Protein AF-A0A668RXF1-F1 (afdb_monomer_lite)

Structure (mmCIF, N/CA/C/O backbone):
data_AF-A0A668RXF1-F1
#
_entry.id   AF-A0A668RXF1-F1
#
loop_
_atom_site.group_PDB
_atom_site.id
_atom_site.type_symbol
_atom_site.label_atom_id
_atom_site.label_alt_id
_atom_site.label_comp_id
_atom_site.label_asym_id
_atom_site.label_entity_id
_atom_site.label_seq_id
_atom_site.pdbx_PDB_ins_code
_atom_site.Cartn_x
_atom_site.Cartn_y
_atom_site.Cartn_z
_atom_site.occupancy
_atom_site.B_iso_or_equiv
_atom_site.auth_seq_id
_atom_site.auth_comp_id
_atom_site.auth_asym_id
_atom_site.auth_atom_id
_atom_site.pdbx_PDB_model_num
ATOM 1 N N . MET A 1 1 ? -89.757 42.520 127.072 1.00 56.75 1 MET A N 1
ATOM 2 C CA . MET A 1 1 ? -88.457 42.617 126.365 1.00 56.75 1 MET A CA 1
ATOM 3 C C . MET A 1 1 ? -87.742 41.270 126.271 1.00 56.75 1 MET A C 1
ATOM 5 O O . MET A 1 1 ? -87.638 40.776 125.159 1.00 56.75 1 MET A O 1
ATOM 9 N N . PHE A 1 2 ? -87.308 40.657 127.385 1.00 60.69 2 PHE A N 1
ATOM 10 C CA . PHE A 1 2 ? -86.398 39.488 127.413 1.00 60.69 2 PHE A CA 1
ATOM 11 C C . PHE A 1 2 ? -86.661 38.389 126.357 1.00 60.69 2 PHE A C 1
ATOM 13 O O . PHE A 1 2 ? -85.788 38.125 125.536 1.00 60.69 2 PHE A O 1
ATOM 20 N N . PHE A 1 3 ? -87.873 37.818 126.304 1.00 63.94 3 PHE A N 1
ATOM 21 C CA . PHE A 1 3 ? -88.233 36.772 125.328 1.00 63.94 3 PHE A CA 1
ATOM 22 C C . PHE A 1 3 ? -88.051 37.182 123.858 1.00 63.94 3 PHE A C 1
ATOM 24 O O . PHE A 1 3 ? -87.637 36.360 123.047 1.00 63.94 3 PHE A O 1
ATOM 31 N N . CYS A 1 4 ? -88.321 38.444 123.508 1.00 68.31 4 CYS A N 1
ATOM 32 C CA . CYS A 1 4 ? -88.163 38.929 122.135 1.00 68.31 4 CYS A CA 1
ATOM 33 C C . CYS A 1 4 ? -86.676 39.031 121.760 1.00 68.31 4 CYS A C 1
ATOM 35 O O . CYS A 1 4 ? -86.274 38.588 120.689 1.00 68.31 4 CYS A O 1
ATOM 37 N N . SER A 1 5 ? -85.837 39.504 122.692 1.00 73.50 5 SER A N 1
ATOM 38 C CA . SER A 1 5 ? -84.380 39.510 122.509 1.00 73.50 5 SER A CA 1
ATOM 39 C C . SER A 1 5 ? -83.824 38.092 122.361 1.00 73.50 5 SER A C 1
ATOM 41 O O . SER A 1 5 ? -83.016 37.847 121.474 1.00 73.50 5 SER A O 1
ATOM 43 N N . GLN A 1 6 ? -84.280 37.142 123.184 1.00 77.94 6 GLN A N 1
ATOM 44 C CA . GLN A 1 6 ? -83.826 35.750 123.110 1.00 77.94 6 GLN A CA 1
ATOM 45 C C . GLN A 1 6 ? -84.267 35.057 121.810 1.00 77.94 6 GLN A C 1
ATOM 47 O O . GLN A 1 6 ? -83.503 34.278 121.244 1.00 77.94 6 GLN A O 1
ATOM 52 N N . ALA A 1 7 ? -85.472 35.353 121.312 1.00 79.81 7 ALA A N 1
ATOM 53 C CA . ALA A 1 7 ? -85.937 34.869 120.013 1.00 79.81 7 ALA A CA 1
ATOM 54 C C . ALA A 1 7 ? -85.110 35.446 118.850 1.00 79.81 7 ALA A C 1
ATOM 56 O O . ALA A 1 7 ? -84.836 34.727 117.891 1.00 79.81 7 ALA A O 1
ATOM 57 N N . LEU A 1 8 ? -84.680 36.709 118.957 1.00 81.00 8 LEU A N 1
ATOM 58 C CA . LEU A 1 8 ? -83.865 37.391 117.951 1.00 81.00 8 LEU A CA 1
ATOM 59 C C . LEU A 1 8 ? -82.410 36.891 117.952 1.00 81.00 8 LEU A C 1
ATOM 61 O O . LEU A 1 8 ? -81.881 36.617 116.878 1.00 81.00 8 LEU A O 1
ATOM 65 N N . CYS A 1 9 ? -81.799 36.643 119.119 1.00 82.44 9 CYS A N 1
ATOM 66 C CA . CYS A 1 9 ? -80.510 35.936 119.198 1.00 82.44 9 CYS A CA 1
ATOM 67 C C . CYS A 1 9 ? -80.604 34.554 118.537 1.00 82.44 9 CYS A C 1
ATOM 69 O O . CYS A 1 9 ? -79.847 34.265 117.620 1.00 82.44 9 CYS A O 1
ATOM 71 N N . LYS A 1 10 ? -81.622 33.757 118.892 1.00 84.31 10 LYS A N 1
ATOM 72 C CA . LYS A 1 10 ? -81.874 32.445 118.272 1.00 84.31 10 LYS A CA 1
ATOM 73 C C . LYS A 1 10 ? -82.247 32.502 116.794 1.00 84.31 10 LYS A C 1
ATOM 75 O O . LYS A 1 10 ? -82.294 31.456 116.152 1.00 84.31 10 LYS A O 1
ATOM 80 N N . ALA A 1 11 ? -82.617 33.657 116.245 1.00 84.00 11 ALA A N 1
ATOM 81 C CA . ALA A 1 11 ? -82.782 33.839 114.805 1.00 84.00 11 ALA A CA 1
ATOM 82 C C . ALA A 1 11 ? -81.419 34.088 114.153 1.00 84.00 11 ALA A C 1
ATOM 84 O O . ALA A 1 11 ? -81.071 33.381 113.214 1.00 84.00 11 ALA A O 1
ATOM 85 N N . LYS A 1 12 ? -80.624 34.994 114.731 1.00 86.50 12 LYS A N 1
ATOM 86 C CA . LYS A 1 12 ? -79.281 35.334 114.258 1.00 86.50 12 LYS A CA 1
ATOM 87 C C . LYS A 1 12 ? -78.281 34.174 114.356 1.00 86.50 12 LYS A C 1
ATOM 89 O O . LYS A 1 12 ? -77.465 34.008 113.464 1.00 86.50 12 LYS A O 1
ATOM 94 N N . GLU A 1 13 ? -78.386 33.325 115.377 1.00 86.75 13 GLU A N 1
ATOM 95 C CA . GLU A 1 13 ? -77.610 32.078 115.491 1.00 86.75 13 GLU A CA 1
ATOM 96 C C . GLU A 1 13 ? -77.870 31.146 114.290 1.00 86.75 13 GLU A C 1
ATOM 98 O O . GLU A 1 13 ? -76.930 30.648 113.678 1.00 86.75 13 GLU A O 1
ATOM 103 N N . ARG A 1 14 ? -79.140 30.980 113.886 1.00 86.56 14 ARG A N 1
ATOM 104 C CA . ARG A 1 14 ? -79.527 30.179 112.706 1.00 86.56 14 ARG A CA 1
ATOM 105 C C . ARG A 1 14 ? -79.182 30.852 111.377 1.00 86.56 14 ARG A C 1
ATOM 107 O O . ARG A 1 14 ? -78.937 30.161 110.395 1.00 86.56 14 ARG A O 1
ATOM 114 N N . GLU A 1 15 ? -79.176 32.180 111.338 1.00 86.75 15 GLU A N 1
ATOM 115 C CA . GLU A 1 15 ? -78.705 32.975 110.199 1.00 86.75 15 GLU A CA 1
ATOM 116 C C . GLU A 1 15 ? -77.193 32.768 109.998 1.00 86.75 15 GLU A C 1
ATOM 118 O O . GLU A 1 15 ? -76.767 32.408 108.907 1.00 86.75 15 GLU A O 1
ATOM 123 N N . GLU A 1 16 ? -76.403 32.832 111.074 1.00 88.25 16 GLU A N 1
ATOM 124 C CA . GLU A 1 16 ? -74.959 32.565 111.071 1.00 88.25 16 GLU A CA 1
ATOM 125 C C . GLU A 1 16 ? -74.633 31.094 110.723 1.00 88.25 16 GLU A C 1
ATOM 127 O O . GLU A 1 16 ? -73.676 30.814 109.999 1.00 88.25 16 GLU A O 1
ATOM 132 N N . GLU A 1 17 ? -75.431 30.125 111.191 1.00 90.12 17 GLU A N 1
ATOM 133 C CA . GLU A 1 17 ? -75.346 28.717 110.760 1.00 90.12 17 GLU A CA 1
ATOM 134 C C . GLU A 1 17 ? -75.652 28.546 109.261 1.00 90.12 17 GLU A C 1
ATOM 136 O O . GLU A 1 17 ? -74.973 27.778 108.572 1.00 90.12 17 GLU A O 1
ATOM 141 N N . PHE A 1 18 ? -76.637 29.279 108.736 1.00 89.69 18 PHE A N 1
ATOM 142 C CA . PHE A 1 18 ? -77.009 29.251 107.322 1.00 89.69 18 PHE A CA 1
ATOM 143 C C . PHE A 1 18 ? -75.955 29.925 106.428 1.00 89.69 18 PHE A C 1
ATOM 145 O O . PHE A 1 18 ? -75.597 29.363 105.394 1.00 89.69 18 PHE A O 1
ATOM 152 N N . GLU A 1 19 ? -75.380 31.056 106.847 1.00 89.12 19 GLU A N 1
ATOM 153 C CA . GLU A 1 19 ? -74.244 31.702 106.173 1.00 89.12 19 GLU A CA 1
ATOM 154 C C . GLU A 1 19 ? -73.010 30.790 106.140 1.00 89.12 19 GLU A C 1
ATOM 156 O O . GLU A 1 19 ? -72.388 30.631 105.086 1.00 89.12 19 GLU A O 1
ATOM 161 N N . LYS A 1 20 ? -72.684 30.110 107.249 1.00 91.75 20 LYS A N 1
ATOM 162 C CA . LYS A 1 20 ? -71.611 29.097 107.289 1.00 91.75 20 LYS A CA 1
ATOM 163 C C . LYS A 1 20 ? -71.886 27.937 106.334 1.00 91.75 20 LYS A C 1
ATOM 165 O O . LYS A 1 20 ? -70.968 27.476 105.659 1.00 91.75 20 LYS A O 1
ATOM 170 N N . HIS A 1 21 ? -73.134 27.475 106.244 1.00 91.25 21 HIS A N 1
ATOM 171 C CA . HIS A 1 21 ? -73.524 26.421 105.309 1.00 91.25 21 HIS A CA 1
ATOM 172 C C . HIS A 1 21 ? -73.417 26.873 103.842 1.00 91.25 21 HIS A C 1
ATOM 174 O O . HIS A 1 21 ? -72.853 26.143 103.029 1.00 91.25 21 HIS A O 1
ATOM 180 N N . LEU A 1 22 ? -73.886 28.081 103.505 1.00 91.81 22 LEU A N 1
ATOM 181 C CA . LEU A 1 22 ? -73.736 28.664 102.166 1.00 91.81 22 LEU A CA 1
ATOM 182 C C . LEU A 1 22 ? -72.263 28.863 101.790 1.00 91.81 22 LEU A C 1
ATOM 184 O O . LEU A 1 22 ? -71.867 28.490 100.688 1.00 91.81 22 LEU A O 1
ATOM 188 N N . THR A 1 23 ? -71.443 29.369 102.713 1.00 90.31 23 THR A N 1
ATOM 189 C CA . THR A 1 23 ? -69.992 29.523 102.518 1.00 90.31 23 THR A CA 1
ATOM 190 C C . THR A 1 23 ? -69.350 28.163 102.246 1.00 90.31 23 THR A C 1
ATOM 192 O O . THR A 1 23 ? -68.715 27.975 101.215 1.00 90.31 23 THR A O 1
ATOM 195 N N . ALA A 1 24 ? -69.636 27.154 103.074 1.00 91.50 24 ALA A N 1
ATOM 196 C CA . ALA A 1 24 ? -69.103 25.805 102.893 1.00 91.50 24 ALA A CA 1
ATOM 197 C C . ALA A 1 24 ? -69.654 25.067 101.650 1.00 91.50 24 ALA A C 1
ATOM 199 O O . ALA A 1 24 ? -69.063 24.070 101.223 1.00 91.50 24 ALA A O 1
ATOM 200 N N . LEU A 1 25 ? -70.777 25.495 101.064 1.00 92.69 25 LEU A N 1
ATOM 201 C CA . LEU A 1 25 ? -71.207 25.052 99.732 1.00 92.69 25 LEU A CA 1
ATOM 202 C C . LEU A 1 25 ? -70.416 25.775 98.634 1.00 92.69 25 LEU A C 1
ATOM 204 O O . LEU A 1 25 ? -69.908 25.115 97.730 1.00 92.69 25 LEU A O 1
ATOM 208 N N . SER A 1 26 ? -70.257 27.096 98.749 1.00 91.56 26 SER A N 1
ATOM 209 C CA . SER A 1 26 ? -69.472 27.922 97.826 1.00 91.56 26 SER A CA 1
ATOM 210 C C . SER A 1 26 ? -68.014 27.462 97.743 1.00 91.56 26 SER A C 1
ATOM 212 O O . SER A 1 26 ? -67.486 27.315 96.645 1.00 91.56 26 SER A O 1
ATOM 214 N N . ASP A 1 27 ? -67.376 27.151 98.873 1.00 91.44 27 ASP A N 1
ATOM 215 C CA . ASP A 1 27 ? -65.992 26.664 98.931 1.00 91.44 27 ASP A CA 1
ATOM 216 C C . ASP A 1 27 ? -65.835 25.298 98.246 1.00 91.44 27 ASP A C 1
ATOM 218 O O . ASP A 1 27 ? -64.876 25.070 97.507 1.00 91.44 27 ASP A O 1
ATOM 222 N N . ARG A 1 28 ? -66.799 24.385 98.445 1.00 92.88 28 ARG A N 1
ATOM 223 C CA . ARG A 1 28 ? -66.808 23.069 97.783 1.00 92.88 28 ARG A CA 1
ATOM 224 C C . ARG A 1 28 ? -67.008 23.193 96.279 1.00 92.88 28 ARG A C 1
ATOM 226 O O . ARG A 1 28 ? -66.319 22.514 95.524 1.00 92.88 28 ARG A O 1
ATOM 233 N N . GLU A 1 29 ? -67.928 24.049 95.849 1.00 91.75 29 GLU A N 1
ATOM 234 C CA . GLU A 1 29 ? -68.205 24.283 94.432 1.00 91.75 29 GLU A CA 1
ATOM 235 C C . GLU A 1 29 ? -67.033 24.999 93.745 1.00 91.75 29 GLU A C 1
ATOM 237 O O . GLU A 1 29 ? -66.608 24.584 92.670 1.00 91.75 29 GLU A O 1
ATOM 242 N N . THR A 1 30 ? -66.417 25.981 94.407 1.00 90.50 30 THR A N 1
ATOM 243 C CA . THR A 1 30 ? -65.183 26.637 93.940 1.00 90.50 30 THR A CA 1
ATOM 244 C C . THR A 1 30 ? -64.030 25.633 93.848 1.00 90.50 30 THR A C 1
ATOM 246 O O . THR A 1 30 ? -63.304 25.617 92.856 1.00 90.50 30 THR A O 1
ATOM 249 N N . GLY A 1 31 ? -63.889 24.736 94.831 1.00 94.06 31 GLY A N 1
ATOM 250 C CA . GLY A 1 31 ? -62.913 23.645 94.803 1.00 94.06 31 GLY A CA 1
ATOM 251 C C . GLY A 1 31 ? -63.149 22.648 93.662 1.00 94.06 31 GLY A C 1
ATOM 252 O O . GLY A 1 31 ? -62.197 22.263 92.981 1.00 94.06 31 GLY A O 1
ATOM 253 N N . ARG A 1 32 ? -64.411 22.280 93.394 1.00 95.38 32 ARG A N 1
ATOM 254 C CA . ARG A 1 32 ? -64.805 21.430 92.256 1.00 95.38 32 ARG A CA 1
ATOM 255 C C . ARG A 1 32 ? -64.459 22.097 90.924 1.00 95.38 32 ARG A C 1
ATOM 257 O O . ARG A 1 32 ? -63.798 21.484 90.089 1.00 95.38 32 ARG A O 1
ATOM 264 N N . GLN A 1 33 ? -64.840 23.363 90.751 1.00 92.50 33 GLN A N 1
ATOM 265 C CA . GLN A 1 33 ? -64.539 24.142 89.548 1.00 92.50 33 GLN A CA 1
ATOM 266 C C . GLN A 1 33 ? -63.027 24.325 89.346 1.00 92.50 33 GLN A C 1
ATOM 268 O O . GLN A 1 33 ? -62.546 24.190 88.224 1.00 92.50 33 GLN A O 1
ATOM 273 N N . ALA A 1 34 ? -62.252 24.545 90.414 1.00 93.25 34 ALA A N 1
ATOM 274 C CA . ALA A 1 34 ? -60.791 24.612 90.345 1.00 93.25 34 ALA A CA 1
ATOM 275 C C . ALA A 1 34 ? -60.158 23.265 89.942 1.00 93.25 34 ALA A C 1
ATOM 277 O O . ALA A 1 34 ? -59.221 23.238 89.141 1.00 93.25 34 ALA A O 1
ATOM 278 N N . GLN A 1 35 ? -60.684 22.139 90.439 1.00 93.81 35 GLN A N 1
ATOM 279 C CA . GLN A 1 35 ? -60.237 20.800 90.044 1.00 93.81 35 GLN A CA 1
ATOM 280 C C . GLN A 1 35 ? -60.566 20.493 88.572 1.00 93.81 35 GLN A C 1
ATOM 282 O O . GLN A 1 35 ? -59.736 19.926 87.857 1.00 93.81 35 GLN A O 1
ATOM 287 N N . GLU A 1 36 ? -61.747 20.895 88.098 1.00 93.88 36 GLU A N 1
ATOM 288 C CA . GLU A 1 36 ? -62.150 20.770 86.693 1.00 93.88 36 GLU A CA 1
ATOM 289 C C . GLU A 1 36 ? -61.306 21.673 85.781 1.00 93.88 36 GLU A C 1
ATOM 291 O O . GLU A 1 36 ? -60.797 21.199 84.765 1.00 93.88 36 GLU A O 1
ATOM 296 N N . ALA A 1 37 ? -61.043 22.921 86.178 1.00 91.31 37 ALA A N 1
ATOM 297 C CA . ALA A 1 37 ? -60.152 23.830 85.459 1.00 91.31 37 ALA A CA 1
ATOM 298 C C . ALA A 1 37 ? -58.722 23.271 85.344 1.00 91.31 37 ALA A C 1
ATOM 300 O O . ALA A 1 37 ? -58.169 23.234 84.246 1.00 91.31 37 ALA A O 1
ATOM 301 N N . ALA A 1 38 ? -58.147 22.750 86.434 1.00 94.75 38 ALA A N 1
ATOM 302 C CA . ALA A 1 38 ? -56.817 22.134 86.425 1.00 94.75 38 ALA A CA 1
ATOM 303 C C . ALA A 1 38 ? -56.748 20.868 85.543 1.00 94.75 38 ALA A C 1
ATOM 305 O O . ALA A 1 38 ? -55.728 20.605 84.898 1.00 94.75 38 ALA A O 1
ATOM 306 N N . LYS A 1 39 ? -57.840 20.091 85.467 1.00 95.50 39 LYS A N 1
ATOM 307 C CA . LYS A 1 39 ? -57.963 18.954 84.539 1.00 95.50 39 LYS A CA 1
ATOM 308 C C . LYS A 1 39 ? -57.981 19.428 83.082 1.00 95.50 39 LYS A C 1
ATOM 310 O O . LYS A 1 39 ? -57.209 18.910 82.276 1.00 95.50 39 LYS A O 1
ATOM 315 N N . MET A 1 40 ? -58.792 20.438 82.761 1.00 94.06 40 MET A N 1
ATOM 316 C CA . MET A 1 40 ? -58.859 21.026 81.416 1.00 94.06 40 MET A CA 1
ATOM 317 C C . MET A 1 40 ? -57.527 21.662 80.995 1.00 94.06 40 MET A C 1
ATOM 319 O O . MET A 1 40 ? -57.099 21.482 79.859 1.00 94.06 40 MET A O 1
ATOM 323 N N . GLU A 1 41 ? -56.822 22.345 81.901 1.00 93.75 41 GLU A N 1
ATOM 324 C CA . GLU A 1 41 ? -55.503 22.931 81.627 1.00 93.75 41 GLU A CA 1
ATOM 325 C C . GLU A 1 41 ? -54.453 21.850 81.308 1.00 93.75 41 GLU A C 1
ATOM 327 O O . GLU A 1 41 ? -53.643 22.010 80.392 1.00 93.75 41 GLU A O 1
ATOM 332 N N . LYS A 1 42 ? -54.487 20.713 82.018 1.00 95.56 42 LYS A N 1
ATOM 333 C CA . LYS A 1 42 ? -53.623 19.559 81.727 1.00 95.56 42 LYS A CA 1
ATOM 334 C C . LYS A 1 42 ? -53.952 18.921 80.374 1.00 95.56 42 LYS A C 1
ATOM 336 O O . LYS A 1 42 ? -53.038 18.561 79.633 1.00 95.56 42 LYS A O 1
ATOM 341 N N . GLU A 1 43 ? -55.234 18.796 80.039 1.00 95.50 43 GLU A N 1
ATOM 342 C CA . GLU A 1 43 ? -55.673 18.275 78.740 1.00 95.50 43 GLU A CA 1
ATOM 343 C C . GLU A 1 43 ? -55.245 19.207 77.596 1.00 95.50 43 GLU A C 1
ATOM 345 O O . GLU A 1 43 ? -54.634 18.734 76.637 1.00 95.50 43 GLU A O 1
ATOM 350 N N . LEU A 1 44 ? -55.419 20.526 77.741 1.00 92.38 44 LEU A N 1
ATOM 351 C CA . LEU A 1 44 ? -54.934 21.531 76.787 1.00 92.38 44 LEU A CA 1
ATOM 352 C C . LEU A 1 44 ? -53.414 21.463 76.571 1.00 92.38 44 LEU A C 1
ATOM 354 O O . LEU A 1 44 ? -52.971 21.499 75.424 1.00 92.38 44 LEU A O 1
ATOM 358 N N . LYS A 1 45 ? -52.613 21.294 77.634 1.00 95.56 45 LYS A N 1
ATOM 359 C CA . LYS A 1 45 ? -51.154 21.099 77.514 1.00 95.56 45 LYS A CA 1
ATOM 360 C C . LYS A 1 45 ? -50.814 19.841 76.709 1.00 95.56 45 LYS A C 1
ATOM 362 O O . LYS A 1 45 ? -50.050 19.924 75.753 1.00 95.56 45 LYS A O 1
ATOM 367 N N . SER A 1 46 ? -51.468 18.712 76.997 1.00 94.81 46 SER A N 1
ATOM 368 C CA . SER A 1 46 ? -51.259 17.464 76.240 1.00 94.81 46 SER A CA 1
ATOM 369 C C . SER A 1 46 ? -51.721 17.536 74.773 1.00 94.81 46 SER A C 1
ATOM 371 O O . SER A 1 46 ? -51.199 16.820 73.914 1.00 94.81 46 SER A O 1
ATOM 373 N N . LEU A 1 47 ? -52.688 18.409 74.461 1.00 93.56 47 LEU A N 1
ATOM 374 C CA . LEU A 1 47 ? -53.129 18.689 73.094 1.00 93.56 47 LEU A CA 1
ATOM 375 C C . LEU A 1 47 ? -52.154 19.612 72.353 1.00 93.56 47 LEU A C 1
ATOM 377 O O . LEU A 1 47 ? -51.912 19.379 71.170 1.00 93.56 47 LEU A O 1
ATOM 381 N N . ALA A 1 48 ? -51.558 20.598 73.031 1.00 92.75 48 ALA A N 1
ATOM 382 C CA . ALA A 1 48 ? -50.487 21.425 72.475 1.00 92.75 48 ALA A CA 1
ATOM 383 C C . ALA A 1 48 ? -49.245 20.576 72.152 1.00 92.75 48 ALA A C 1
ATOM 385 O O . ALA A 1 48 ? -48.818 20.538 71.003 1.00 92.75 48 ALA A O 1
ATOM 386 N N . GLU A 1 49 ? -48.765 19.774 73.109 1.00 95.56 49 GLU A N 1
ATOM 387 C CA . GLU A 1 49 ? -47.669 18.814 72.900 1.00 95.56 49 GLU A CA 1
ATOM 388 C C . GLU A 1 49 ? -47.942 17.887 71.699 1.00 95.56 49 GLU A C 1
ATOM 390 O O . GLU A 1 49 ? -47.078 17.681 70.845 1.00 95.56 49 GLU A O 1
ATOM 395 N N . ARG A 1 50 ? -49.170 17.358 71.583 1.00 95.69 50 ARG A N 1
ATOM 396 C CA . ARG A 1 50 ? -49.583 16.513 70.451 1.00 95.69 50 ARG A CA 1
ATOM 397 C C . ARG A 1 50 ? -49.629 17.277 69.124 1.00 95.69 50 ARG A C 1
ATOM 399 O O . ARG A 1 50 ? -49.243 16.708 68.103 1.00 95.69 50 ARG A O 1
ATOM 406 N N . LYS A 1 51 ? -50.102 18.528 69.113 1.00 94.38 51 LYS A N 1
ATOM 407 C CA . LYS A 1 51 ? -50.100 19.393 67.923 1.00 94.38 51 LYS A CA 1
ATOM 408 C C . LYS A 1 51 ? -48.670 19.621 67.443 1.00 94.38 51 LYS A C 1
ATOM 410 O O . LYS A 1 51 ? -48.394 19.395 66.269 1.00 94.38 51 LYS A O 1
ATOM 415 N N . ASP A 1 52 ? -47.767 19.979 68.347 1.00 95.31 52 ASP A N 1
ATOM 416 C CA . ASP A 1 52 ? -46.376 20.280 68.016 1.00 95.31 52 ASP A CA 1
ATOM 417 C C . ASP A 1 52 ? -45.652 19.032 67.478 1.00 95.31 52 ASP A C 1
ATOM 419 O O . ASP A 1 52 ? -44.902 19.121 66.504 1.00 95.31 52 ASP A O 1
ATOM 423 N N . MET A 1 53 ? -45.933 17.839 68.022 1.00 95.25 53 MET A N 1
ATOM 424 C CA . MET A 1 53 ? -45.469 16.569 67.439 1.00 95.25 53 MET A CA 1
ATOM 425 C C . MET A 1 53 ? -45.982 16.374 66.003 1.00 95.25 53 MET A C 1
ATOM 427 O O . MET A 1 53 ? -45.204 16.018 65.117 1.00 95.25 53 MET A O 1
ATOM 431 N N . ILE A 1 54 ? -47.274 16.616 65.751 1.00 93.50 54 ILE A N 1
ATOM 432 C CA . ILE A 1 54 ? -47.886 16.461 64.422 1.00 93.50 54 ILE A CA 1
ATOM 433 C C . ILE A 1 54 ? -47.310 17.475 63.423 1.00 93.50 54 ILE A C 1
ATOM 435 O O . ILE A 1 54 ? -46.971 17.090 62.307 1.00 93.50 54 ILE A O 1
ATOM 439 N N . GLU A 1 55 ? -47.120 18.736 63.811 1.00 92.94 55 GLU A N 1
ATOM 440 C CA . GLU A 1 55 ? -46.505 19.758 62.953 1.00 92.94 55 GLU A CA 1
ATOM 441 C C . GLU A 1 55 ? -45.045 19.415 62.617 1.00 92.94 55 GLU A C 1
ATOM 443 O O . GLU A 1 55 ? -44.647 19.512 61.455 1.00 92.94 55 GLU A O 1
ATOM 448 N N . ASN A 1 56 ? -44.276 18.890 63.578 1.00 95.75 56 ASN A N 1
ATOM 449 C CA . ASN A 1 56 ? -42.932 18.356 63.331 1.00 95.75 56 ASN A CA 1
ATOM 450 C C . ASN A 1 56 ? -42.930 17.145 62.375 1.00 95.75 56 ASN A C 1
ATOM 452 O O . ASN A 1 56 ? -42.026 17.013 61.546 1.00 95.75 56 ASN A O 1
ATOM 456 N N . HIS A 1 57 ? -43.929 16.260 62.459 1.00 94.25 57 HIS A N 1
ATOM 457 C CA . HIS A 1 57 ? -44.086 15.149 61.514 1.00 94.25 57 HIS A CA 1
ATOM 458 C C . HIS A 1 57 ? -44.481 15.630 60.110 1.00 94.25 57 HIS A C 1
ATOM 460 O O . HIS A 1 57 ? -43.930 15.130 59.131 1.00 94.25 57 HIS A O 1
ATOM 466 N N . ILE A 1 58 ? -45.368 16.624 59.997 1.00 92.56 58 ILE A N 1
ATOM 467 C CA . ILE A 1 58 ? -45.755 17.237 58.717 1.00 92.56 58 ILE A CA 1
ATOM 468 C C . ILE A 1 58 ? -44.558 17.947 58.074 1.00 92.56 58 ILE A C 1
ATOM 470 O O . ILE A 1 58 ? -44.341 17.787 56.876 1.00 92.56 58 ILE A O 1
ATOM 474 N N . PHE A 1 59 ? -43.750 18.678 58.849 1.00 95.19 59 PHE A N 1
ATOM 475 C CA . PHE A 1 59 ? -42.537 19.332 58.350 1.00 95.19 59 PHE A CA 1
ATOM 476 C C . PHE A 1 59 ? -41.546 18.316 57.758 1.00 95.19 59 PHE A C 1
ATOM 478 O O . PHE A 1 59 ? -41.148 18.443 56.603 1.00 95.19 59 PHE A O 1
ATOM 485 N N . LYS A 1 60 ? -41.231 17.246 58.502 1.00 95.50 60 LYS A N 1
ATOM 486 C CA . LYS A 1 60 ? -40.364 16.152 58.021 1.00 95.50 60 LYS A CA 1
ATOM 487 C C . LYS A 1 60 ? -40.965 15.388 56.835 1.00 95.50 60 LYS A C 1
ATOM 489 O O . LYS A 1 60 ? -40.222 14.866 56.011 1.00 95.50 60 LYS A O 1
ATOM 494 N N . GLY A 1 61 ? -42.293 15.310 56.747 1.00 92.44 61 GLY A N 1
ATOM 495 C CA . GLY A 1 61 ? -43.002 14.733 55.604 1.00 92.44 61 GLY A CA 1
ATOM 496 C C . GLY A 1 61 ? -42.881 15.585 54.339 1.00 92.44 61 GLY A C 1
ATOM 497 O O . GLY A 1 61 ? -42.653 15.032 53.269 1.00 92.44 61 GLY A O 1
ATOM 498 N N . LYS A 1 62 ? -42.975 16.916 54.466 1.00 90.44 62 LYS A N 1
ATOM 499 C CA . LYS A 1 62 ? -42.754 17.859 53.358 1.00 90.44 62 LYS A CA 1
ATOM 500 C C . LYS A 1 62 ? -41.316 17.816 52.861 1.00 90.44 62 LYS A C 1
ATOM 502 O O . LYS A 1 62 ? -41.125 17.559 51.685 1.00 90.44 62 LYS A O 1
ATOM 507 N N . GLN A 1 63 ? -40.336 17.918 53.762 1.00 93.81 63 GLN A N 1
ATOM 508 C CA . GLN A 1 63 ? -38.918 17.847 53.393 1.00 93.81 63 GLN A CA 1
ATOM 509 C C . GLN A 1 63 ? -38.608 16.597 52.547 1.00 93.81 63 GLN A C 1
ATOM 511 O O . GLN A 1 63 ? -37.970 16.701 51.509 1.00 93.81 63 GLN A O 1
ATOM 516 N N . LYS A 1 64 ? -39.139 15.427 52.931 1.00 94.44 64 LYS A N 1
ATOM 517 C CA . LYS A 1 64 ? -38.988 14.190 52.147 1.00 94.44 64 LYS A CA 1
ATOM 518 C C . LYS A 1 64 ? -39.711 14.200 50.800 1.00 94.44 64 LYS A C 1
ATOM 520 O O . LYS A 1 64 ? -39.266 13.536 49.872 1.00 94.44 64 LYS A O 1
ATOM 525 N N . LEU A 1 65 ? -40.841 14.896 50.693 1.00 90.38 65 LEU A N 1
ATOM 526 C CA . LEU A 1 65 ? -41.539 15.068 49.420 1.00 90.38 65 LEU A CA 1
ATOM 527 C C . LEU A 1 65 ? -40.733 15.972 48.479 1.00 90.38 65 LEU A C 1
ATOM 529 O O . LEU A 1 65 ? -40.637 15.662 47.297 1.00 90.38 65 LEU A O 1
ATOM 533 N N . ASP A 1 66 ? -40.123 17.030 49.013 1.00 93.00 66 ASP A N 1
ATOM 534 C CA . ASP A 1 66 ? -39.246 17.935 48.270 1.00 93.00 66 ASP A CA 1
ATOM 535 C C . ASP A 1 66 ? -37.967 17.191 47.812 1.00 93.00 66 ASP A C 1
ATOM 537 O O . ASP A 1 66 ? -37.638 17.214 46.628 1.00 93.00 66 ASP A O 1
ATOM 541 N N . GLU A 1 67 ? -37.335 16.405 48.698 1.00 92.81 67 GLU A N 1
ATOM 542 C CA . GLU A 1 67 ? -36.216 15.493 48.375 1.00 92.81 67 GLU A CA 1
ATOM 543 C C . GLU A 1 67 ? -36.577 14.500 47.244 1.00 92.81 67 GLU A C 1
ATOM 545 O O . GLU A 1 67 ? -35.801 14.306 46.307 1.00 92.81 67 GLU A O 1
ATOM 550 N N . PHE A 1 68 ? -37.772 13.891 47.277 1.00 92.44 68 PHE A N 1
ATOM 551 C CA . PHE A 1 68 ? -38.236 13.001 46.201 1.00 92.44 68 PHE A CA 1
ATOM 552 C C . PHE A 1 68 ? -38.589 13.740 44.900 1.00 92.44 68 PHE A C 1
ATOM 554 O O . PHE A 1 68 ? -38.422 13.170 43.822 1.00 92.44 68 PHE A O 1
ATOM 561 N N . MET A 1 69 ? -39.066 14.986 44.969 1.00 89.88 69 MET A N 1
ATOM 562 C CA . MET A 1 69 ? -39.338 15.818 43.789 1.00 89.88 69 MET A CA 1
ATOM 563 C C . MET A 1 69 ? -38.041 16.200 43.067 1.00 89.88 69 MET A C 1
ATOM 565 O O . MET A 1 69 ? -37.985 16.124 41.838 1.00 89.88 69 MET A O 1
ATOM 569 N N . GLU A 1 70 ? -36.991 16.555 43.814 1.00 91.69 70 GLU A N 1
ATOM 570 C CA . GLU A 1 70 ? -35.661 16.808 43.252 1.00 91.69 70 GLU A CA 1
ATOM 571 C C . GLU A 1 70 ? -35.075 15.539 42.618 1.00 91.69 70 GLU A C 1
ATOM 573 O O . GLU A 1 70 ? -34.651 15.588 41.461 1.00 91.69 70 GLU A O 1
ATOM 578 N N . GLN A 1 71 ? -35.128 14.392 43.310 1.00 90.75 71 GLN A N 1
ATOM 579 C CA . GLN A 1 71 ? -34.664 13.111 42.761 1.00 90.75 71 GLN A CA 1
ATOM 580 C C . GLN A 1 71 ? -35.407 12.740 41.468 1.00 90.75 71 GLN A C 1
ATOM 582 O O . GLN A 1 71 ? -34.768 12.452 40.462 1.00 90.75 71 GLN A O 1
ATOM 587 N N . MET A 1 72 ? -36.743 12.825 41.448 1.00 90.75 72 MET A N 1
ATOM 588 C CA . MET A 1 72 ? -37.545 12.523 40.255 1.00 90.75 72 MET A CA 1
ATOM 589 C C . MET A 1 72 ? -37.192 13.440 39.071 1.00 90.75 72 MET A C 1
ATOM 591 O O . MET A 1 72 ? -37.212 13.000 37.920 1.00 90.75 72 MET A O 1
ATOM 595 N N . ASN A 1 73 ? -36.855 14.708 39.327 1.00 92.88 73 ASN A N 1
ATOM 596 C CA . ASN A 1 73 ? -36.402 15.620 38.281 1.00 92.88 73 ASN A CA 1
ATOM 597 C C . ASN A 1 73 ? -35.005 15.242 37.745 1.00 92.88 73 ASN A C 1
ATOM 599 O O . ASN A 1 73 ? -34.806 15.267 36.531 1.00 92.88 73 ASN A O 1
ATOM 603 N N . TRP A 1 74 ? -34.063 14.851 38.611 1.00 95.06 74 TRP A N 1
ATOM 604 C CA . TRP A 1 74 ? -32.743 14.346 38.201 1.00 95.06 74 TRP A CA 1
ATOM 605 C C . TRP A 1 74 ? -32.831 13.031 37.419 1.00 95.06 74 TRP A C 1
ATOM 607 O O . TRP A 1 74 ? -32.194 12.899 36.373 1.00 95.06 74 TRP A O 1
ATOM 617 N N . ASP A 1 75 ? -33.658 12.089 37.873 1.00 88.25 75 ASP A N 1
ATOM 618 C CA . ASP A 1 75 ? -33.909 10.817 37.189 1.00 88.25 75 ASP A CA 1
ATOM 619 C C . ASP A 1 75 ? -34.492 11.065 35.789 1.00 88.25 75 ASP A C 1
ATOM 621 O O . ASP A 1 75 ? -34.049 10.462 34.809 1.00 88.25 75 ASP A O 1
ATOM 625 N N . LYS A 1 76 ? -35.438 12.010 35.669 1.00 90.19 76 LYS A N 1
ATOM 626 C CA . LYS A 1 76 ? -36.015 12.405 34.377 1.00 90.19 76 LYS A CA 1
ATOM 627 C C . LYS A 1 76 ? -34.977 13.034 33.450 1.00 90.19 76 LYS A C 1
ATOM 629 O O . LYS A 1 76 ? -34.875 12.605 32.309 1.00 90.19 76 LYS A O 1
ATOM 634 N N . GLN A 1 77 ? -34.205 14.018 33.917 1.00 91.88 77 GLN A N 1
ATOM 635 C CA . GLN A 1 77 ? -33.171 14.667 33.096 1.00 91.88 77 GLN A CA 1
ATOM 636 C C . GLN A 1 77 ? -32.111 13.664 32.620 1.00 91.88 77 GLN A C 1
ATOM 638 O O . GLN A 1 77 ? -31.647 13.744 31.486 1.00 91.88 77 GLN A O 1
ATOM 643 N N . THR A 1 78 ? -31.784 12.683 33.463 1.00 91.88 78 THR A N 1
ATOM 644 C CA . THR A 1 78 ? -30.864 11.587 33.140 1.00 91.88 78 THR A CA 1
ATOM 645 C C . THR A 1 78 ? -31.451 10.654 32.073 1.00 91.88 78 THR A C 1
ATOM 647 O O . THR A 1 78 ? -30.755 10.283 31.131 1.00 91.88 78 THR A O 1
ATOM 650 N N . MET A 1 79 ? -32.739 10.305 32.176 1.00 90.31 79 MET A N 1
ATOM 651 C CA . MET A 1 79 ? -33.453 9.509 31.168 1.00 90.31 79 MET A CA 1
ATOM 652 C C . MET A 1 79 ? -33.570 10.245 29.826 1.00 90.31 79 MET A C 1
ATOM 654 O O . MET A 1 79 ? -33.274 9.660 28.786 1.00 90.31 79 MET A O 1
ATOM 658 N N . ASP A 1 80 ? -33.964 11.521 29.848 1.00 90.69 80 ASP A N 1
ATOM 659 C CA . ASP A 1 80 ? -34.087 12.356 28.649 1.00 90.69 80 ASP A CA 1
ATOM 660 C C . ASP A 1 80 ? -32.726 12.445 27.914 1.00 90.69 80 ASP A C 1
ATOM 662 O O . ASP A 1 80 ? -32.669 12.245 26.701 1.00 90.69 80 ASP A O 1
ATOM 666 N N . ALA A 1 81 ? -31.617 12.623 28.649 1.00 92.00 81 ALA A N 1
ATOM 667 C CA . ALA A 1 81 ? -30.262 12.644 28.087 1.00 92.00 81 ALA A CA 1
ATOM 668 C C . ALA A 1 81 ? -29.803 11.290 27.504 1.00 92.00 81 ALA A C 1
ATOM 670 O O . ALA A 1 81 ? -29.176 11.264 26.446 1.00 92.00 81 ALA A O 1
ATOM 671 N N . PHE A 1 82 ? -30.128 10.156 28.141 1.00 91.25 82 PHE A N 1
ATOM 672 C CA . PHE A 1 82 ? -29.822 8.830 27.581 1.00 91.25 82 PHE A CA 1
ATOM 673 C C . PHE A 1 82 ? -30.597 8.538 26.287 1.00 91.25 82 PHE A C 1
ATOM 675 O O . PHE A 1 82 ? -30.075 7.856 25.404 1.00 91.25 82 PHE A O 1
ATOM 682 N N . LEU A 1 83 ? -31.825 9.049 26.151 1.00 91.56 83 LEU A N 1
ATOM 683 C CA . LEU A 1 83 ? -32.610 8.911 24.921 1.00 91.56 83 LEU A CA 1
ATOM 684 C C . LEU A 1 83 ? -32.014 9.739 23.772 1.00 91.56 83 LEU A C 1
ATOM 686 O O . LEU A 1 83 ? -31.932 9.240 22.651 1.00 91.56 83 LEU A O 1
ATOM 690 N N . GLU A 1 84 ? -31.548 10.959 24.050 1.00 93.31 84 GLU A N 1
ATOM 691 C CA . GLU A 1 84 ? -30.868 11.817 23.068 1.00 93.31 84 GLU A CA 1
ATOM 692 C C . GLU A 1 84 ? -29.504 11.230 22.645 1.00 93.31 84 GLU A C 1
ATOM 694 O O . GLU A 1 84 ? -29.208 11.137 21.453 1.00 93.31 84 GLU A O 1
ATOM 699 N N . GLU A 1 85 ? -28.716 10.704 23.592 1.00 90.88 85 GLU A N 1
ATOM 700 C CA . GLU A 1 85 ? -27.455 10.010 23.287 1.00 90.88 85 GLU A CA 1
ATOM 701 C C . GLU A 1 85 ? -27.677 8.717 22.472 1.00 90.88 85 GLU A C 1
ATOM 703 O O . GLU A 1 85 ? -26.867 8.381 21.605 1.00 90.88 85 GLU A O 1
ATOM 708 N N . SER A 1 86 ? -28.777 7.990 22.714 1.00 86.56 86 SER A N 1
ATOM 709 C CA . SER A 1 86 ? -29.148 6.817 21.910 1.00 86.56 86 SER A CA 1
ATOM 710 C C . SER A 1 86 ? -29.539 7.207 20.485 1.00 86.56 86 SER A C 1
ATOM 712 O O . SER A 1 86 ? -29.098 6.553 19.543 1.00 86.56 86 SER A O 1
ATOM 714 N N . ALA A 1 87 ? -30.319 8.280 20.315 1.00 90.62 87 ALA A N 1
ATOM 715 C CA . ALA A 1 87 ? -30.732 8.758 18.997 1.00 90.62 87 ALA A CA 1
ATOM 716 C C . ALA A 1 87 ? -29.523 9.149 18.132 1.00 90.62 87 ALA A C 1
ATOM 718 O O . ALA A 1 87 ? -29.427 8.708 16.988 1.00 90.62 87 ALA A O 1
ATOM 719 N N . HIS A 1 88 ? -28.553 9.878 18.691 1.00 89.81 88 HIS A N 1
ATOM 720 C CA . HIS A 1 88 ? -27.324 10.222 17.968 1.00 89.81 88 HIS A CA 1
ATOM 721 C C . HIS A 1 88 ? -26.468 8.996 17.611 1.00 89.81 88 HIS A C 1
ATOM 723 O O . HIS A 1 88 ? -25.917 8.935 16.514 1.00 89.81 88 HIS A O 1
ATOM 729 N N . LYS A 1 89 ? -26.402 7.972 18.475 1.00 92.31 89 LYS A N 1
ATOM 730 C CA . LYS A 1 89 ? -25.710 6.707 18.153 1.00 92.31 89 LYS A CA 1
ATOM 731 C C . LYS A 1 89 ? -26.391 5.943 17.014 1.00 92.31 89 LYS A C 1
ATOM 733 O O . LYS A 1 89 ? -25.695 5.342 16.192 1.00 92.31 89 LYS A O 1
ATOM 738 N N . ASP A 1 90 ? -27.719 5.982 16.932 1.00 89.69 90 ASP A N 1
ATOM 739 C CA . ASP A 1 90 ? -28.468 5.409 15.809 1.00 89.69 90 ASP A CA 1
ATOM 740 C C . ASP A 1 90 ? -28.248 6.215 14.510 1.00 89.69 90 ASP A C 1
ATOM 742 O O . ASP A 1 90 ? -28.065 5.619 13.445 1.00 89.69 90 ASP A O 1
ATOM 746 N N . GLU A 1 91 ? -28.182 7.551 14.582 1.00 91.62 91 GLU A N 1
ATOM 747 C CA . GLU A 1 91 ? -27.841 8.433 13.450 1.00 91.62 91 GLU A CA 1
ATOM 748 C C . GLU A 1 91 ? -26.418 8.180 12.915 1.00 91.62 91 GLU A C 1
ATOM 750 O O . GLU A 1 91 ? -26.243 7.974 11.709 1.00 91.62 91 GLU A O 1
ATOM 755 N N . ASP A 1 92 ? -25.413 8.115 13.794 1.00 93.69 92 ASP A N 1
ATOM 756 C CA . ASP A 1 92 ? -24.026 7.781 13.436 1.00 93.69 92 ASP A CA 1
ATOM 757 C C . ASP A 1 92 ? -23.932 6.375 12.825 1.00 93.69 92 ASP A C 1
ATOM 759 O O . ASP A 1 92 ? -23.280 6.171 11.797 1.00 93.69 92 ASP A O 1
ATOM 763 N N . THR A 1 93 ? -24.644 5.398 13.396 1.00 94.00 93 THR A N 1
ATOM 764 C CA . THR A 1 93 ? -24.693 4.025 12.867 1.00 94.00 93 THR A CA 1
ATOM 765 C C . THR A 1 93 ? -25.309 3.989 11.463 1.00 94.00 93 THR A C 1
ATOM 767 O O . THR A 1 93 ? -24.771 3.331 10.568 1.00 94.00 93 THR A O 1
ATOM 770 N N . MET A 1 94 ? -26.388 4.743 11.219 1.00 94.00 94 MET A N 1
ATOM 771 C CA . MET A 1 94 ? -26.984 4.903 9.884 1.00 94.00 94 MET A CA 1
ATOM 772 C C . MET A 1 94 ? -26.009 5.561 8.894 1.00 94.00 94 MET A C 1
ATOM 774 O O . MET A 1 94 ? -25.941 5.150 7.731 1.00 94.00 94 MET A O 1
ATOM 778 N N . ALA A 1 95 ? -25.232 6.557 9.335 1.00 92.81 95 ALA A N 1
ATOM 779 C CA . ALA A 1 95 ? -24.225 7.218 8.509 1.00 92.81 95 ALA A CA 1
ATOM 780 C C . ALA A 1 95 ? -23.077 6.265 8.126 1.00 92.81 95 ALA A C 1
ATOM 782 O O . ALA A 1 95 ? -22.725 6.182 6.947 1.00 92.81 95 ALA A O 1
ATOM 783 N N . ILE A 1 96 ? -22.551 5.492 9.082 1.00 93.56 96 ILE A N 1
ATOM 784 C CA . ILE A 1 96 ? -21.500 4.487 8.853 1.00 93.56 96 ILE A CA 1
ATOM 785 C C . ILE A 1 96 ? -21.981 3.410 7.870 1.00 93.56 96 ILE A C 1
ATOM 787 O O . ILE A 1 96 ? -21.294 3.125 6.888 1.00 93.56 96 ILE A O 1
ATOM 791 N N . ILE A 1 97 ? -23.188 2.862 8.067 1.00 93.81 97 ILE A N 1
ATOM 792 C CA . ILE A 1 97 ? -23.785 1.865 7.157 1.00 93.81 97 ILE A CA 1
ATOM 793 C C . ILE A 1 97 ? -23.917 2.426 5.733 1.00 93.81 97 ILE A C 1
ATOM 795 O O . ILE A 1 97 ? -23.623 1.730 4.759 1.00 93.81 97 ILE A O 1
ATOM 799 N N . LYS A 1 98 ? -24.329 3.691 5.596 1.00 94.06 98 LYS A N 1
ATOM 800 C CA . LYS A 1 98 ? -24.464 4.364 4.298 1.00 94.06 98 LYS A CA 1
ATOM 801 C C . LYS A 1 98 ? -23.119 4.537 3.584 1.00 94.06 98 LYS A C 1
ATOM 803 O O . LYS A 1 98 ? -23.081 4.348 2.370 1.00 94.06 98 LYS A O 1
ATOM 808 N N . TYR A 1 99 ? -22.044 4.891 4.291 1.00 91.56 99 TYR A N 1
ATOM 809 C CA . TYR A 1 99 ? -20.714 5.006 3.681 1.00 91.56 99 TYR A CA 1
ATOM 810 C C . TYR A 1 99 ? -20.146 3.636 3.291 1.00 91.56 99 TYR A C 1
ATOM 812 O O . TYR A 1 99 ? -19.739 3.469 2.144 1.00 91.56 99 TYR A O 1
ATOM 820 N N . ALA A 1 100 ? -20.257 2.623 4.158 1.00 89.69 100 ALA A N 1
ATOM 821 C CA . ALA A 1 100 ? -19.845 1.254 3.834 1.00 89.69 100 ALA A CA 1
ATOM 822 C C . ALA A 1 100 ? -20.528 0.725 2.553 1.00 89.69 100 ALA A C 1
ATOM 824 O O . ALA A 1 100 ? -19.863 0.196 1.664 1.00 89.69 100 ALA A O 1
ATOM 825 N N . GLN A 1 101 ? -21.837 0.962 2.393 1.00 89.25 101 GLN A N 1
ATOM 826 C CA . GLN A 1 101 ? -22.574 0.608 1.169 1.00 89.25 101 GLN A CA 1
ATOM 827 C C . GLN A 1 101 ? -22.104 1.368 -0.085 1.00 89.25 101 GLN A C 1
ATOM 829 O O . GLN A 1 101 ? -22.261 0.864 -1.200 1.00 89.25 101 GLN A O 1
ATOM 834 N N . GLN A 1 102 ? -21.550 2.577 0.059 1.00 86.88 102 GLN A N 1
ATOM 835 C CA . GLN A 1 102 ? -20.972 3.326 -1.060 1.00 86.88 102 GLN A CA 1
ATOM 836 C C . GLN A 1 102 ? -19.605 2.758 -1.459 1.00 86.88 102 GLN A C 1
ATOM 838 O O . GLN A 1 102 ? -19.373 2.543 -2.652 1.00 86.88 102 GLN A O 1
ATOM 843 N N . ASP A 1 103 ? -18.747 2.429 -0.496 1.00 79.81 103 ASP A N 1
ATOM 844 C CA . ASP A 1 103 ? -17.432 1.837 -0.766 1.00 79.81 103 ASP A CA 1
ATOM 845 C C . ASP A 1 103 ? -17.539 0.411 -1.336 1.00 79.81 103 ASP A C 1
ATOM 847 O O . ASP A 1 103 ? -16.853 0.088 -2.314 1.00 79.81 103 ASP A O 1
ATOM 851 N N . ASP A 1 104 ? -18.501 -0.392 -0.863 1.00 83.31 104 ASP A N 1
ATOM 852 C CA . ASP A 1 104 ? -18.886 -1.681 -1.464 1.00 83.31 104 ASP A CA 1
ATOM 853 C C . ASP A 1 104 ? -19.299 -1.552 -2.944 1.00 83.31 104 ASP A C 1
ATOM 855 O O . ASP A 1 104 ? -19.100 -2.476 -3.737 1.00 83.31 104 ASP A O 1
ATOM 859 N N . CYS A 1 105 ? -19.842 -0.400 -3.360 1.00 80.81 105 CYS A N 1
ATOM 860 C CA . CYS A 1 105 ? -20.162 -0.121 -4.764 1.00 80.81 105 CYS A CA 1
ATOM 861 C C . CYS A 1 105 ? -18.945 0.367 -5.575 1.00 80.81 105 CYS A C 1
ATOM 863 O O . CYS A 1 105 ? -18.877 0.137 -6.789 1.00 80.81 105 CYS A O 1
ATOM 865 N N . VAL A 1 106 ? -17.969 1.020 -4.936 1.00 84.38 106 VAL A N 1
ATOM 866 C CA . VAL A 1 106 ? -16.741 1.527 -5.578 1.00 84.38 106 VAL A CA 1
ATOM 867 C C . VAL A 1 106 ? -15.697 0.420 -5.759 1.00 84.38 106 VAL A C 1
ATOM 869 O O . VAL A 1 106 ? -15.043 0.356 -6.807 1.00 84.38 106 VAL A O 1
ATOM 872 N N . HIS A 1 107 ? -15.563 -0.498 -4.800 1.00 82.69 107 HIS A N 1
ATOM 873 C CA . HIS A 1 107 ? -14.566 -1.571 -4.832 1.00 82.69 107 HIS A CA 1
ATOM 874 C C . HIS A 1 107 ? -14.645 -2.469 -6.098 1.00 82.69 107 HIS A C 1
ATOM 876 O O . HIS A 1 107 ? -13.602 -2.707 -6.725 1.00 82.69 107 HIS A O 1
ATOM 882 N N . PRO A 1 108 ? -15.828 -2.897 -6.596 1.00 85.12 108 PRO A N 1
ATOM 883 C CA . PRO A 1 108 ? -15.957 -3.597 -7.879 1.00 85.12 108 PRO A CA 1
ATOM 884 C C . PRO A 1 108 ? -15.501 -2.771 -9.090 1.00 85.12 108 PRO A C 1
ATOM 886 O O . PRO A 1 108 ? -14.909 -3.318 -10.025 1.00 85.12 108 PRO A O 1
ATOM 889 N N . LEU A 1 109 ? -15.733 -1.452 -9.089 1.00 84.44 109 LEU A N 1
ATOM 890 C CA . LEU A 1 109 ? -15.304 -0.560 -10.170 1.00 84.44 109 LEU A CA 1
ATOM 891 C C . LEU A 1 109 ? -13.776 -0.410 -10.191 1.00 84.44 109 LEU A C 1
ATOM 893 O O . LEU A 1 109 ? -13.166 -0.502 -11.261 1.00 84.44 109 LEU A O 1
ATOM 897 N N . LEU A 1 110 ? -13.149 -0.257 -9.022 1.00 84.31 110 LEU A N 1
ATOM 898 C CA . LEU A 1 110 ? -11.691 -0.227 -8.872 1.00 84.31 110 LEU A CA 1
ATOM 899 C C . LEU A 1 110 ? -11.055 -1.572 -9.268 1.00 84.31 110 LEU A C 1
ATOM 901 O O . LEU A 1 110 ? -10.071 -1.609 -10.015 1.00 84.31 110 LEU A O 1
ATOM 905 N N . THR A 1 111 ? -11.665 -2.687 -8.859 1.00 87.38 111 THR A N 1
ATOM 906 C CA . THR A 1 111 ? -11.254 -4.047 -9.250 1.00 87.38 111 THR A CA 1
ATOM 907 C C . THR A 1 111 ? -11.325 -4.238 -10.770 1.00 87.38 111 THR A C 1
ATOM 909 O O . THR A 1 111 ? -10.378 -4.729 -11.387 1.00 87.38 111 THR A O 1
ATOM 912 N N . LYS A 1 112 ? -12.397 -3.764 -11.419 1.00 91.12 112 LYS A N 1
ATOM 913 C CA . LYS A 1 112 ? -12.510 -3.774 -12.885 1.00 91.12 112 LYS A CA 1
ATOM 914 C C . LYS A 1 112 ? -11.434 -2.912 -13.553 1.00 91.12 112 LYS A C 1
ATOM 916 O O . LYS A 1 112 ? -10.815 -3.355 -14.518 1.00 91.12 112 LYS A O 1
ATOM 921 N N . LYS A 1 113 ? -11.172 -1.700 -13.051 1.00 89.00 113 LYS A N 1
ATOM 922 C CA . LYS A 1 113 ? -10.172 -0.793 -13.644 1.00 89.00 113 LYS A CA 1
ATOM 923 C C . LYS A 1 113 ? -8.738 -1.296 -13.487 1.00 89.00 113 LYS A C 1
ATOM 925 O O . LYS A 1 113 ? -7.949 -1.160 -14.421 1.00 89.00 113 LYS A O 1
ATOM 930 N N . THR A 1 114 ? -8.410 -1.940 -12.370 1.00 87.12 114 THR A N 1
ATOM 931 C CA . THR A 1 114 ? -7.102 -2.592 -12.186 1.00 87.12 114 THR A CA 1
ATOM 932 C C . THR A 1 114 ? -6.942 -3.842 -13.061 1.00 87.12 114 THR A C 1
ATOM 934 O O . THR A 1 114 ? -5.839 -4.091 -13.549 1.00 87.12 114 THR A O 1
ATOM 937 N N . LEU A 1 115 ? -8.021 -4.582 -13.355 1.00 93.12 115 LEU A N 1
ATOM 938 C CA . LEU A 1 115 ? -8.009 -5.651 -14.363 1.00 93.12 115 LEU A CA 1
ATOM 939 C C . LEU A 1 115 ? -7.754 -5.093 -15.778 1.00 93.12 115 LEU A C 1
ATOM 941 O O . LEU A 1 115 ? -6.797 -5.512 -16.429 1.00 93.12 115 LEU A O 1
ATOM 945 N N . GLU A 1 116 ? -8.534 -4.094 -16.216 1.00 92.31 116 GLU A N 1
ATOM 946 C CA . GLU A 1 116 ? -8.365 -3.422 -17.520 1.00 92.31 116 GLU A CA 1
ATOM 947 C C . GLU A 1 116 ? -6.934 -2.874 -17.712 1.00 92.31 116 GLU A C 1
ATOM 949 O O . GLU A 1 116 ? -6.382 -2.919 -18.815 1.00 92.31 116 GLU A O 1
ATOM 954 N N . ALA A 1 117 ? -6.314 -2.355 -16.645 1.00 91.94 117 ALA A N 1
ATOM 955 C CA . ALA A 1 117 ? -4.935 -1.871 -16.666 1.00 91.94 117 ALA A CA 1
ATOM 956 C C . ALA A 1 117 ? -3.911 -3.011 -16.838 1.00 91.94 117 ALA A C 1
ATOM 958 O O . ALA A 1 117 ? -3.002 -2.896 -17.663 1.00 91.94 117 ALA A O 1
ATOM 959 N N . ARG A 1 118 ? -4.076 -4.130 -16.115 1.00 90.94 118 ARG A N 1
ATOM 960 C CA . ARG A 1 118 ? -3.208 -5.319 -16.228 1.00 90.94 118 ARG A CA 1
ATOM 961 C C . ARG A 1 118 ? -3.271 -5.951 -17.619 1.00 90.94 118 ARG A C 1
ATOM 963 O O . ARG A 1 118 ? -2.236 -6.346 -18.153 1.00 90.94 118 ARG A O 1
ATOM 970 N N . GLU A 1 119 ? -4.450 -6.013 -18.237 1.00 93.81 119 GLU A N 1
ATOM 971 C CA . GLU A 1 119 ? -4.594 -6.525 -19.608 1.00 93.81 119 GLU A CA 1
ATOM 972 C C . GLU A 1 119 ? -3.883 -5.633 -20.633 1.00 93.81 119 GLU A C 1
ATOM 974 O O . GLU A 1 119 ? -3.124 -6.136 -21.464 1.00 93.81 119 GLU A O 1
ATOM 979 N N . LYS A 1 120 ? -4.038 -4.305 -20.525 1.00 93.88 120 LYS A N 1
ATOM 980 C CA . LYS A 1 120 ? -3.309 -3.339 -21.367 1.00 93.88 120 LYS A CA 1
ATOM 981 C C . LYS A 1 120 ? -1.795 -3.436 -21.177 1.00 93.88 120 LYS A C 1
ATOM 983 O O . LYS A 1 120 ? -1.065 -3.435 -22.164 1.00 93.88 120 LYS A O 1
ATOM 988 N N . GLN A 1 121 ? -1.319 -3.586 -19.939 1.00 93.81 121 GLN A N 1
ATOM 989 C CA . GLN A 1 121 ? 0.103 -3.793 -19.651 1.00 93.81 121 GLN A CA 1
ATOM 990 C C . GLN A 1 121 ? 0.624 -5.089 -20.292 1.00 93.81 121 GLN A C 1
ATOM 992 O O . GLN A 1 121 ? 1.675 -5.078 -20.929 1.00 93.81 121 GLN A O 1
ATOM 997 N N . LYS A 1 122 ? -0.126 -6.195 -20.191 1.00 94.44 122 LYS A N 1
ATOM 998 C CA . LYS A 1 122 ? 0.226 -7.483 -20.813 1.00 94.44 122 LYS A CA 1
ATOM 999 C C . LYS A 1 122 ? 0.273 -7.395 -22.344 1.00 94.44 122 LYS A C 1
ATOM 1001 O O . LYS A 1 122 ? 1.185 -7.951 -22.953 1.00 94.44 122 LYS A O 1
ATOM 1006 N N . ALA A 1 123 ? -0.667 -6.676 -22.961 1.00 94.00 123 ALA A N 1
ATOM 1007 C CA . ALA A 1 123 ? -0.674 -6.424 -24.402 1.00 94.00 123 ALA A CA 1
ATOM 1008 C C . ALA A 1 123 ? 0.522 -5.562 -24.849 1.00 94.00 123 ALA A C 1
ATOM 1010 O O . ALA A 1 123 ? 1.189 -5.906 -25.823 1.00 94.00 123 ALA A O 1
ATOM 1011 N N . LEU A 1 124 ? 0.843 -4.498 -24.103 1.00 94.56 124 LEU A N 1
ATOM 1012 C CA . LEU A 1 124 ? 1.987 -3.623 -24.375 1.00 94.56 124 LEU A CA 1
ATOM 1013 C C . LEU A 1 124 ? 3.327 -4.364 -24.243 1.00 94.56 124 LEU A C 1
ATOM 1015 O O . LEU A 1 124 ? 4.189 -4.228 -25.108 1.00 94.56 124 LEU A O 1
ATOM 1019 N N . VAL A 1 125 ? 3.495 -5.186 -23.200 1.00 96.00 125 VAL A N 1
ATOM 1020 C CA . VAL A 1 125 ? 4.691 -6.031 -23.031 1.00 96.00 125 VAL A CA 1
ATOM 1021 C C . VAL A 1 125 ? 4.834 -7.002 -24.202 1.00 96.00 125 VAL A C 1
ATOM 1023 O O . VAL A 1 125 ? 5.928 -7.113 -24.748 1.00 96.00 125 VAL A O 1
ATOM 1026 N N . LYS A 1 126 ? 3.740 -7.642 -24.643 1.00 95.44 126 LYS A N 1
ATOM 1027 C CA . LYS A 1 126 ? 3.756 -8.527 -25.815 1.00 95.44 126 LYS A CA 1
ATOM 1028 C C . LYS A 1 126 ? 4.183 -7.785 -27.092 1.00 95.44 126 LYS A C 1
ATOM 1030 O O . LYS A 1 126 ? 5.082 -8.251 -27.783 1.00 95.44 126 LYS A O 1
ATOM 1035 N N . GLN A 1 127 ? 3.588 -6.629 -27.392 1.00 92.44 127 GLN A N 1
ATOM 1036 C CA . GLN A 1 127 ? 3.975 -5.845 -28.574 1.00 92.44 127 GLN A CA 1
ATOM 1037 C C . GLN A 1 127 ? 5.429 -5.358 -28.496 1.00 92.44 127 GLN A C 1
ATOM 1039 O O . GLN A 1 127 ? 6.116 -5.316 -29.514 1.00 92.44 127 GLN A O 1
ATOM 1044 N N . SER A 1 128 ? 5.920 -5.037 -27.296 1.00 92.56 128 SER A N 1
ATOM 1045 C CA . SER A 1 128 ? 7.320 -4.670 -27.068 1.00 92.56 128 SER A CA 1
ATOM 1046 C C . SER A 1 128 ? 8.274 -5.838 -27.356 1.00 92.56 128 SER A C 1
ATOM 1048 O O . SER A 1 128 ? 9.248 -5.658 -28.085 1.00 92.56 128 SER A O 1
ATOM 1050 N N . THR A 1 129 ? 7.977 -7.057 -26.883 1.00 94.81 129 THR A N 1
ATOM 1051 C CA . THR A 1 129 ? 8.813 -8.235 -27.179 1.00 94.81 129 THR A CA 1
ATOM 1052 C C . THR A 1 129 ? 8.742 -8.654 -28.647 1.00 94.81 129 THR A C 1
ATOM 1054 O O . THR A 1 129 ? 9.768 -9.026 -29.215 1.00 94.81 129 THR A O 1
ATOM 1057 N N . GLU A 1 130 ? 7.577 -8.541 -29.291 1.00 95.25 130 GLU A N 1
ATOM 1058 C CA . GLU A 1 130 ? 7.425 -8.757 -30.737 1.00 95.25 130 GLU A CA 1
ATOM 1059 C C . GLU A 1 130 ? 8.263 -7.739 -31.534 1.00 95.25 130 GLU A C 1
ATOM 1061 O O . GLU A 1 130 ? 9.072 -8.139 -32.372 1.00 95.25 130 GLU A O 1
ATOM 1066 N N . THR A 1 131 ? 8.173 -6.446 -31.202 1.00 93.81 131 THR A N 1
ATOM 1067 C CA . THR A 1 131 ? 8.960 -5.371 -31.840 1.00 93.81 131 THR A CA 1
ATOM 1068 C C . THR A 1 131 ? 10.465 -5.563 -31.640 1.00 93.81 131 THR A C 1
ATOM 1070 O O . THR A 1 131 ? 11.229 -5.452 -32.595 1.00 93.81 131 THR A O 1
ATOM 1073 N N . LEU A 1 132 ? 10.903 -5.916 -30.427 1.00 96.19 132 LEU A N 1
ATOM 1074 C CA . LEU A 1 132 ? 12.308 -6.202 -30.132 1.00 96.19 132 LEU A CA 1
ATOM 1075 C C . LEU A 1 132 ? 12.820 -7.417 -30.923 1.00 96.19 132 LEU A C 1
ATOM 1077 O O . LEU A 1 132 ? 13.927 -7.377 -31.454 1.00 96.19 132 LEU A O 1
ATOM 1081 N N . SER A 1 133 ? 12.013 -8.475 -31.056 1.00 94.25 133 SER A N 1
ATOM 1082 C CA . SER A 1 133 ? 12.384 -9.645 -31.865 1.00 94.25 133 SER A CA 1
ATOM 1083 C C . SER A 1 133 ? 12.501 -9.315 -33.358 1.00 94.25 133 SER A C 1
ATOM 1085 O O . SER A 1 133 ? 13.416 -9.802 -34.022 1.00 94.25 133 SER A O 1
ATOM 1087 N N . ALA A 1 134 ? 11.638 -8.430 -33.871 1.00 94.88 134 ALA A N 1
ATOM 1088 C CA . ALA A 1 134 ? 11.713 -7.933 -35.241 1.00 94.88 134 ALA A CA 1
ATOM 1089 C C . ALA A 1 134 ? 12.952 -7.048 -35.462 1.00 94.88 134 ALA A C 1
ATOM 1091 O O . ALA A 1 134 ? 13.626 -7.206 -36.478 1.00 94.88 134 ALA A O 1
ATOM 1092 N N . GLN A 1 135 ? 13.302 -6.183 -34.503 1.00 93.56 135 GLN A N 1
ATOM 1093 C CA . GLN A 1 135 ? 14.525 -5.377 -34.565 1.00 93.56 135 GLN A CA 1
ATOM 1094 C C . GLN A 1 135 ? 15.777 -6.265 -34.598 1.00 93.56 135 GLN A C 1
ATOM 1096 O O . GLN A 1 135 ? 16.587 -6.129 -35.508 1.00 93.56 135 GLN A O 1
ATOM 1101 N N . ILE A 1 136 ? 15.885 -7.247 -33.694 1.00 96.12 136 ILE A N 1
ATOM 1102 C CA . ILE A 1 136 ? 17.009 -8.201 -33.665 1.00 96.12 136 ILE A CA 1
ATOM 1103 C C . ILE A 1 136 ? 17.116 -8.978 -34.989 1.00 96.12 136 ILE A C 1
ATOM 1105 O O . ILE A 1 136 ? 18.220 -9.218 -35.480 1.00 96.12 136 ILE A O 1
ATOM 1109 N N . ALA A 1 137 ? 15.987 -9.349 -35.603 1.00 94.56 137 ALA A N 1
ATOM 1110 C CA . ALA A 1 137 ? 15.983 -9.983 -36.920 1.00 94.56 137 ALA A CA 1
ATOM 1111 C C . ALA A 1 137 ? 16.481 -9.035 -38.029 1.00 94.56 137 ALA A C 1
ATOM 1113 O O . ALA A 1 137 ? 17.287 -9.451 -38.862 1.00 94.56 137 ALA A O 1
ATOM 1114 N N . LEU A 1 138 ? 16.057 -7.765 -38.026 1.00 96.25 138 LEU A N 1
ATOM 1115 C CA . LEU A 1 138 ? 16.518 -6.746 -38.978 1.00 96.25 138 LEU A CA 1
ATOM 1116 C C . LEU A 1 138 ? 18.019 -6.459 -38.828 1.00 96.25 138 LEU A C 1
ATOM 1118 O O . LEU A 1 138 ? 18.743 -6.460 -39.828 1.00 96.25 138 LEU A O 1
ATOM 1122 N N . ASP A 1 139 ? 18.506 -6.307 -37.597 1.00 95.94 139 ASP A N 1
ATOM 1123 C CA . ASP A 1 139 ? 19.927 -6.122 -37.291 1.00 95.94 139 ASP A CA 1
ATOM 1124 C C . ASP A 1 139 ? 20.741 -7.321 -37.805 1.00 95.94 139 ASP A C 1
ATOM 1126 O O . ASP A 1 139 ? 21.700 -7.150 -38.560 1.00 95.94 139 ASP A O 1
ATOM 1130 N N . LYS A 1 140 ? 20.284 -8.552 -37.532 1.00 97.25 140 LYS A N 1
ATOM 1131 C CA . LYS A 1 140 ? 20.918 -9.784 -38.029 1.00 97.25 140 LYS A CA 1
ATOM 1132 C C . LYS A 1 1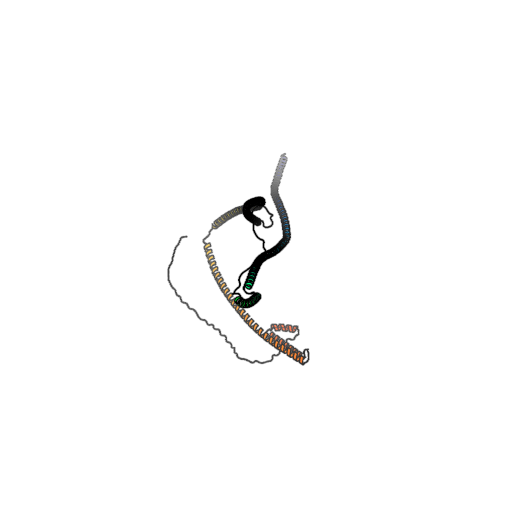40 ? 20.903 -9.890 -39.559 1.00 97.25 140 LYS A C 1
ATOM 1134 O O . LYS A 1 140 ? 21.885 -10.355 -40.138 1.00 97.25 140 LYS A O 1
ATOM 1139 N N . THR A 1 141 ? 19.844 -9.442 -40.243 1.00 95.50 141 THR A N 1
ATOM 1140 C CA . THR A 1 141 ? 19.860 -9.354 -41.719 1.00 95.50 141 THR A CA 1
ATOM 1141 C C . THR A 1 141 ? 20.820 -8.280 -42.228 1.00 95.50 141 THR A C 1
ATOM 1143 O O . THR A 1 141 ? 21.457 -8.486 -43.258 1.00 95.50 141 THR A O 1
ATOM 1146 N N . THR A 1 142 ? 20.991 -7.181 -41.492 1.00 95.38 142 THR A N 1
ATOM 1147 C CA . THR A 1 142 ? 21.923 -6.100 -41.840 1.00 95.38 142 THR A CA 1
ATOM 1148 C C . THR A 1 142 ? 23.376 -6.561 -41.711 1.00 95.38 142 THR A C 1
ATOM 1150 O O . THR A 1 142 ? 24.160 -6.346 -42.634 1.00 95.38 142 THR A O 1
ATOM 1153 N N . GLU A 1 143 ? 23.724 -7.283 -40.640 1.00 96.25 143 GLU A N 1
ATOM 1154 C CA . GLU A 1 143 ? 25.026 -7.955 -40.496 1.00 96.25 143 GLU A CA 1
ATOM 1155 C C . GLU A 1 143 ? 25.296 -8.922 -41.661 1.00 96.25 143 GLU A C 1
ATOM 1157 O O . GLU A 1 143 ? 26.362 -8.882 -42.275 1.00 96.25 143 GLU A O 1
ATOM 1162 N N . ASN A 1 144 ? 24.316 -9.764 -42.013 1.00 96.50 144 ASN A N 1
ATOM 1163 C CA . ASN A 1 144 ? 24.454 -10.725 -43.111 1.00 96.50 144 ASN A CA 1
ATOM 1164 C C . ASN A 1 144 ? 24.654 -10.028 -44.474 1.00 96.50 144 ASN A C 1
ATOM 1166 O O . ASN A 1 144 ? 25.438 -10.503 -45.295 1.00 96.50 144 ASN A O 1
ATOM 1170 N N . LEU A 1 145 ? 23.985 -8.894 -44.718 1.00 95.12 145 LEU A N 1
ATOM 1171 C CA . LEU A 1 145 ? 24.169 -8.087 -45.931 1.00 95.12 145 LEU A CA 1
ATOM 1172 C C . LEU A 1 145 ? 25.547 -7.409 -45.975 1.00 95.12 145 LEU A C 1
ATOM 1174 O O . LEU A 1 145 ? 26.174 -7.379 -47.033 1.00 95.12 145 LEU A O 1
ATOM 1178 N N . GLN A 1 146 ? 26.047 -6.908 -44.841 1.00 96.62 146 GLN A N 1
ATOM 1179 C CA . GLN A 1 146 ? 27.402 -6.350 -44.742 1.00 96.62 146 GLN A CA 1
ATOM 1180 C C . GLN A 1 146 ? 28.473 -7.421 -45.002 1.00 96.62 146 GLN A C 1
ATOM 1182 O O . GLN A 1 146 ? 29.422 -7.166 -45.744 1.00 96.62 146 GLN A O 1
ATOM 1187 N N . GLN A 1 147 ? 28.287 -8.630 -44.464 1.00 96.50 147 GLN A N 1
ATOM 1188 C CA . GLN A 1 147 ? 29.167 -9.773 -44.710 1.00 96.50 147 GLN A CA 1
ATOM 1189 C C . GLN A 1 147 ? 29.163 -10.185 -46.192 1.00 96.50 147 GLN A C 1
ATOM 1191 O O . GLN A 1 147 ? 30.226 -10.265 -46.806 1.00 96.50 147 GLN A O 1
ATOM 1196 N N . ALA A 1 148 ? 27.987 -10.355 -46.805 1.00 94.81 148 ALA A N 1
ATOM 1197 C CA . ALA A 1 148 ? 27.872 -10.696 -48.227 1.00 94.81 148 ALA A CA 1
ATOM 1198 C C . ALA A 1 148 ? 28.466 -9.610 -49.149 1.00 94.81 148 ALA A C 1
ATOM 1200 O O . ALA A 1 148 ? 29.059 -9.915 -50.187 1.00 94.81 148 ALA A O 1
ATOM 1201 N N . HIS A 1 149 ? 28.358 -8.333 -48.768 1.00 95.81 149 HIS A N 1
ATOM 1202 C CA . HIS A 1 149 ? 29.008 -7.226 -49.472 1.00 95.81 149 HIS A CA 1
ATOM 1203 C C . HIS A 1 149 ? 30.542 -7.289 -49.355 1.00 95.81 149 HIS A C 1
ATOM 1205 O O . HIS A 1 149 ? 31.236 -7.119 -50.358 1.00 95.81 149 HIS A O 1
ATOM 1211 N N . LEU A 1 150 ? 31.082 -7.587 -48.168 1.00 97.00 150 LEU A N 1
ATOM 1212 C CA . LEU A 1 150 ? 32.521 -7.775 -47.957 1.00 97.00 150 LEU A CA 1
ATOM 1213 C C . LEU A 1 150 ? 33.068 -8.961 -48.772 1.00 97.00 150 LEU A C 1
ATOM 1215 O O . LEU A 1 150 ? 34.096 -8.828 -49.434 1.00 97.00 150 LEU A O 1
ATOM 1219 N N . GLU A 1 151 ? 32.363 -10.093 -48.783 1.00 96.50 151 GLU A N 1
ATOM 1220 C CA . GLU A 1 151 ? 32.690 -11.262 -49.614 1.00 96.50 151 GLU A CA 1
ATOM 1221 C C . GLU A 1 151 ? 32.652 -10.921 -51.112 1.00 96.50 151 GLU A C 1
ATOM 1223 O O . GLU A 1 151 ? 33.563 -11.281 -51.859 1.00 96.50 151 GLU A O 1
ATOM 1228 N N . THR A 1 152 ? 31.656 -10.141 -51.546 1.00 94.44 152 THR A N 1
ATOM 1229 C CA . THR A 1 152 ? 31.558 -9.645 -52.928 1.00 94.44 152 THR A CA 1
ATOM 1230 C C . THR A 1 152 ? 32.746 -8.748 -53.291 1.00 94.44 152 THR A C 1
ATOM 1232 O O . THR A 1 152 ? 33.325 -8.910 -54.364 1.00 94.44 152 THR A O 1
ATOM 1235 N N . GLN A 1 153 ? 33.175 -7.846 -52.400 1.00 96.19 153 GLN A N 1
ATOM 1236 C CA . GLN A 1 153 ? 34.366 -7.012 -52.613 1.00 96.19 153 GLN A CA 1
ATOM 1237 C C . GLN A 1 153 ? 35.660 -7.838 -52.682 1.00 96.19 153 GLN A C 1
ATOM 1239 O O . GLN A 1 153 ? 36.494 -7.597 -53.557 1.00 96.19 153 GLN A O 1
ATOM 1244 N N . GLN A 1 154 ? 35.821 -8.839 -51.810 1.00 96.31 154 GLN A N 1
ATOM 1245 C CA . GLN A 1 154 ? 36.962 -9.761 -51.855 1.00 96.31 154 GLN A CA 1
ATOM 1246 C C . GLN A 1 154 ? 36.999 -10.542 -53.175 1.00 96.31 154 GLN A C 1
ATOM 1248 O O . GLN A 1 154 ? 38.057 -10.647 -53.799 1.00 96.31 154 GLN A O 1
ATOM 1253 N N . LEU A 1 155 ? 35.846 -11.038 -53.633 1.00 97.12 155 LEU A N 1
ATOM 1254 C CA . LEU A 1 155 ? 35.719 -11.752 -54.899 1.00 97.12 155 LEU A CA 1
ATOM 1255 C C . LEU A 1 155 ? 36.031 -10.838 -56.096 1.00 97.12 155 LEU A C 1
ATOM 1257 O O . LEU A 1 155 ? 36.813 -11.228 -56.961 1.00 97.12 155 LEU A O 1
ATOM 1261 N N . ILE A 1 156 ? 35.507 -9.607 -56.129 1.00 96.44 156 ILE A N 1
ATOM 1262 C CA . ILE A 1 156 ? 35.842 -8.604 -57.160 1.00 96.44 156 ILE A CA 1
ATOM 1263 C C . ILE A 1 156 ? 37.356 -8.366 -57.212 1.00 96.44 156 ILE A C 1
ATOM 1265 O O . ILE A 1 156 ? 37.938 -8.402 -58.294 1.00 96.44 156 ILE A O 1
ATOM 1269 N N . HIS A 1 157 ? 38.022 -8.211 -56.064 1.00 95.88 157 HIS A N 1
ATOM 1270 C CA . HIS A 1 157 ? 39.473 -8.025 -56.026 1.00 95.88 157 HIS A CA 1
ATOM 1271 C C . HIS A 1 157 ? 40.252 -9.248 -56.560 1.00 95.88 157 HIS A C 1
ATOM 1273 O O . HIS A 1 157 ? 41.263 -9.094 -57.250 1.00 95.88 157 HIS A O 1
ATOM 1279 N N . GLN A 1 158 ? 39.769 -10.471 -56.312 1.00 96.94 158 GLN A N 1
ATOM 1280 C CA . GLN A 1 158 ? 40.336 -11.691 -56.905 1.00 96.94 158 GLN A CA 1
ATOM 1281 C C . GLN A 1 158 ? 40.150 -11.732 -58.434 1.00 96.94 158 GLN A C 1
ATOM 1283 O O . GLN A 1 158 ? 41.098 -12.065 -59.155 1.00 96.94 158 GLN A O 1
ATOM 1288 N N . TRP A 1 159 ? 38.979 -11.333 -58.947 1.00 96.00 159 TRP A N 1
ATOM 1289 C CA . TRP A 1 159 ? 38.735 -11.201 -60.390 1.00 96.00 159 TRP A CA 1
ATOM 1290 C C . TRP A 1 159 ? 39.631 -10.137 -61.026 1.00 96.00 159 TRP A C 1
ATOM 1292 O O . TRP A 1 159 ? 40.286 -10.427 -62.024 1.00 96.00 159 TRP A O 1
ATOM 1302 N N . GLU A 1 160 ? 39.742 -8.944 -60.434 1.00 96.75 160 GLU A N 1
ATOM 1303 C CA . GLU A 1 160 ? 40.650 -7.895 -60.911 1.00 96.75 160 GLU A CA 1
ATOM 1304 C C . GLU A 1 160 ? 42.094 -8.393 -61.028 1.00 96.75 160 GLU A C 1
ATOM 1306 O O . GLU A 1 160 ? 42.766 -8.139 -62.026 1.00 96.75 160 GLU A O 1
ATOM 1311 N N . ASN A 1 161 ? 42.592 -9.092 -60.006 1.00 95.94 161 ASN A N 1
ATOM 1312 C CA . ASN A 1 161 ? 43.963 -9.595 -59.994 1.00 95.94 161 ASN A CA 1
ATOM 1313 C C . ASN A 1 161 ? 44.167 -10.7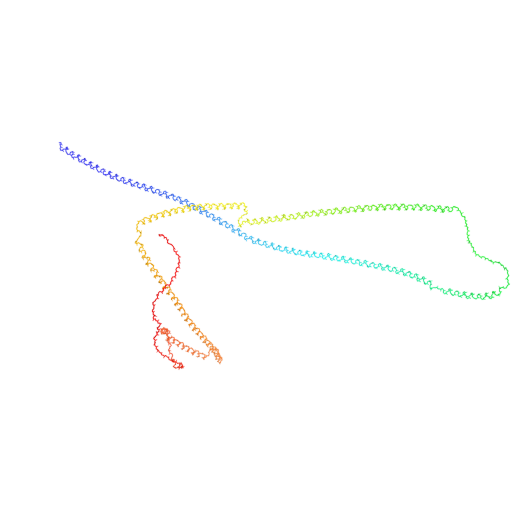17 -61.023 1.00 95.94 161 ASN A C 1
ATOM 1315 O O . ASN A 1 161 ? 45.232 -10.798 -61.635 1.00 95.94 161 ASN A O 1
ATOM 1319 N N . THR A 1 162 ? 43.136 -11.524 -61.281 1.00 95.62 162 THR A N 1
ATOM 1320 C CA . THR A 1 162 ? 43.135 -12.529 -62.355 1.00 95.62 162 THR A CA 1
ATOM 1321 C C . THR A 1 162 ? 43.145 -11.870 -63.739 1.00 95.62 162 THR A C 1
ATOM 1323 O O . THR A 1 162 ? 43.925 -12.270 -64.600 1.00 95.62 162 THR A O 1
ATOM 1326 N N . ILE A 1 163 ? 42.362 -10.804 -63.942 1.00 94.88 163 ILE A N 1
ATOM 1327 C CA . ILE A 1 163 ? 42.341 -10.018 -65.187 1.00 94.88 163 ILE A CA 1
ATOM 1328 C C . ILE A 1 163 ? 43.700 -9.343 -65.424 1.00 94.88 163 ILE A C 1
ATOM 1330 O O . ILE A 1 163 ? 44.251 -9.472 -66.514 1.00 94.88 163 ILE A O 1
ATOM 1334 N N . LYS A 1 164 ? 44.302 -8.715 -64.401 1.00 95.88 164 LYS A N 1
ATOM 1335 C CA . LYS A 1 164 ? 45.662 -8.137 -64.475 1.00 95.88 164 LYS A CA 1
ATOM 1336 C C . LYS A 1 164 ? 46.699 -9.198 -64.886 1.00 95.88 164 LYS A C 1
ATOM 1338 O O . LYS A 1 164 ? 47.522 -8.949 -65.762 1.00 95.88 164 LYS A O 1
ATOM 1343 N N . GLN A 1 165 ? 46.623 -10.407 -64.320 1.00 95.25 165 GLN A N 1
ATOM 1344 C CA . GLN A 1 165 ? 47.487 -11.538 -64.694 1.00 95.25 165 GLN A CA 1
ATOM 1345 C C . GLN A 1 165 ? 47.232 -12.106 -66.100 1.00 95.25 165 GLN A C 1
ATOM 1347 O O . GLN A 1 165 ? 48.132 -12.731 -66.669 1.00 95.25 165 GLN A O 1
ATOM 1352 N N . MET A 1 166 ? 46.023 -11.954 -66.643 1.00 92.62 166 MET A N 1
ATOM 1353 C CA . MET A 1 166 ? 45.700 -12.332 -68.020 1.00 92.62 166 MET A CA 1
ATOM 1354 C C . MET A 1 166 ? 46.265 -11.296 -68.996 1.00 92.62 166 MET A C 1
ATOM 1356 O O . MET A 1 166 ? 47.017 -11.663 -69.892 1.00 92.62 166 MET A O 1
ATOM 1360 N N . MET A 1 167 ? 46.020 -10.006 -68.739 1.00 93.62 167 MET A N 1
ATOM 1361 C CA . MET A 1 167 ? 46.553 -8.896 -69.536 1.00 93.62 167 MET A CA 1
ATOM 1362 C C . MET A 1 167 ? 48.085 -8.918 -69.615 1.00 93.62 167 MET A C 1
ATOM 1364 O O . MET A 1 167 ? 48.631 -8.753 -70.702 1.00 93.62 167 MET A O 1
ATOM 1368 N N . GLN A 1 168 ? 48.779 -9.201 -68.504 1.00 94.06 168 GLN A N 1
ATOM 1369 C CA . GLN A 1 168 ? 50.238 -9.364 -68.516 1.00 94.06 168 GLN A CA 1
ATOM 1370 C C . GLN A 1 168 ? 50.678 -10.512 -69.436 1.00 94.06 168 GLN A C 1
ATOM 1372 O O . GLN A 1 168 ? 51.614 -10.351 -70.209 1.00 94.06 168 GLN A O 1
ATOM 1377 N N . ARG A 1 169 ? 49.986 -11.661 -69.406 1.00 92.25 169 ARG A N 1
ATOM 1378 C CA . ARG A 1 169 ? 50.306 -12.799 -70.286 1.00 92.25 169 ARG A CA 1
ATOM 1379 C C . ARG A 1 169 ? 50.014 -12.506 -71.757 1.00 92.25 169 ARG A C 1
ATOM 1381 O O . ARG A 1 169 ? 50.756 -12.985 -72.611 1.00 92.25 169 ARG A O 1
ATOM 1388 N N . ASP A 1 170 ? 48.979 -11.725 -72.056 1.00 92.81 170 ASP A N 1
ATOM 1389 C CA . ASP A 1 170 ? 48.690 -11.271 -73.418 1.00 92.81 170 ASP A CA 1
ATOM 1390 C C . ASP A 1 170 ? 49.753 -10.284 -73.926 1.00 92.81 170 ASP A C 1
ATOM 1392 O O . ASP A 1 170 ? 50.165 -10.377 -75.085 1.00 92.81 170 ASP A O 1
ATOM 1396 N N . GLU A 1 171 ? 50.261 -9.387 -73.073 1.00 93.25 171 GLU A N 1
ATOM 1397 C CA . GLU A 1 171 ? 51.396 -8.519 -73.408 1.00 93.25 171 GLU A CA 1
ATOM 1398 C C . GLU A 1 171 ? 52.685 -9.334 -73.606 1.00 93.25 171 GLU A C 1
ATOM 1400 O O . GLU A 1 171 ? 53.317 -9.230 -74.660 1.00 93.25 171 GLU A O 1
ATOM 1405 N N . ASP A 1 172 ? 53.033 -10.223 -72.671 1.00 92.31 172 ASP A N 1
ATOM 1406 C CA . ASP A 1 172 ? 54.191 -11.124 -72.773 1.00 92.31 172 ASP A CA 1
ATOM 1407 C C . ASP A 1 172 ? 54.125 -11.979 -74.057 1.00 92.31 172 ASP A C 1
ATOM 1409 O O . ASP A 1 172 ? 55.136 -12.195 -74.736 1.00 92.31 172 ASP A O 1
ATOM 1413 N N . MET A 1 173 ? 52.925 -12.438 -74.436 1.00 90.88 173 MET A N 1
ATOM 1414 C CA . MET A 1 173 ? 52.669 -13.168 -75.679 1.00 90.88 173 MET A CA 1
ATOM 1415 C C . MET A 1 173 ? 52.869 -12.288 -76.921 1.00 90.88 173 MET A C 1
ATOM 1417 O O . MET A 1 173 ? 53.485 -12.750 -77.888 1.00 90.88 173 MET A O 1
ATOM 1421 N N . GLN A 1 174 ? 52.405 -11.035 -76.912 1.00 91.38 174 GLN A N 1
ATOM 1422 C CA . GLN A 1 174 ? 52.635 -10.077 -78.001 1.00 91.38 174 GLN A CA 1
ATOM 1423 C C . GLN A 1 174 ? 54.125 -9.739 -78.155 1.00 91.38 174 GLN A C 1
ATOM 1425 O O . GLN A 1 174 ? 54.647 -9.774 -79.273 1.00 91.38 174 GLN A O 1
ATOM 1430 N N . GLN A 1 175 ? 54.846 -9.523 -77.050 1.00 90.75 175 GLN A N 1
ATOM 1431 C CA . GLN A 1 175 ? 56.302 -9.343 -77.056 1.00 90.75 175 GLN A CA 1
ATOM 1432 C C . GLN A 1 175 ? 57.007 -10.588 -77.621 1.00 90.75 175 GLN A C 1
ATOM 1434 O O . GLN A 1 175 ? 57.851 -10.486 -78.516 1.00 90.75 175 GLN A O 1
ATOM 1439 N N . CYS A 1 176 ? 56.605 -11.792 -77.198 1.00 86.81 176 CYS A N 1
ATOM 1440 C CA . CYS A 1 176 ? 57.115 -13.046 -77.757 1.00 86.81 176 CYS A CA 1
ATOM 1441 C C . CYS A 1 176 ? 56.817 -13.200 -79.259 1.00 86.81 176 CYS A C 1
ATOM 1443 O O . CYS A 1 176 ? 57.655 -13.721 -80.001 1.00 86.81 176 CYS A O 1
ATOM 1445 N N . ALA A 1 177 ? 55.654 -12.749 -79.735 1.00 86.31 177 ALA A N 1
ATOM 1446 C CA . ALA A 1 177 ? 55.307 -12.748 -81.155 1.00 86.31 177 ALA A CA 1
ATOM 1447 C C . ALA A 1 177 ? 56.178 -11.763 -81.955 1.00 86.31 177 ALA A C 1
ATOM 1449 O O . ALA A 1 177 ? 56.693 -12.128 -83.013 1.00 86.31 177 ALA A O 1
ATOM 1450 N N . LEU A 1 178 ? 56.436 -10.564 -81.423 1.00 87.56 178 LEU A N 1
ATOM 1451 C CA . LEU A 1 178 ? 57.328 -9.568 -82.024 1.00 87.56 178 LEU A CA 1
ATOM 1452 C C . LEU A 1 178 ? 58.787 -10.060 -82.085 1.00 87.56 178 LEU A C 1
ATOM 1454 O O . LEU A 1 178 ? 59.459 -9.910 -83.112 1.00 87.56 178 LEU A O 1
ATOM 1458 N N . VAL A 1 179 ? 59.274 -10.725 -81.033 1.00 86.50 179 VAL A N 1
ATOM 1459 C CA . VAL A 1 179 ? 60.601 -11.369 -81.013 1.00 86.50 179 VAL A CA 1
ATOM 1460 C C . VAL A 1 179 ? 60.678 -12.513 -82.033 1.00 86.50 179 VAL A C 1
ATOM 1462 O O . VAL A 1 179 ? 61.668 -12.613 -82.765 1.00 86.50 179 VAL A O 1
ATOM 1465 N N . LYS A 1 180 ? 59.629 -13.337 -82.169 1.00 82.81 180 LYS A N 1
ATOM 1466 C CA . LYS A 1 180 ? 59.541 -14.378 -83.212 1.00 82.81 180 LYS A CA 1
ATOM 1467 C C . LYS A 1 180 ? 59.513 -13.780 -84.622 1.00 82.81 180 LYS A C 1
ATOM 1469 O O . LYS A 1 180 ? 60.227 -14.277 -85.495 1.00 82.81 180 LYS A O 1
ATOM 1474 N N . PHE A 1 181 ? 58.757 -12.706 -84.855 1.00 86.12 181 PHE A N 1
ATOM 1475 C CA . PHE A 1 181 ? 58.674 -12.032 -86.154 1.00 86.12 181 PHE A CA 1
ATOM 1476 C C . PHE A 1 181 ? 60.009 -11.391 -86.548 1.00 86.12 181 PHE A C 1
ATOM 1478 O O . PHE A 1 181 ? 60.549 -11.694 -87.609 1.00 86.12 181 PHE A O 1
ATOM 1485 N N . THR A 1 182 ? 60.612 -10.585 -85.670 1.00 83.81 182 THR A N 1
ATOM 1486 C CA . THR A 1 182 ? 61.920 -9.957 -85.933 1.00 83.81 182 THR A CA 1
ATOM 1487 C C . THR A 1 182 ? 63.033 -10.991 -86.130 1.00 83.81 182 THR A C 1
ATOM 1489 O O . THR A 1 182 ? 63.884 -10.818 -87.006 1.00 83.81 182 THR A O 1
ATOM 1492 N N . SER A 1 183 ? 63.003 -12.107 -85.393 1.00 77.81 183 SER A N 1
ATOM 1493 C CA . SER A 1 183 ? 63.913 -13.243 -85.606 1.00 77.81 183 SER A CA 1
ATOM 1494 C C . SER A 1 183 ? 63.653 -13.962 -86.933 1.00 77.81 183 SER A C 1
ATOM 1496 O O . SER A 1 183 ? 64.602 -14.354 -87.609 1.00 77.81 183 SER A O 1
ATOM 1498 N N . SER A 1 184 ? 62.394 -14.070 -87.364 1.00 81.81 184 SER A N 1
ATOM 1499 C CA . SER A 1 184 ? 62.020 -14.634 -88.669 1.00 81.81 184 SER A CA 1
ATOM 1500 C C . SER A 1 184 ? 62.456 -13.736 -89.828 1.00 81.81 184 SER A C 1
ATOM 1502 O O . SER A 1 184 ? 62.991 -14.233 -90.814 1.00 81.81 184 SER A O 1
ATOM 1504 N N . CYS A 1 185 ? 62.349 -12.413 -89.697 1.00 84.12 185 CYS A N 1
ATOM 1505 C CA . CYS A 1 185 ? 62.877 -11.463 -90.679 1.00 84.12 185 CYS A CA 1
ATOM 1506 C C . CYS A 1 185 ? 64.412 -11.534 -90.775 1.00 84.12 185 CYS A C 1
ATOM 1508 O O . CYS A 1 185 ? 64.955 -11.567 -91.880 1.00 84.12 185 CYS A O 1
ATOM 1510 N N . LYS A 1 186 ? 65.122 -11.661 -89.641 1.00 81.25 186 LYS A N 1
ATOM 1511 C CA . LYS A 1 186 ? 66.574 -11.936 -89.616 1.00 81.25 186 LYS A CA 1
ATOM 1512 C C . LYS A 1 186 ? 66.907 -13.278 -90.287 1.00 81.25 186 LYS A C 1
ATOM 1514 O O . LYS A 1 186 ? 67.824 -13.336 -91.102 1.00 81.25 186 LYS A O 1
ATOM 1519 N N . MET A 1 187 ? 66.140 -14.334 -90.005 1.00 79.06 187 MET A N 1
ATOM 1520 C CA . MET A 1 187 ? 66.270 -15.659 -90.630 1.00 79.06 187 MET A CA 1
ATOM 1521 C C . MET A 1 187 ? 66.064 -15.593 -92.152 1.00 79.06 187 MET A C 1
ATOM 1523 O O . MET A 1 187 ? 66.842 -16.188 -92.891 1.00 79.06 187 MET A O 1
ATOM 1527 N N . ILE A 1 188 ? 65.057 -14.860 -92.637 1.00 82.69 188 ILE A N 1
ATOM 1528 C CA . ILE A 1 188 ? 64.792 -14.667 -94.071 1.00 82.69 188 ILE A CA 1
ATOM 1529 C C . ILE A 1 188 ? 65.934 -13.880 -94.722 1.00 82.69 188 ILE A C 1
ATOM 1531 O O . ILE A 1 188 ? 66.467 -14.324 -95.734 1.00 82.69 188 ILE A O 1
ATOM 1535 N N . PHE A 1 189 ? 66.380 -12.773 -94.121 1.00 79.44 189 PHE A N 1
ATOM 1536 C CA . PHE A 1 189 ? 67.526 -12.000 -94.613 1.00 79.44 189 PHE A CA 1
ATOM 1537 C C . PHE A 1 189 ? 68.798 -12.858 -94.723 1.00 79.44 189 PHE A C 1
ATOM 1539 O O . PHE A 1 189 ? 69.475 -12.839 -95.754 1.00 79.44 189 PHE A O 1
ATOM 1546 N N . LEU A 1 190 ? 69.093 -13.666 -93.698 1.00 79.06 190 LEU A N 1
ATOM 1547 C CA . LEU A 1 190 ? 70.218 -14.601 -93.711 1.00 79.06 190 LEU A CA 1
ATOM 1548 C C . LEU A 1 190 ? 70.036 -15.711 -94.756 1.00 79.06 190 LEU A C 1
ATOM 1550 O O . LEU A 1 190 ? 70.986 -15.991 -95.480 1.00 79.06 190 LEU A O 1
ATOM 1554 N N . LYS A 1 191 ? 68.837 -16.290 -94.908 1.00 76.69 191 LYS A N 1
ATOM 1555 C CA . LYS A 1 191 ? 68.535 -17.275 -95.964 1.00 76.69 191 LYS A CA 1
ATOM 1556 C C . LYS A 1 191 ? 68.726 -16.690 -97.364 1.00 76.69 191 LYS A C 1
ATOM 1558 O O . LYS A 1 191 ? 69.372 -17.329 -98.184 1.00 76.69 191 LYS A O 1
ATOM 1563 N N . THR A 1 192 ? 68.257 -15.471 -97.628 1.00 73.25 192 THR A N 1
ATOM 1564 C CA . THR A 1 192 ? 68.452 -14.784 -98.917 1.00 73.25 192 THR A CA 1
ATOM 1565 C C . THR A 1 192 ? 69.926 -14.464 -99.171 1.00 73.25 192 THR A C 1
ATOM 1567 O O . THR A 1 192 ? 70.408 -14.632 -100.290 1.00 73.25 192 THR A O 1
ATOM 1570 N N . LYS A 1 193 ? 70.683 -14.061 -98.139 1.00 75.50 193 LYS A N 1
ATOM 1571 C CA . LYS A 1 193 ? 72.137 -13.857 -98.248 1.00 75.50 193 LYS A CA 1
ATOM 1572 C C . LYS A 1 193 ? 72.885 -15.174 -98.498 1.00 75.50 193 LYS A C 1
ATOM 1574 O O . LYS A 1 193 ? 73.822 -15.186 -99.286 1.00 75.50 193 LYS A O 1
ATOM 1579 N N . LEU A 1 194 ? 72.454 -16.275 -97.881 1.00 68.38 194 LEU A N 1
ATOM 1580 C CA . LEU A 1 194 ? 73.031 -17.611 -98.061 1.00 68.38 194 LEU A CA 1
ATOM 1581 C C . LEU A 1 194 ? 72.680 -18.190 -99.443 1.00 68.38 194 LEU A C 1
ATOM 1583 O O . LEU A 1 194 ? 73.555 -18.748 -100.094 1.00 68.38 194 LEU A O 1
ATOM 1587 N N . ALA A 1 195 ? 71.460 -17.980 -99.945 1.00 67.31 195 ALA A N 1
ATOM 1588 C CA . ALA A 1 195 ? 71.064 -18.341 -101.309 1.00 67.31 195 ALA A CA 1
ATOM 1589 C C . ALA A 1 195 ? 71.944 -17.635 -102.357 1.00 67.31 195 ALA A C 1
ATOM 1591 O O . ALA A 1 195 ? 72.561 -18.305 -103.183 1.00 67.31 195 ALA A O 1
ATOM 1592 N N . LYS A 1 196 ? 72.133 -16.311 -102.227 1.00 64.50 196 LYS A N 1
ATOM 1593 C CA . LYS A 1 196 ? 73.069 -15.524 -103.058 1.00 64.50 196 LYS A CA 1
ATOM 1594 C C . LYS A 1 196 ? 74.535 -15.978 -102.974 1.00 64.50 196 LYS A C 1
ATOM 1596 O O . LYS A 1 196 ? 75.323 -15.612 -103.836 1.00 64.50 196 LYS A O 1
ATOM 1601 N N . LEU A 1 197 ? 74.907 -16.756 -101.955 1.00 56.53 197 LEU A N 1
ATOM 1602 C CA . LEU A 1 197 ? 76.241 -17.348 -101.786 1.00 56.53 197 LEU A CA 1
ATOM 1603 C C . LEU A 1 197 ? 76.307 -18.836 -102.180 1.00 56.53 197 LEU A C 1
ATOM 1605 O O . LEU A 1 197 ? 77.387 -19.420 -102.120 1.00 56.53 197 LEU A O 1
ATOM 1609 N N . LYS A 1 198 ? 75.181 -19.473 -102.539 1.00 48.25 198 LYS A N 1
ATOM 1610 C CA . LYS A 1 198 ? 75.096 -20.934 -102.728 1.00 48.25 198 LYS A CA 1
ATOM 1611 C C . LYS A 1 198 ? 74.407 -21.386 -104.024 1.00 48.25 198 LYS A C 1
ATOM 1613 O O . LYS A 1 198 ? 74.534 -22.556 -104.373 1.00 48.25 198 LYS A O 1
ATOM 1618 N N . GLY A 1 199 ? 73.728 -20.504 -104.757 1.00 47.47 199 GLY A N 1
ATOM 1619 C CA . GLY A 1 199 ? 73.113 -20.876 -106.031 1.00 47.47 199 GLY A CA 1
ATOM 1620 C C . GLY A 1 199 ? 72.596 -19.702 -106.852 1.00 47.47 199 GLY A C 1
ATOM 1621 O O . GLY A 1 199 ? 71.428 -19.367 -106.736 1.00 47.47 199 GLY A O 1
ATOM 1622 N N . ASP A 1 200 ? 73.473 -19.132 -107.680 1.00 47.47 200 ASP A N 1
ATOM 1623 C CA . ASP A 1 200 ? 73.180 -18.773 -109.079 1.00 47.47 200 ASP A CA 1
ATOM 1624 C C . ASP A 1 200 ? 74.508 -18.493 -109.807 1.00 47.47 200 ASP A C 1
ATOM 1626 O O . ASP A 1 200 ? 74.943 -17.360 -109.997 1.00 47.47 200 ASP A O 1
ATOM 1630 N N . VAL A 1 201 ? 75.212 -19.573 -110.166 1.00 47.56 201 VAL A N 1
ATOM 1631 C CA . VAL A 1 201 ? 76.384 -19.502 -111.052 1.00 47.56 201 VAL A CA 1
ATOM 1632 C C . VAL A 1 201 ? 75.863 -19.526 -112.485 1.00 47.56 201 VAL A C 1
ATOM 1634 O O . VAL A 1 201 ? 75.415 -20.573 -112.957 1.00 47.56 201 VAL A O 1
ATOM 1637 N N . ASN A 1 202 ? 75.907 -18.375 -113.160 1.00 54.91 202 ASN A N 1
ATOM 1638 C CA . ASN A 1 202 ? 75.339 -18.170 -114.493 1.00 54.91 202 ASN A CA 1
ATOM 1639 C C . ASN A 1 202 ? 75.775 -19.260 -115.491 1.00 54.91 202 ASN A C 1
ATOM 1641 O O . ASN A 1 202 ? 76.907 -19.276 -115.984 1.00 54.91 202 ASN A O 1
ATOM 1645 N N . GLN A 1 203 ? 74.846 -20.149 -115.864 1.00 58.69 203 GLN A N 1
ATOM 1646 C CA . GLN A 1 203 ? 75.092 -21.144 -116.916 1.00 58.69 203 GLN A CA 1
ATOM 1647 C C . GLN A 1 203 ? 75.407 -20.478 -118.266 1.00 58.69 203 GLN A C 1
ATOM 1649 O O . GLN A 1 203 ? 76.162 -21.033 -119.066 1.00 58.69 203 GLN A O 1
ATOM 1654 N N . GLU A 1 204 ? 74.894 -19.267 -118.494 1.00 58.59 204 GLU A N 1
ATOM 1655 C CA . GLU A 1 204 ? 75.174 -18.472 -119.689 1.00 58.59 204 GLU A CA 1
ATOM 1656 C C . GLU A 1 204 ? 76.615 -17.950 -119.729 1.00 58.59 204 GLU A C 1
ATOM 1658 O O . GLU A 1 204 ? 77.244 -18.023 -120.782 1.00 58.59 204 GLU A O 1
ATOM 1663 N N . GLU A 1 205 ? 77.205 -17.558 -118.594 1.00 56.78 205 GLU A N 1
ATOM 1664 C CA . GLU A 1 205 ? 78.637 -17.229 -118.528 1.00 56.78 205 GLU A CA 1
ATOM 1665 C C . GLU A 1 205 ? 79.494 -18.452 -118.868 1.00 56.78 205 GLU A C 1
ATOM 1667 O O . GLU A 1 205 ? 80.442 -18.343 -119.643 1.00 56.78 205 GLU A O 1
ATOM 1672 N N . LYS A 1 206 ? 79.117 -19.645 -118.387 1.00 58.09 206 LYS A N 1
ATOM 1673 C CA . LYS A 1 206 ? 79.833 -20.890 -118.708 1.00 58.09 206 LYS A CA 1
ATOM 1674 C C . LYS A 1 206 ? 79.720 -21.276 -120.192 1.00 58.09 206 LYS A C 1
ATOM 1676 O O . LYS A 1 206 ? 80.687 -21.775 -120.763 1.00 58.09 206 LYS A O 1
ATOM 1681 N N . LYS A 1 207 ? 78.585 -21.002 -120.850 1.00 62.25 207 LYS A N 1
ATOM 1682 C CA . LYS A 1 207 ? 78.425 -21.168 -122.311 1.00 62.25 207 LYS A CA 1
ATOM 1683 C C . LYS A 1 207 ? 79.232 -20.134 -123.106 1.00 62.25 207 LYS A C 1
ATOM 1685 O O . LYS A 1 207 ? 79.845 -20.494 -124.108 1.00 62.25 207 LYS A O 1
ATOM 1690 N N . ILE A 1 208 ? 79.243 -18.871 -122.673 1.00 66.06 208 ILE A N 1
ATOM 1691 C CA . ILE A 1 208 ? 79.999 -17.785 -123.320 1.00 66.06 208 ILE A CA 1
ATOM 1692 C C . ILE A 1 208 ? 81.508 -18.032 -123.190 1.00 66.06 208 ILE A C 1
ATOM 1694 O O . ILE A 1 208 ? 82.234 -17.877 -124.169 1.00 66.06 208 ILE A O 1
ATOM 1698 N N . LEU A 1 209 ? 81.977 -18.483 -122.023 1.00 65.38 209 LEU A N 1
ATOM 1699 C CA . LEU A 1 209 ? 83.383 -18.819 -121.804 1.00 65.38 209 LEU A CA 1
ATOM 1700 C C . LEU A 1 209 ? 83.809 -20.053 -122.613 1.00 65.38 209 LEU A C 1
ATOM 1702 O O . LEU A 1 209 ? 84.896 -20.051 -123.180 1.00 65.38 209 LEU A O 1
ATOM 1706 N N . ASN A 1 210 ? 82.943 -21.065 -122.749 1.00 65.75 210 ASN A N 1
ATOM 1707 C CA . ASN A 1 210 ? 83.215 -22.227 -123.602 1.00 65.75 210 ASN A CA 1
ATOM 1708 C C . ASN A 1 210 ? 83.234 -21.881 -125.104 1.00 65.75 210 ASN A C 1
ATOM 1710 O O . ASN A 1 210 ? 84.055 -22.441 -125.826 1.00 65.75 210 ASN A O 1
ATOM 1714 N N . ARG A 1 211 ? 82.389 -20.951 -125.584 1.00 70.38 211 ARG A N 1
ATOM 1715 C CA . ARG A 1 211 ? 82.491 -20.439 -126.966 1.00 70.38 211 ARG A CA 1
ATOM 1716 C C . ARG A 1 211 ? 83.791 -19.671 -127.183 1.00 70.38 211 ARG A C 1
ATOM 1718 O O . ARG A 1 211 ? 84.531 -20.019 -128.094 1.00 70.38 211 ARG A O 1
ATOM 1725 N N . LYS A 1 212 ? 84.128 -18.739 -126.286 1.00 70.94 212 LYS A N 1
ATOM 1726 C CA . LYS A 1 212 ? 85.400 -18.003 -126.355 1.00 70.94 212 LYS A CA 1
ATOM 1727 C C . LYS A 1 212 ? 86.625 -18.908 -126.247 1.00 70.94 212 LYS A C 1
ATOM 1729 O O . LYS A 1 212 ? 87.636 -18.605 -126.861 1.00 70.94 212 LYS A O 1
ATOM 1734 N N . LEU A 1 213 ? 86.553 -20.017 -125.509 1.00 65.00 213 LEU A N 1
ATOM 1735 C CA . LEU A 1 213 ? 87.620 -21.021 -125.489 1.00 65.00 213 LEU A CA 1
ATOM 1736 C C . LEU A 1 213 ? 87.761 -21.742 -126.834 1.00 65.00 213 LEU A C 1
ATOM 1738 O O . LEU A 1 213 ? 88.887 -21.909 -127.282 1.00 65.00 213 LEU A O 1
ATOM 1742 N N . ALA A 1 214 ? 86.659 -22.124 -127.488 1.00 72.06 214 ALA A N 1
ATOM 1743 C CA . ALA A 1 214 ? 86.709 -22.738 -128.816 1.00 72.06 214 ALA A CA 1
ATOM 1744 C C . ALA A 1 214 ? 87.264 -21.765 -129.875 1.00 72.06 214 ALA A C 1
ATOM 1746 O O . ALA A 1 214 ? 88.212 -22.109 -130.581 1.00 72.06 214 ALA A O 1
ATOM 1747 N N . GLU A 1 215 ? 86.740 -20.535 -129.908 1.00 70.00 215 GLU A N 1
ATOM 1748 C CA . GLU A 1 215 ? 87.200 -19.445 -130.781 1.00 70.00 215 GLU A CA 1
ATOM 1749 C C . GLU A 1 215 ? 88.697 -19.166 -130.562 1.00 70.00 215 GLU A C 1
ATOM 1751 O O . GLU A 1 215 ? 89.469 -19.152 -131.518 1.00 70.00 215 GLU A O 1
ATOM 1756 N N . LEU A 1 216 ? 89.148 -19.061 -129.304 1.00 67.75 216 LEU A N 1
ATOM 1757 C CA . LEU A 1 216 ? 90.565 -18.877 -128.982 1.00 67.75 216 LEU A CA 1
ATOM 1758 C C . LEU A 1 216 ? 91.433 -20.105 -129.291 1.00 67.75 216 LEU A C 1
ATOM 1760 O O . LEU A 1 216 ? 92.608 -19.913 -129.591 1.00 67.75 216 LEU A O 1
ATOM 1764 N N . THR A 1 217 ? 90.934 -21.348 -129.249 1.00 68.12 217 THR A N 1
ATOM 1765 C CA . THR A 1 217 ? 91.749 -22.505 -129.680 1.00 68.12 217 THR A CA 1
ATOM 1766 C C . THR A 1 217 ? 91.876 -22.600 -131.197 1.00 68.12 217 THR A C 1
ATOM 1768 O O . THR A 1 217 ? 92.929 -23.009 -131.686 1.00 68.12 217 THR A O 1
ATOM 1771 N N . GLU A 1 218 ? 90.849 -22.187 -131.942 1.00 71.19 218 GLU A N 1
ATOM 1772 C CA . GLU A 1 218 ? 90.888 -22.126 -133.405 1.00 71.19 218 GLU A CA 1
ATOM 1773 C C . GLU A 1 218 ? 91.778 -20.967 -133.885 1.00 71.19 218 GLU A C 1
ATOM 1775 O O . GLU A 1 218 ? 92.696 -21.189 -134.681 1.00 71.19 218 GLU A O 1
ATOM 1780 N N . GLU A 1 219 ? 91.639 -19.773 -133.290 1.00 66.19 219 GLU A N 1
ATOM 1781 C CA . GLU A 1 219 ? 92.588 -18.673 -133.492 1.00 66.19 219 GLU A CA 1
ATOM 1782 C C . GLU A 1 219 ? 94.013 -19.057 -133.067 1.00 66.19 219 GLU A C 1
ATOM 1784 O O . GLU A 1 219 ? 94.959 -18.680 -133.750 1.00 66.19 219 GLU A O 1
ATOM 1789 N N . LEU A 1 220 ? 94.219 -19.825 -131.990 1.00 68.69 220 LEU A N 1
ATOM 1790 C CA . LEU A 1 220 ? 95.565 -20.223 -131.561 1.00 68.69 220 LEU A CA 1
ATOM 1791 C C . LEU A 1 220 ? 96.252 -21.153 -132.574 1.00 68.69 220 LEU A C 1
ATOM 1793 O O . LEU A 1 220 ? 97.446 -20.985 -132.819 1.00 68.69 220 LEU A O 1
ATOM 1797 N N . GLU A 1 221 ? 95.547 -22.110 -133.182 1.00 66.00 221 GLU A N 1
ATOM 1798 C CA . GLU A 1 221 ? 96.132 -22.981 -134.217 1.00 66.00 221 GLU A CA 1
ATOM 1799 C C . GLU A 1 221 ? 96.309 -22.266 -135.566 1.00 66.00 221 GLU A C 1
ATOM 1801 O O . GLU A 1 221 ? 97.334 -22.449 -136.232 1.00 66.00 221 GLU A O 1
ATOM 1806 N N . GLU A 1 222 ? 95.390 -21.373 -135.942 1.00 65.38 222 GLU A N 1
ATOM 1807 C CA . GLU A 1 222 ? 95.600 -20.441 -137.055 1.00 65.38 222 GLU A CA 1
ATOM 1808 C C . GLU A 1 222 ? 96.836 -19.556 -136.825 1.00 65.38 222 GLU A C 1
ATOM 1810 O O . GLU A 1 222 ? 97.699 -19.446 -137.699 1.00 65.38 222 GLU A O 1
ATOM 1815 N N . LYS A 1 223 ? 96.964 -18.946 -135.640 1.00 59.81 223 LYS A N 1
ATOM 1816 C CA . LYS A 1 223 ? 98.085 -18.065 -135.284 1.00 59.81 223 LYS A CA 1
ATOM 1817 C C . LYS A 1 223 ? 99.388 -18.844 -135.131 1.00 59.81 223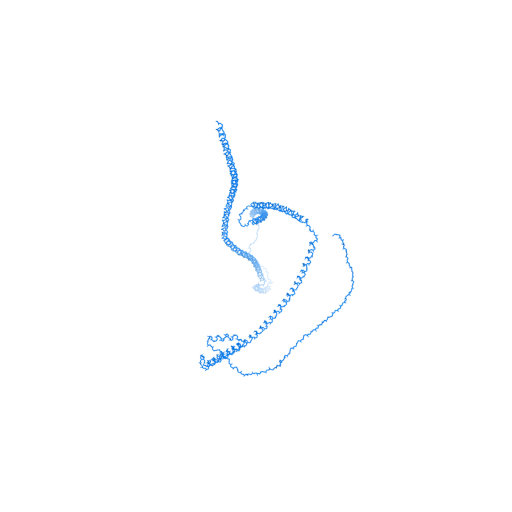 LYS A C 1
ATOM 1819 O O . LYS A 1 223 ? 100.412 -18.309 -135.527 1.00 59.81 223 LYS A O 1
ATOM 1824 N N . LYS A 1 224 ? 99.395 -20.104 -134.676 1.00 55.16 224 LYS A N 1
ATOM 1825 C CA . LYS A 1 224 ? 100.598 -20.967 -134.693 1.00 55.16 224 LYS A CA 1
ATOM 1826 C C . LYS A 1 224 ? 101.074 -21.271 -136.113 1.00 55.16 224 LYS A C 1
ATOM 1828 O O . LYS A 1 224 ? 102.278 -21.236 -136.363 1.00 55.16 224 LYS A O 1
ATOM 1833 N N . LYS A 1 225 ? 100.158 -21.531 -137.054 1.00 58.03 225 LYS A N 1
ATOM 1834 C CA . LYS A 1 225 ? 100.507 -21.729 -138.474 1.00 58.03 225 LYS A CA 1
ATOM 1835 C C . LYS A 1 225 ? 100.985 -20.426 -139.124 1.00 58.03 225 LYS A C 1
ATOM 1837 O O . LYS A 1 225 ? 101.981 -20.439 -139.839 1.00 58.03 225 LYS A O 1
ATOM 1842 N N . LYS A 1 226 ? 100.342 -19.294 -138.817 1.00 55.12 226 LYS A N 1
ATOM 1843 C CA . LYS A 1 226 ? 100.693 -17.967 -139.359 1.00 55.12 226 LYS A CA 1
ATOM 1844 C C . LYS A 1 226 ? 101.973 -17.381 -138.727 1.00 55.12 226 LYS A C 1
ATOM 1846 O O . LYS A 1 226 ? 102.755 -16.753 -139.430 1.00 55.12 226 LYS A O 1
ATOM 1851 N N . ALA A 1 227 ? 102.269 -17.667 -137.456 1.00 45.72 227 ALA A N 1
ATOM 1852 C CA . ALA A 1 227 ? 103.495 -17.233 -136.768 1.00 45.72 227 ALA A CA 1
ATOM 1853 C C . ALA A 1 227 ? 104.763 -17.990 -137.207 1.00 45.72 227 ALA A C 1
ATOM 1855 O O . ALA A 1 227 ? 105.864 -17.480 -137.017 1.00 45.72 227 ALA A O 1
ATOM 1856 N N . LYS A 1 228 ? 104.622 -19.171 -137.828 1.00 47.78 228 LYS A N 1
ATOM 1857 C CA . LYS A 1 228 ? 105.735 -19.942 -138.415 1.00 47.78 228 LYS A CA 1
ATOM 1858 C C . LYS A 1 228 ? 106.121 -19.522 -139.842 1.00 47.78 228 LYS A C 1
ATOM 1860 O O . LYS A 1 228 ? 107.063 -20.077 -140.388 1.00 47.78 228 LYS A O 1
ATOM 1865 N N . MET A 1 229 ? 105.382 -18.577 -140.430 1.00 44.28 229 MET A N 1
ATOM 1866 C CA . MET A 1 229 ? 105.610 -18.006 -141.770 1.00 44.28 229 MET A CA 1
ATOM 1867 C C . MET A 1 229 ? 105.880 -16.490 -141.733 1.00 44.28 229 MET A C 1
ATOM 1869 O O . MET A 1 229 ? 106.104 -15.881 -142.771 1.00 44.28 229 MET A O 1
ATOM 1873 N N . LEU A 1 230 ? 105.829 -15.877 -140.545 1.00 44.50 230 LEU A N 1
ATOM 1874 C CA . LEU A 1 230 ? 106.030 -14.440 -140.308 1.00 44.50 230 LEU A CA 1
ATOM 1875 C C . LEU A 1 230 ? 107.070 -14.196 -139.199 1.00 44.50 230 LEU A C 1
ATOM 1877 O O . LEU A 1 230 ? 106.983 -13.236 -138.439 1.00 44.50 230 LEU A O 1
ATOM 1881 N N . THR A 1 231 ? 108.043 -15.103 -139.092 1.00 37.72 231 THR A N 1
ATOM 1882 C CA . THR A 1 231 ? 109.259 -14.933 -138.279 1.00 37.72 231 THR A CA 1
ATOM 1883 C C . THR A 1 231 ? 110.496 -14.612 -139.127 1.00 37.72 231 THR A C 1
ATOM 1885 O O . THR A 1 231 ? 111.491 -14.159 -138.571 1.00 37.72 231 THR A O 1
ATOM 1888 N N . ASP A 1 232 ? 110.407 -14.752 -140.456 1.00 37.28 232 ASP A N 1
ATOM 1889 C CA . ASP A 1 232 ? 111.453 -14.379 -141.411 1.00 37.28 232 ASP A CA 1
ATOM 1890 C C . ASP A 1 232 ? 111.071 -13.124 -142.225 1.00 37.28 232 ASP A C 1
ATOM 1892 O O . ASP A 1 232 ? 110.051 -13.071 -142.909 1.00 37.28 232 ASP A O 1
ATOM 1896 N N . THR A 1 233 ? 111.956 -12.125 -142.174 1.00 33.91 233 THR A N 1
ATOM 1897 C CA . THR A 1 233 ? 112.224 -11.122 -143.228 1.00 33.91 233 THR A CA 1
ATOM 1898 C C . THR A 1 233 ? 111.079 -10.254 -143.798 1.00 33.91 233 THR A C 1
ATOM 1900 O O . THR A 1 233 ? 110.768 -10.349 -144.981 1.00 33.91 233 THR A O 1
ATOM 1903 N N . LEU A 1 234 ? 110.597 -9.271 -143.022 1.00 32.91 234 LEU A N 1
ATOM 1904 C CA . LEU A 1 234 ? 110.532 -7.841 -143.426 1.00 32.91 234 LEU A CA 1
ATOM 1905 C C . LEU A 1 234 ? 110.315 -6.989 -142.150 1.00 32.91 234 LEU A C 1
ATOM 1907 O O . LEU A 1 234 ? 109.405 -7.279 -141.384 1.00 32.91 234 LEU A O 1
ATOM 1911 N N . LYS A 1 235 ? 111.212 -6.097 -141.703 1.00 32.41 235 LYS A N 1
ATOM 1912 C CA . LYS A 1 235 ? 111.719 -4.825 -142.272 1.00 32.41 235 LYS A CA 1
ATOM 1913 C C . LYS A 1 235 ? 110.664 -3.716 -142.460 1.00 32.41 235 LYS A C 1
ATOM 1915 O O . LYS A 1 235 ? 109.932 -3.720 -143.436 1.00 32.41 235 LYS A O 1
ATOM 1920 N N . GLU A 1 236 ? 110.752 -2.745 -141.540 1.00 29.31 236 GLU A N 1
ATOM 1921 C CA . GLU A 1 236 ? 110.781 -1.282 -141.770 1.00 29.31 236 GLU A CA 1
ATOM 1922 C C . GLU A 1 236 ? 109.530 -0.536 -142.306 1.00 29.31 236 GLU A C 1
ATOM 1924 O O . GLU A 1 236 ? 109.097 -0.754 -143.427 1.00 29.31 236 GLU A O 1
ATOM 1929 N N . ALA A 1 237 ? 109.107 0.481 -141.524 1.00 31.48 237 ALA A N 1
ATOM 1930 C CA . ALA A 1 237 ? 108.295 1.664 -141.891 1.00 31.48 237 ALA A CA 1
ATOM 1931 C C . ALA A 1 237 ? 106.791 1.475 -142.258 1.00 31.48 237 ALA A C 1
ATOM 1933 O O . ALA A 1 237 ? 106.398 0.442 -142.779 1.00 31.48 237 ALA A O 1
ATOM 1934 N N . GLU A 1 238 ? 105.866 2.428 -142.026 1.00 27.55 238 GLU A N 1
ATOM 1935 C CA . GLU A 1 238 ? 105.833 3.628 -141.151 1.00 27.55 238 GLU A CA 1
ATOM 1936 C C . GLU A 1 238 ? 104.370 4.114 -140.897 1.00 27.55 238 GLU A C 1
ATOM 1938 O O . GLU A 1 238 ? 103.478 3.831 -141.687 1.00 27.55 238 GLU A O 1
ATOM 1943 N N . VAL A 1 239 ? 104.164 4.868 -139.801 1.00 29.75 239 VAL A N 1
ATOM 1944 C CA . VAL A 1 239 ? 103.222 6.008 -139.563 1.00 29.75 239 VAL A CA 1
ATOM 1945 C C . VAL A 1 239 ? 101.751 6.012 -140.082 1.00 29.75 239 VAL A C 1
ATOM 1947 O O . VAL A 1 239 ? 101.482 5.976 -141.276 1.00 29.75 239 VAL A O 1
ATOM 1950 N N . GLY A 1 240 ? 100.807 6.331 -139.169 1.00 29.19 240 GLY A N 1
ATOM 1951 C CA . GLY A 1 240 ? 99.467 6.920 -139.445 1.00 29.19 240 GLY A CA 1
ATOM 1952 C C . GLY A 1 240 ? 98.330 6.280 -138.615 1.00 29.19 240 GLY A C 1
ATOM 1953 O O . GLY A 1 240 ? 98.032 5.113 -138.822 1.00 29.19 240 GLY A O 1
ATOM 1954 N N . LEU A 1 241 ? 97.770 6.866 -137.539 1.00 35.09 241 LEU A N 1
ATOM 1955 C CA . LEU A 1 241 ? 96.880 8.053 -137.407 1.00 35.09 241 LEU A CA 1
ATOM 1956 C C . LEU A 1 241 ? 95.521 7.910 -138.148 1.00 35.09 241 LEU A C 1
ATOM 1958 O O . LEU A 1 241 ? 95.487 7.394 -139.254 1.00 35.09 241 LEU A O 1
ATOM 1962 N N . MET A 1 242 ? 94.365 8.351 -137.612 1.00 31.30 242 MET A N 1
ATOM 1963 C CA . MET A 1 242 ? 94.125 9.398 -136.591 1.00 31.30 242 MET A CA 1
ATOM 1964 C C . MET A 1 242 ? 92.751 9.281 -135.850 1.00 31.30 242 MET A C 1
ATOM 1966 O O . MET A 1 242 ? 91.962 8.397 -136.168 1.00 31.30 242 MET A O 1
ATOM 1970 N N . LEU A 1 243 ? 92.459 10.263 -134.961 1.00 32.94 243 LEU A N 1
ATOM 1971 C CA . LEU A 1 243 ? 91.242 10.530 -134.138 1.00 32.94 243 LEU A CA 1
ATOM 1972 C C . LEU A 1 243 ? 91.109 9.662 -132.852 1.00 32.94 243 LEU A C 1
ATOM 1974 O O . LEU A 1 243 ? 91.669 8.577 -132.808 1.00 32.94 243 LEU A O 1
ATOM 1978 N N . ARG A 1 244 ? 90.388 10.023 -131.762 1.00 32.41 244 ARG A N 1
ATOM 1979 C CA . ARG A 1 244 ? 89.802 11.280 -131.177 1.00 32.41 244 ARG A CA 1
ATOM 1980 C C . ARG A 1 244 ? 89.048 10.875 -129.879 1.00 32.41 244 ARG A C 1
ATOM 1982 O O . ARG A 1 244 ? 88.407 9.836 -129.923 1.00 32.41 244 ARG A O 1
ATOM 1989 N N . SER A 1 245 ? 88.971 11.569 -128.733 1.00 26.17 245 SER A N 1
ATOM 1990 C CA . SER A 1 245 ? 89.596 12.751 -128.074 1.00 26.17 245 SER A CA 1
ATOM 1991 C C . SER A 1 245 ? 89.545 12.485 -126.531 1.00 26.17 245 SER A C 1
ATOM 1993 O O . SER A 1 245 ? 89.029 11.443 -126.144 1.00 26.17 245 SER A O 1
ATOM 1995 N N . ALA A 1 246 ? 90.107 13.217 -125.552 1.00 36.16 246 ALA A N 1
ATOM 1996 C CA . ALA A 1 246 ? 90.273 14.658 -125.254 1.00 36.16 246 ALA A CA 1
ATOM 1997 C C . ALA A 1 246 ? 88.927 15.400 -125.012 1.00 36.16 246 ALA A C 1
ATOM 1999 O O . ALA A 1 246 ? 87.955 15.092 -125.701 1.00 36.16 246 ALA A O 1
ATOM 2000 N N . ILE A 1 247 ? 88.747 16.330 -124.053 1.00 36.28 247 ILE A N 1
ATOM 2001 C CA . ILE A 1 247 ? 89.618 17.254 -123.259 1.00 36.28 247 ILE A CA 1
ATOM 2002 C C . ILE A 1 247 ? 89.023 17.403 -121.822 1.00 36.28 247 ILE A C 1
ATOM 2004 O O . ILE A 1 247 ? 87.805 17.313 -121.714 1.00 36.28 247 ILE A O 1
ATOM 2008 N N . LEU A 1 248 ? 89.703 17.729 -120.700 1.00 36.75 248 LEU A N 1
ATOM 2009 C CA . LEU A 1 248 ? 91.098 17.579 -120.208 1.00 36.75 248 LEU A CA 1
ATOM 2010 C C . LEU A 1 248 ? 91.101 17.846 -118.659 1.00 36.75 248 LEU A C 1
ATOM 2012 O O . LEU A 1 248 ? 90.311 17.210 -117.969 1.00 36.75 248 LEU A O 1
ATOM 2016 N N . HIS A 1 249 ? 91.944 18.728 -118.084 1.00 34.19 249 HIS A N 1
ATOM 2017 C CA . HIS A 1 249 ? 92.126 18.957 -116.624 1.00 34.19 249 HIS A CA 1
ATOM 2018 C C . HIS A 1 249 ? 92.806 20.331 -116.336 1.00 34.19 249 HIS A C 1
ATOM 2020 O O . HIS A 1 249 ? 93.426 20.865 -117.247 1.00 34.19 249 HIS A O 1
ATOM 2026 N N . LEU A 1 250 ? 92.780 20.820 -115.075 1.00 37.97 250 LEU A N 1
ATOM 2027 C CA . LEU A 1 250 ? 93.646 21.877 -114.458 1.00 37.97 250 LEU A CA 1
ATOM 2028 C C . LEU A 1 250 ? 93.677 23.327 -115.027 1.00 37.97 250 LEU A C 1
ATOM 2030 O O . LEU A 1 250 ? 94.110 23.538 -116.151 1.00 37.97 250 LEU A O 1
ATOM 2034 N N . TYR A 1 251 ? 93.428 24.340 -114.170 1.00 31.84 251 TYR A N 1
ATOM 2035 C CA . TYR A 1 251 ? 94.485 25.224 -113.608 1.00 31.84 251 TYR A CA 1
ATOM 2036 C C . TYR A 1 251 ? 93.980 26.059 -112.396 1.00 31.84 251 TYR A C 1
ATOM 2038 O O . TYR A 1 251 ? 92.849 25.882 -111.943 1.00 31.84 251 TYR A O 1
ATOM 2046 N N . GLU A 1 252 ? 94.842 26.920 -111.845 1.00 40.22 252 GLU A N 1
ATOM 2047 C CA . GLU A 1 252 ? 94.759 27.622 -110.549 1.00 40.22 252 GLU A CA 1
ATOM 2048 C C . GLU A 1 252 ? 94.712 29.177 -110.692 1.00 40.22 252 GLU A C 1
ATOM 2050 O O . GLU A 1 252 ? 94.785 29.699 -111.801 1.00 40.22 252 GLU A O 1
ATOM 2055 N N . ILE A 1 253 ? 94.666 29.914 -109.563 1.00 40.97 253 ILE A N 1
ATOM 2056 C CA . ILE A 1 253 ? 94.835 31.388 -109.391 1.00 40.97 253 ILE A CA 1
ATOM 2057 C C . ILE A 1 253 ? 93.570 32.290 -109.517 1.00 40.97 253 ILE A C 1
ATOM 2059 O O . ILE A 1 253 ? 93.312 32.948 -110.517 1.00 40.97 253 ILE A O 1
ATOM 2063 N N . ILE A 1 254 ? 92.827 32.366 -108.400 1.00 52.97 254 ILE A N 1
ATOM 2064 C CA . ILE A 1 254 ? 92.332 33.568 -107.665 1.00 52.97 254 ILE A CA 1
ATOM 2065 C C . ILE A 1 254 ? 91.932 34.850 -108.447 1.00 52.97 254 ILE A C 1
ATOM 2067 O O . ILE A 1 254 ? 92.780 35.526 -109.025 1.00 52.97 254 ILE A O 1
ATOM 2071 N N . PRO A 1 255 ? 90.704 35.361 -108.189 1.00 51.78 255 PRO A N 1
ATOM 2072 C CA . PRO A 1 255 ? 90.527 36.785 -107.825 1.00 51.78 255 PRO A CA 1
ATOM 2073 C C . PRO A 1 255 ? 90.066 37.007 -106.367 1.00 51.78 255 PRO A C 1
ATOM 2075 O O . PRO A 1 255 ? 89.055 36.464 -105.917 1.00 51.78 255 PRO A O 1
ATOM 2078 N N . SER A 1 256 ? 90.768 37.889 -105.644 1.00 51.75 256 SER A N 1
ATOM 2079 C CA . SER A 1 256 ? 90.622 38.133 -104.189 1.00 51.75 256 SER A CA 1
ATOM 2080 C C . SER A 1 256 ? 89.200 38.512 -103.714 1.00 51.75 256 SER A C 1
ATOM 2082 O O . SER A 1 256 ? 88.782 38.159 -102.609 1.00 51.75 256 SER A O 1
ATOM 2084 N N . HIS A 1 257 ? 88.405 39.174 -104.560 1.00 49.91 257 HIS A N 1
ATOM 2085 C CA . HIS A 1 257 ? 87.086 39.697 -104.177 1.00 49.91 257 HIS A CA 1
ATOM 2086 C C . HIS A 1 257 ? 86.013 38.621 -103.933 1.00 49.91 257 HIS A C 1
ATOM 2088 O O . HIS A 1 257 ? 85.156 38.806 -103.069 1.00 49.91 257 HIS A O 1
ATOM 2094 N N . ILE A 1 258 ? 86.050 37.492 -104.650 1.00 54.34 258 ILE A N 1
ATOM 2095 C CA . ILE A 1 258 ? 85.000 36.460 -104.545 1.00 54.34 258 ILE A CA 1
ATOM 2096 C C . ILE A 1 258 ? 85.162 35.658 -103.248 1.00 54.34 258 ILE A C 1
ATOM 2098 O O . ILE A 1 258 ? 84.179 35.401 -102.550 1.00 54.34 258 ILE A O 1
ATOM 2102 N N . LEU A 1 259 ? 86.404 35.334 -102.868 1.00 53.66 259 LEU A N 1
ATOM 2103 C CA . LEU A 1 259 ? 86.671 34.678 -101.588 1.00 53.66 259 LEU A CA 1
ATOM 2104 C C . LEU A 1 259 ? 86.359 35.616 -100.412 1.00 53.66 259 LEU A C 1
ATOM 2106 O O . LEU A 1 259 ? 85.773 35.169 -99.430 1.00 53.66 259 LEU A O 1
ATOM 2110 N N . HIS A 1 260 ? 86.660 36.916 -100.530 1.00 54.28 260 HIS A N 1
ATOM 2111 C CA . HIS A 1 260 ? 86.280 37.906 -99.519 1.00 54.28 260 HIS A CA 1
ATOM 2112 C C . HIS A 1 260 ? 84.756 38.008 -99.349 1.00 54.28 260 HIS A C 1
ATOM 2114 O O . HIS A 1 260 ? 84.276 37.967 -98.220 1.00 54.28 260 HIS A O 1
ATOM 2120 N N . LEU A 1 261 ? 83.976 38.056 -100.437 1.00 55.91 261 LEU A N 1
ATOM 2121 C CA . LEU A 1 261 ? 82.508 38.045 -100.366 1.00 55.91 261 LEU A CA 1
ATOM 2122 C C . LEU A 1 261 ? 81.961 36.763 -99.719 1.00 55.91 261 LEU A C 1
ATOM 2124 O O . LEU A 1 261 ? 81.071 36.840 -98.873 1.00 55.91 261 LEU A O 1
ATOM 2128 N N . PHE A 1 262 ? 82.511 35.591 -100.050 1.00 57.94 262 PHE A N 1
ATOM 2129 C CA . PHE A 1 262 ? 82.053 34.322 -99.477 1.00 57.94 262 PHE A CA 1
ATOM 2130 C C . PHE A 1 262 ? 82.454 34.153 -98.000 1.00 57.94 262 PHE A C 1
ATOM 2132 O O . PHE A 1 262 ? 81.648 33.693 -97.192 1.00 57.94 262 PHE A O 1
ATOM 2139 N N . VAL A 1 263 ? 83.666 34.563 -97.611 1.00 61.44 263 VAL A N 1
ATOM 2140 C CA . VAL A 1 263 ? 84.140 34.510 -96.215 1.00 61.44 263 VAL A CA 1
ATOM 2141 C C . VAL A 1 263 ? 83.461 35.577 -95.356 1.00 61.44 263 VAL A C 1
ATOM 2143 O O . VAL A 1 263 ? 83.003 35.255 -94.262 1.00 61.44 263 VAL A O 1
ATOM 2146 N N . SER A 1 264 ? 83.312 36.808 -95.852 1.00 59.91 264 SER A N 1
ATOM 2147 C CA . SER A 1 264 ? 82.588 37.882 -95.158 1.00 59.91 264 SER A CA 1
ATOM 2148 C C . SER A 1 264 ? 81.099 37.545 -95.019 1.00 59.91 264 SER A C 1
ATOM 2150 O O . SER A 1 264 ? 80.548 37.630 -93.923 1.00 59.91 264 SER A O 1
ATOM 2152 N N . GLY A 1 265 ? 80.470 37.007 -96.071 1.00 67.38 265 GLY A N 1
ATOM 2153 C CA . GLY A 1 265 ? 79.115 36.457 -96.006 1.00 67.38 265 GLY A CA 1
ATOM 2154 C C . GLY A 1 265 ? 78.983 35.356 -94.948 1.00 67.38 265 GLY A C 1
ATOM 2155 O O . GLY A 1 265 ? 78.098 35.425 -94.097 1.00 67.38 265 GLY A O 1
ATOM 2156 N N . ARG A 1 266 ? 79.900 34.377 -94.917 1.00 72.88 266 ARG A N 1
ATOM 2157 C CA . ARG A 1 266 ? 79.915 33.330 -93.877 1.00 72.88 266 ARG A CA 1
ATOM 2158 C C . ARG A 1 266 ? 80.199 33.883 -92.477 1.00 72.88 266 ARG A C 1
ATOM 2160 O O . ARG A 1 266 ? 79.625 33.366 -91.524 1.00 72.88 266 ARG A O 1
ATOM 2167 N N . MET A 1 267 ? 80.997 34.944 -92.329 1.00 71.69 267 MET A N 1
ATOM 2168 C CA . MET A 1 267 ? 81.165 35.657 -91.055 1.00 71.69 267 MET A CA 1
ATOM 2169 C C . MET A 1 267 ? 79.881 36.363 -90.611 1.00 71.69 267 MET A C 1
ATOM 2171 O O . MET A 1 267 ? 79.543 36.289 -89.433 1.00 71.69 267 MET A O 1
ATOM 2175 N N . ILE A 1 268 ? 79.151 37.008 -91.523 1.00 79.00 268 ILE A N 1
ATOM 2176 C CA . ILE A 1 268 ? 77.864 37.656 -91.232 1.00 79.00 268 ILE A CA 1
ATOM 2177 C C . ILE A 1 268 ? 76.831 36.599 -90.820 1.00 79.00 268 ILE A C 1
ATOM 2179 O O . ILE A 1 268 ? 76.256 36.715 -89.740 1.00 79.00 268 ILE A O 1
ATOM 2183 N N . PHE A 1 269 ? 76.675 35.514 -91.586 1.00 79.75 269 PHE A N 1
ATOM 2184 C CA . PHE A 1 269 ? 75.812 34.386 -91.206 1.00 79.75 269 PHE A CA 1
ATOM 2185 C C . PHE A 1 269 ? 76.218 33.765 -89.862 1.00 79.75 269 PHE A C 1
ATOM 2187 O O . PHE A 1 269 ? 75.357 33.509 -89.025 1.00 79.75 269 PHE A O 1
ATOM 2194 N N . HIS A 1 270 ? 77.515 33.571 -89.605 1.00 83.50 270 HIS A N 1
ATOM 2195 C CA . HIS A 1 270 ? 78.003 33.069 -88.319 1.00 83.50 270 HIS A CA 1
ATOM 2196 C C . HIS A 1 270 ? 77.722 34.043 -87.163 1.00 83.50 270 HIS A C 1
ATOM 2198 O O . HIS A 1 270 ? 77.373 33.596 -86.074 1.00 83.50 270 HIS A O 1
ATOM 2204 N N . GLN A 1 271 ? 77.816 35.361 -87.370 1.00 86.81 271 GLN A N 1
ATOM 2205 C CA . GLN A 1 271 ? 77.446 36.344 -86.347 1.00 86.81 271 GLN A CA 1
ATOM 2206 C C . GLN A 1 271 ? 75.934 36.387 -86.098 1.00 86.81 271 GLN A C 1
ATOM 2208 O O . GLN A 1 271 ? 75.535 36.413 -84.937 1.00 86.81 271 GLN A O 1
ATOM 2213 N N . ILE A 1 272 ? 75.102 36.300 -87.140 1.00 86.94 272 ILE A N 1
ATOM 2214 C CA . ILE A 1 272 ? 73.639 36.181 -87.014 1.00 86.94 272 ILE A CA 1
ATOM 2215 C C . ILE A 1 272 ? 73.279 34.918 -86.218 1.00 86.94 272 ILE A C 1
ATOM 2217 O O . ILE A 1 272 ? 72.583 35.006 -85.209 1.00 86.94 272 ILE A O 1
ATOM 2221 N N . LEU A 1 273 ? 73.832 33.758 -86.591 1.00 90.19 273 LEU A N 1
ATOM 2222 C CA . LEU A 1 273 ? 73.638 32.500 -85.861 1.00 90.19 273 LEU A CA 1
ATOM 2223 C C . LEU A 1 273 ? 74.153 32.582 -84.415 1.00 90.19 273 LEU A C 1
ATOM 2225 O O . LEU A 1 273 ? 73.512 32.061 -83.510 1.00 90.19 273 LEU A O 1
ATOM 2229 N N . LYS A 1 274 ? 75.274 33.267 -84.161 1.00 92.88 274 LYS A N 1
ATOM 2230 C CA . LYS A 1 274 ? 75.828 33.469 -82.810 1.00 92.88 274 LYS A CA 1
ATOM 2231 C C . LYS A 1 274 ? 74.962 34.394 -81.948 1.00 92.88 274 LYS A C 1
ATOM 2233 O O . LYS A 1 274 ? 74.892 34.181 -80.738 1.00 92.88 274 LYS A O 1
ATOM 2238 N N . ILE A 1 275 ? 74.310 35.397 -82.539 1.00 90.12 275 ILE A N 1
ATOM 2239 C CA . ILE A 1 275 ? 73.322 36.249 -81.859 1.00 90.12 275 ILE A CA 1
ATOM 2240 C C . ILE A 1 275 ? 72.060 35.440 -81.552 1.00 90.12 275 ILE A C 1
ATOM 2242 O O . ILE A 1 275 ? 71.585 35.478 -80.422 1.00 90.12 275 ILE A O 1
ATOM 2246 N N . GLU A 1 276 ? 71.565 34.644 -82.498 1.00 88.19 276 GLU A N 1
ATOM 2247 C CA . GLU A 1 276 ? 70.361 33.832 -82.295 1.00 88.19 276 GLU A CA 1
ATOM 2248 C C . GLU A 1 276 ? 70.582 32.706 -81.267 1.00 88.19 276 GLU A C 1
ATOM 2250 O O . GLU A 1 276 ? 69.761 32.504 -80.374 1.00 88.19 276 GLU A O 1
ATOM 2255 N N . VAL A 1 277 ? 71.747 32.048 -81.286 1.00 93.12 277 VAL A N 1
ATOM 2256 C CA . VAL A 1 277 ? 72.162 31.073 -80.258 1.00 93.12 277 VAL A CA 1
ATOM 2257 C C . VAL A 1 277 ? 72.323 31.719 -78.877 1.00 93.12 277 VAL A C 1
ATOM 2259 O O . VAL A 1 277 ? 72.074 31.051 -77.873 1.00 93.12 277 VAL A O 1
ATOM 2262 N N . LYS A 1 278 ? 72.709 33.002 -78.787 1.00 94.00 278 LYS A N 1
ATOM 2263 C CA . LYS A 1 278 ? 72.631 33.755 -77.523 1.00 94.00 278 LYS A CA 1
ATOM 2264 C C . LYS A 1 278 ? 71.176 33.998 -77.128 1.00 94.00 278 LYS A C 1
ATOM 2266 O O . LYS A 1 278 ? 70.773 33.554 -76.065 1.00 94.00 278 LYS A O 1
ATOM 2271 N N . ARG A 1 279 ? 70.361 34.584 -78.009 1.00 94.62 279 ARG A N 1
ATOM 2272 C CA . ARG A 1 279 ? 68.944 34.900 -77.752 1.00 94.62 279 ARG A CA 1
ATOM 2273 C C . ARG A 1 279 ? 68.150 33.687 -77.251 1.00 94.62 279 ARG A C 1
ATOM 2275 O O . ARG A 1 279 ? 67.384 33.808 -76.300 1.00 94.62 279 ARG A O 1
ATOM 2282 N N . VAL A 1 280 ? 68.351 32.517 -77.861 1.00 94.31 280 VAL A N 1
ATOM 2283 C CA . VAL A 1 280 ? 67.712 31.254 -77.453 1.00 94.31 280 VAL A CA 1
ATOM 2284 C C . VAL A 1 280 ? 68.269 30.733 -76.123 1.00 94.31 280 VAL A C 1
ATOM 2286 O O . VAL A 1 280 ? 67.496 30.254 -75.298 1.00 94.31 280 VAL A O 1
ATOM 2289 N N . ARG A 1 281 ? 69.579 30.858 -75.871 1.00 95.25 281 ARG A N 1
ATOM 2290 C CA . ARG A 1 281 ? 70.213 30.485 -74.594 1.00 95.25 281 ARG A CA 1
ATOM 2291 C C . ARG A 1 281 ? 69.744 31.363 -73.436 1.00 95.25 281 ARG A C 1
ATOM 2293 O O . ARG A 1 281 ? 69.404 30.840 -72.384 1.00 95.25 281 ARG A O 1
ATOM 2300 N N . ASP A 1 282 ? 69.712 32.672 -73.633 1.00 95.25 282 ASP A N 1
ATOM 2301 C CA . ASP A 1 282 ? 69.352 33.642 -72.601 1.00 95.25 282 ASP A CA 1
ATOM 2302 C C . ASP A 1 282 ? 67.848 33.521 -72.271 1.00 95.25 282 ASP A C 1
ATOM 2304 O O . ASP A 1 282 ? 67.452 33.571 -71.106 1.00 95.25 282 ASP A O 1
ATOM 2308 N N . LEU A 1 283 ? 67.014 33.221 -73.278 1.00 95.44 283 LEU A N 1
ATOM 2309 C CA . LEU A 1 283 ? 65.619 32.812 -73.089 1.00 95.44 283 LEU A CA 1
ATOM 2310 C C . LEU A 1 283 ? 65.496 31.470 -72.343 1.00 95.44 283 LEU A C 1
ATOM 2312 O O . LEU A 1 283 ? 64.640 31.346 -71.470 1.00 95.44 283 LEU A O 1
ATOM 2316 N N . LEU A 1 284 ? 66.334 30.475 -72.656 1.00 95.56 284 LEU A N 1
ATOM 2317 C CA . LEU A 1 284 ? 66.338 29.174 -71.977 1.00 95.56 284 LEU A CA 1
ATOM 2318 C C . LEU A 1 284 ? 66.733 29.305 -70.500 1.00 95.56 284 LEU A C 1
ATOM 2320 O O . LEU A 1 284 ? 66.034 28.756 -69.653 1.00 95.56 284 LEU A O 1
ATOM 2324 N N . TYR A 1 285 ? 67.789 30.060 -70.179 1.00 96.31 285 TYR A N 1
ATOM 2325 C CA . TYR A 1 285 ? 68.172 30.334 -68.791 1.00 96.31 285 TYR A CA 1
ATOM 2326 C C . TYR A 1 285 ? 67.088 31.126 -68.062 1.00 96.31 285 TYR A C 1
ATOM 2328 O O . TYR A 1 285 ? 66.652 30.692 -67.003 1.00 96.31 285 TYR A O 1
ATOM 2336 N N . SER A 1 286 ? 66.528 32.176 -68.675 1.00 96.38 286 SER A N 1
ATOM 2337 C CA . SER A 1 286 ? 65.388 32.893 -68.093 1.00 96.38 286 SER A CA 1
ATOM 2338 C C . SER A 1 286 ? 64.208 31.958 -67.790 1.00 96.38 286 SER A C 1
ATOM 2340 O O . SER A 1 286 ? 63.573 32.085 -66.743 1.00 96.38 286 SER A O 1
ATOM 2342 N N . LYS A 1 287 ? 63.910 30.976 -68.652 1.00 95.69 287 LYS A N 1
ATOM 2343 C CA . LYS A 1 287 ? 62.874 29.968 -68.371 1.00 95.69 287 LYS A CA 1
ATOM 2344 C C . LYS A 1 287 ? 63.283 28.973 -67.279 1.00 95.69 287 LYS A C 1
ATOM 2346 O O . LYS A 1 287 ? 62.426 28.637 -66.468 1.00 95.69 287 LYS A O 1
ATOM 2351 N N . ALA A 1 288 ? 64.547 28.561 -67.208 1.00 94.69 288 ALA A N 1
ATOM 2352 C CA . ALA A 1 288 ? 65.060 27.712 -66.132 1.00 94.69 288 ALA A CA 1
ATOM 2353 C C . ALA A 1 288 ? 64.992 28.415 -64.763 1.00 94.69 288 ALA A C 1
ATOM 2355 O O . ALA A 1 288 ? 64.453 27.843 -63.821 1.00 94.69 288 ALA A O 1
ATOM 2356 N N . ASP A 1 289 ? 65.425 29.675 -64.671 1.00 95.81 289 ASP A N 1
ATOM 2357 C CA . ASP A 1 289 ? 65.356 30.487 -63.448 1.00 95.81 289 ASP A CA 1
ATOM 2358 C C . ASP A 1 289 ? 63.904 30.678 -62.981 1.00 95.81 289 ASP A C 1
ATOM 2360 O O . ASP A 1 289 ? 63.597 30.545 -61.795 1.00 95.81 289 ASP A O 1
ATOM 2364 N N . ASN A 1 290 ? 62.980 30.922 -63.921 1.00 96.06 290 ASN A N 1
ATOM 2365 C CA . ASN A 1 290 ? 61.548 30.970 -63.625 1.00 96.06 290 ASN A CA 1
ATOM 2366 C C . ASN A 1 290 ? 61.049 29.631 -63.049 1.00 96.06 290 ASN A C 1
ATOM 2368 O O . ASN A 1 290 ? 60.388 29.641 -62.011 1.00 96.06 290 ASN A O 1
ATOM 2372 N N . VAL A 1 291 ? 61.387 28.490 -63.664 1.00 96.88 291 VAL A N 1
ATOM 2373 C CA . VAL A 1 291 ? 61.001 27.155 -63.165 1.00 96.88 291 VAL A CA 1
ATOM 2374 C C . VAL A 1 291 ? 61.576 26.894 -61.770 1.00 96.88 291 VAL A C 1
ATOM 2376 O O . VAL A 1 291 ? 60.810 26.553 -60.875 1.00 96.88 291 VAL A O 1
ATOM 2379 N N . LEU A 1 292 ? 62.866 27.152 -61.541 1.00 95.81 292 LEU A N 1
ATOM 2380 C CA . LEU A 1 292 ? 63.512 26.987 -60.231 1.00 95.81 292 LEU A CA 1
ATOM 2381 C C . LEU A 1 292 ? 62.888 27.894 -59.155 1.00 95.81 292 LEU A C 1
ATOM 2383 O O . LEU A 1 292 ? 62.738 27.487 -58.002 1.00 95.81 292 LEU A O 1
ATOM 2387 N N . SER A 1 293 ? 62.473 29.114 -59.514 1.00 96.12 293 SER A N 1
ATOM 2388 C CA . SER A 1 293 ? 61.772 30.015 -58.587 1.00 96.12 293 SER A CA 1
ATOM 2389 C C . SER A 1 293 ? 60.366 29.516 -58.223 1.00 96.12 293 SER A C 1
ATOM 2391 O O . SER A 1 293 ? 59.948 29.636 -57.069 1.00 96.12 293 SER A O 1
ATOM 2393 N N . LEU A 1 294 ? 59.656 28.905 -59.180 1.00 96.06 294 LEU A N 1
ATOM 2394 C CA . LEU A 1 294 ? 58.343 28.293 -58.970 1.00 96.06 294 LEU A CA 1
ATOM 2395 C C . LEU A 1 294 ? 58.453 26.998 -58.160 1.00 96.06 294 LEU A C 1
ATOM 2397 O O . LEU A 1 294 ? 57.659 26.798 -57.248 1.00 96.06 294 LEU A O 1
ATOM 2401 N N . GLU A 1 295 ? 59.457 26.166 -58.428 1.00 95.62 295 GLU A N 1
ATOM 2402 C CA . GLU A 1 295 ? 59.757 24.938 -57.684 1.00 95.62 295 GLU A CA 1
ATOM 2403 C C . GLU A 1 295 ? 60.134 25.243 -56.227 1.00 95.62 295 GLU A C 1
ATOM 2405 O O . GLU A 1 295 ? 59.569 24.659 -55.302 1.00 95.62 295 GLU A O 1
ATOM 2410 N N . LYS A 1 296 ? 60.989 26.249 -55.992 1.00 96.56 296 LYS A N 1
ATOM 2411 C CA . LYS A 1 296 ? 61.296 26.736 -54.639 1.00 96.56 296 LYS A CA 1
ATOM 2412 C C . LYS A 1 296 ? 60.046 27.248 -53.913 1.00 96.56 296 LYS A C 1
ATOM 2414 O O . LYS A 1 296 ? 59.876 26.974 -52.725 1.00 96.56 296 LYS A O 1
ATOM 2419 N N . ARG A 1 297 ? 59.161 27.972 -54.610 1.00 94.94 297 ARG A N 1
ATOM 2420 C CA . ARG A 1 297 ? 57.889 28.454 -54.045 1.00 94.94 297 ARG A CA 1
ATOM 2421 C C . ARG A 1 297 ? 56.914 27.307 -53.757 1.00 94.94 297 ARG A C 1
ATOM 2423 O O . ARG A 1 297 ? 56.222 27.364 -52.745 1.00 94.94 297 ARG A O 1
ATOM 2430 N N . LEU A 1 298 ? 56.877 26.282 -54.608 1.00 95.62 298 LEU A N 1
ATOM 2431 C CA . LEU A 1 298 ? 56.072 25.074 -54.423 1.00 95.62 298 LEU A CA 1
ATOM 2432 C C . LEU A 1 298 ? 56.538 24.292 -53.190 1.00 95.62 298 LEU A C 1
ATOM 2434 O O . LEU A 1 298 ? 55.715 23.992 -52.333 1.00 95.62 298 LEU A O 1
ATOM 2438 N N . LEU A 1 299 ? 57.846 24.055 -53.050 1.00 95.62 299 LEU A N 1
ATOM 2439 C CA . LEU A 1 299 ? 58.441 23.428 -51.865 1.00 95.62 299 LEU A CA 1
ATOM 2440 C C . LEU A 1 299 ? 58.140 24.215 -50.584 1.00 95.62 299 LEU A C 1
ATOM 2442 O O . LEU A 1 299 ? 57.721 23.632 -49.590 1.00 95.62 299 LEU A O 1
ATOM 2446 N N . GLN A 1 300 ? 58.291 25.543 -50.601 1.00 93.88 300 GLN A N 1
ATOM 2447 C CA . GLN A 1 300 ? 57.990 26.375 -49.432 1.00 93.88 300 GLN A CA 1
ATOM 2448 C C . GLN A 1 300 ? 56.493 26.359 -49.066 1.00 93.88 300 GLN A C 1
ATOM 2450 O O . GLN A 1 300 ? 56.144 26.332 -47.882 1.00 93.88 300 GLN A O 1
ATOM 2455 N N . LEU A 1 301 ? 55.600 26.330 -50.062 1.00 95.00 301 LEU A N 1
ATOM 2456 C CA . LEU A 1 301 ? 54.165 26.157 -49.832 1.00 95.00 301 LEU A CA 1
ATOM 2457 C C . LEU A 1 301 ? 53.845 24.754 -49.294 1.00 95.00 301 LEU A C 1
ATOM 2459 O O . LEU A 1 301 ? 53.053 24.633 -48.371 1.00 95.00 301 LEU A O 1
ATOM 2463 N N . GLN A 1 302 ? 54.493 23.706 -49.805 1.00 94.81 302 GLN A N 1
ATOM 2464 C CA . GLN A 1 302 ? 54.301 22.332 -49.341 1.00 94.81 302 GLN A CA 1
ATOM 2465 C C . GLN A 1 302 ? 54.756 22.145 -47.885 1.00 94.81 302 GLN A C 1
ATOM 2467 O O . GLN A 1 302 ? 54.040 21.522 -47.103 1.00 94.81 302 GLN A O 1
ATOM 2472 N N . THR A 1 303 ? 55.897 22.725 -47.494 1.00 95.06 303 THR A N 1
ATOM 2473 C CA . THR A 1 303 ? 56.352 22.728 -46.094 1.00 95.06 303 THR A CA 1
ATOM 2474 C C . THR A 1 303 ? 55.352 23.450 -45.194 1.00 95.06 303 THR A C 1
ATOM 2476 O O . THR A 1 303 ? 54.897 22.867 -44.216 1.00 95.06 303 THR A O 1
ATOM 2479 N N . THR A 1 304 ? 54.936 24.670 -45.553 1.00 93.62 304 THR A N 1
ATOM 2480 C CA . THR A 1 304 ? 53.982 25.439 -44.729 1.00 93.62 304 THR A CA 1
ATOM 2481 C C . THR A 1 304 ? 52.583 24.820 -44.686 1.00 93.62 304 THR A C 1
ATOM 2483 O O . THR A 1 304 ? 51.925 24.894 -43.653 1.00 93.62 304 THR A O 1
ATOM 2486 N N . MET A 1 305 ? 52.124 24.154 -45.751 1.00 92.06 305 MET A N 1
ATOM 2487 C CA . MET A 1 305 ? 50.892 23.357 -45.711 1.00 92.06 305 MET A CA 1
ATOM 2488 C C . MET A 1 305 ? 51.019 22.191 -44.731 1.00 92.06 305 MET A C 1
ATOM 2490 O O . MET A 1 305 ? 50.139 22.024 -43.892 1.00 92.06 305 MET A O 1
ATOM 2494 N N . LYS A 1 306 ? 52.130 21.444 -44.767 1.00 95.62 306 LYS A N 1
ATOM 2495 C CA . LYS A 1 306 ? 52.365 20.342 -43.829 1.00 95.62 306 LYS A CA 1
ATOM 2496 C C . LYS A 1 306 ? 52.443 20.825 -42.375 1.00 95.62 306 LYS A C 1
ATOM 2498 O O . LYS A 1 306 ? 51.840 20.214 -41.502 1.00 95.62 306 LYS A O 1
ATOM 2503 N N . GLU A 1 307 ? 53.131 21.937 -42.115 1.00 94.25 307 GLU A N 1
ATOM 2504 C CA . GLU A 1 307 ? 53.179 22.561 -40.784 1.00 94.25 307 GLU A CA 1
ATOM 2505 C C . GLU A 1 307 ? 51.765 22.890 -40.271 1.00 94.25 307 GLU A C 1
ATOM 2507 O O . GLU A 1 307 ? 51.450 22.600 -39.119 1.00 94.25 307 GLU A O 1
ATOM 2512 N N . ARG A 1 308 ? 50.873 23.403 -41.134 1.00 93.56 308 ARG A N 1
ATOM 2513 C CA . ARG A 1 308 ? 49.459 23.631 -40.782 1.00 93.56 308 ARG A CA 1
ATOM 2514 C C . ARG A 1 308 ? 48.654 22.342 -40.610 1.00 93.56 308 ARG A C 1
ATOM 2516 O O . ARG A 1 308 ? 47.782 22.302 -39.748 1.00 93.56 308 ARG A O 1
ATOM 2523 N N . GLU A 1 309 ? 48.919 21.296 -41.386 1.00 93.94 309 GLU A N 1
ATOM 2524 C CA . GLU A 1 309 ? 48.283 19.981 -41.211 1.00 93.94 309 GLU A CA 1
ATOM 2525 C C . GLU A 1 30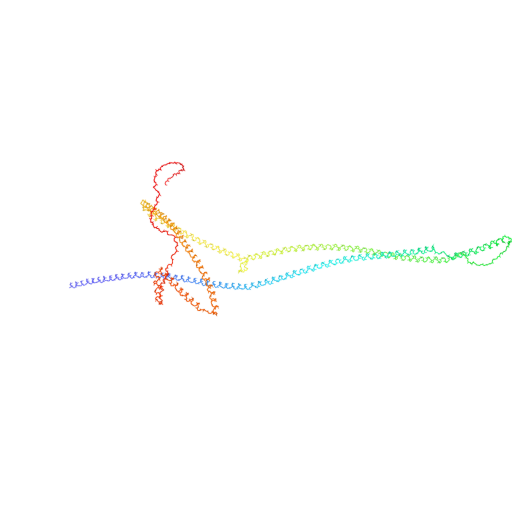9 ? 48.663 19.349 -39.860 1.00 93.94 309 GLU A C 1
ATOM 2527 O O . GLU A 1 309 ? 47.784 18.869 -39.141 1.00 93.94 309 GLU A O 1
ATOM 2532 N N . ASP A 1 310 ? 49.943 19.418 -39.478 1.00 94.19 310 ASP A N 1
ATOM 2533 C CA . ASP A 1 310 ? 50.442 18.938 -38.186 1.00 94.19 310 ASP A CA 1
ATOM 2534 C C . ASP A 1 310 ? 49.925 19.810 -37.011 1.00 94.19 310 ASP A C 1
ATOM 2536 O O . ASP A 1 310 ? 49.484 19.260 -35.999 1.00 94.19 310 ASP A O 1
ATOM 2540 N N . GLU A 1 311 ? 49.852 21.145 -37.147 1.00 93.44 311 GLU A N 1
ATOM 2541 C CA . GLU A 1 311 ? 49.167 22.028 -36.177 1.00 93.44 311 GLU A CA 1
ATOM 2542 C C . GLU A 1 311 ? 47.689 21.639 -35.989 1.00 93.44 311 GLU A C 1
ATOM 2544 O O . GLU A 1 311 ? 47.232 21.421 -34.863 1.00 93.44 311 GLU A O 1
ATOM 2549 N N . ILE A 1 312 ? 46.924 21.533 -37.085 1.00 92.75 312 ILE A N 1
ATOM 2550 C CA . ILE A 1 312 ? 45.492 21.188 -37.065 1.00 92.75 312 ILE A CA 1
ATOM 2551 C C . ILE A 1 312 ? 45.279 19.811 -36.430 1.00 92.75 312 ILE A C 1
ATOM 2553 O O . ILE A 1 312 ? 44.320 19.620 -35.677 1.00 92.75 312 ILE A O 1
ATOM 2557 N N . LYS A 1 313 ? 46.179 18.857 -36.688 1.00 97.12 313 LYS A N 1
ATOM 2558 C CA . LYS A 1 313 ? 46.165 17.538 -36.056 1.00 97.12 313 LYS A CA 1
ATOM 2559 C C . LYS A 1 313 ? 46.352 17.638 -34.539 1.00 97.12 313 LYS A C 1
ATOM 2561 O O . LYS A 1 313 ? 45.532 17.080 -33.813 1.00 97.12 313 LYS A O 1
ATOM 2566 N N . VAL A 1 314 ? 47.347 18.386 -34.055 1.00 96.06 314 VAL A N 1
ATOM 2567 C CA . VAL A 1 314 ? 47.569 18.594 -32.610 1.00 96.06 314 VAL A CA 1
ATOM 2568 C C . VAL A 1 314 ? 46.365 19.282 -31.956 1.00 96.06 314 VAL A C 1
ATOM 2570 O O . VAL A 1 314 ? 45.894 18.821 -30.915 1.00 96.06 314 VAL A O 1
ATOM 2573 N N . TYR A 1 315 ? 45.791 20.316 -32.580 1.00 90.44 315 TYR A N 1
ATOM 2574 C CA . TYR A 1 315 ? 44.568 20.955 -32.076 1.00 90.44 315 TYR A CA 1
ATOM 2575 C C . TYR A 1 315 ? 43.373 19.991 -32.035 1.00 90.44 315 TYR A C 1
ATOM 2577 O O . TYR A 1 315 ? 42.611 19.999 -31.067 1.00 90.44 315 TYR A O 1
ATOM 2585 N N . LYS A 1 316 ? 43.212 19.126 -33.043 1.00 93.75 316 LYS A N 1
ATOM 2586 C CA . LYS A 1 316 ? 42.151 18.108 -33.086 1.00 93.75 316 LYS A CA 1
ATOM 2587 C C . LYS A 1 316 ? 42.331 17.039 -32.004 1.00 93.75 316 LYS A C 1
ATOM 2589 O O . LYS A 1 316 ? 41.351 16.649 -31.372 1.00 93.75 316 LYS A O 1
ATOM 2594 N N . GLU A 1 317 ? 43.560 16.589 -31.763 1.00 94.12 317 GLU A N 1
ATOM 2595 C CA . GLU A 1 317 ? 43.884 15.637 -30.695 1.00 94.12 317 GLU A CA 1
ATOM 2596 C C . GLU A 1 317 ? 43.646 16.256 -29.307 1.00 94.12 317 GLU A C 1
ATOM 2598 O O . GLU A 1 317 ? 42.978 15.641 -28.477 1.00 94.12 317 GLU A O 1
ATOM 2603 N N . MET A 1 318 ? 44.071 17.505 -29.086 1.00 94.50 318 MET A N 1
ATOM 2604 C CA . MET A 1 318 ? 43.800 18.275 -27.864 1.00 94.50 318 MET A CA 1
ATOM 2605 C C . MET A 1 318 ? 42.292 18.445 -27.608 1.00 94.50 318 MET A C 1
ATOM 2607 O O . MET A 1 318 ? 41.813 18.156 -26.511 1.00 94.50 318 MET A O 1
ATOM 2611 N N . LEU A 1 319 ? 41.518 18.860 -28.617 1.00 89.50 319 LEU A N 1
ATOM 2612 C CA . LEU A 1 319 ? 40.060 19.000 -28.504 1.00 89.50 319 LEU A CA 1
ATOM 2613 C C . LEU A 1 319 ? 39.374 17.653 -28.236 1.00 89.50 319 LEU A C 1
ATOM 2615 O O . LEU A 1 319 ? 38.443 17.588 -27.434 1.00 89.50 319 LEU A O 1
ATOM 2619 N N . SER A 1 320 ? 39.856 16.563 -28.841 1.00 91.62 320 SER A N 1
ATOM 2620 C CA . SER A 1 320 ? 39.348 15.214 -28.571 1.00 91.62 320 SER A CA 1
ATOM 2621 C C . SER A 1 320 ? 39.666 14.731 -27.151 1.00 91.62 320 SER A C 1
ATOM 2623 O O . SER A 1 320 ? 38.874 13.978 -26.583 1.00 91.62 320 SER A O 1
ATOM 2625 N N . GLN A 1 321 ? 40.794 15.145 -26.566 1.00 93.75 321 GLN A N 1
ATOM 2626 C CA . GLN A 1 321 ? 41.122 14.869 -25.164 1.00 93.75 321 GLN A CA 1
ATOM 2627 C C . GLN A 1 321 ? 40.231 15.686 -24.219 1.00 93.75 321 GLN A C 1
ATOM 2629 O O . GLN A 1 321 ? 39.641 15.112 -23.306 1.00 93.75 321 GLN A O 1
ATOM 2634 N N . GLN A 1 322 ? 40.047 16.985 -24.483 1.00 86.12 322 GLN A N 1
ATOM 2635 C CA . GLN A 1 322 ? 39.167 17.849 -23.688 1.00 86.12 322 GLN A CA 1
ATOM 2636 C C . GLN A 1 322 ? 37.711 17.355 -23.696 1.00 86.12 322 GLN A C 1
ATOM 2638 O O . GLN A 1 322 ? 37.073 17.293 -22.644 1.00 86.12 322 GLN A O 1
ATOM 2643 N N . LEU A 1 323 ? 37.202 16.940 -24.863 1.00 87.12 323 LEU A N 1
ATOM 2644 C CA . LEU A 1 323 ? 35.876 16.333 -24.993 1.00 87.12 323 LEU A CA 1
ATOM 2645 C C . LEU A 1 323 ? 35.763 15.044 -24.166 1.00 87.12 323 LEU A C 1
ATOM 2647 O O . LEU A 1 323 ? 34.771 14.851 -23.469 1.00 87.12 323 LEU A O 1
ATOM 2651 N N . LYS A 1 324 ? 36.788 14.182 -24.200 1.00 95.19 324 LYS A N 1
ATOM 2652 C CA . LYS A 1 324 ? 36.814 12.929 -23.433 1.00 95.19 324 LYS A CA 1
ATOM 2653 C C . LYS A 1 324 ? 36.814 13.169 -21.919 1.00 95.19 324 LYS A C 1
ATOM 2655 O O . LYS A 1 324 ? 36.108 12.458 -21.213 1.00 95.19 324 LYS A O 1
ATOM 2660 N N . ILE A 1 325 ? 37.565 14.160 -21.432 1.00 90.00 325 ILE A N 1
ATOM 2661 C CA . ILE A 1 325 ? 37.591 14.530 -20.007 1.00 90.00 325 ILE A CA 1
ATOM 2662 C C . ILE A 1 325 ? 36.213 15.047 -19.574 1.00 90.00 325 ILE A C 1
ATOM 2664 O O . ILE A 1 325 ? 35.642 14.529 -18.618 1.00 90.00 325 ILE A O 1
ATOM 2668 N N . SER A 1 326 ? 35.632 15.988 -20.325 1.00 80.19 326 SER A N 1
ATOM 2669 C CA . SER A 1 326 ? 34.308 16.543 -20.013 1.00 80.19 326 SER A CA 1
ATOM 2670 C C . SER A 1 326 ? 33.196 15.482 -20.060 1.00 80.19 326 SER A C 1
ATOM 2672 O O . SER A 1 326 ? 32.303 15.473 -19.215 1.00 80.19 326 SER A O 1
ATOM 2674 N N . GLU A 1 327 ? 33.278 14.526 -20.987 1.00 87.12 327 GLU A N 1
ATOM 2675 C CA . GLU A 1 327 ? 32.358 13.387 -21.060 1.00 87.12 327 GLU A CA 1
ATOM 2676 C C . GLU A 1 327 ? 32.521 12.425 -19.865 1.00 87.12 327 GLU A C 1
ATOM 2678 O O . GLU A 1 327 ? 31.525 11.927 -19.340 1.00 87.12 327 GLU A O 1
ATOM 2683 N N . GLN A 1 328 ? 33.744 12.213 -19.363 1.00 93.31 328 GLN A N 1
ATOM 2684 C CA . GLN A 1 328 ? 33.987 11.450 -18.129 1.00 93.31 328 GLN A CA 1
ATOM 2685 C C . GLN A 1 328 ? 33.443 12.171 -16.882 1.00 93.31 328 GLN A C 1
ATOM 2687 O O . GLN A 1 328 ? 32.833 11.532 -16.023 1.00 93.31 328 GLN A O 1
ATOM 2692 N N . GLU A 1 329 ? 33.593 13.495 -16.793 1.00 87.00 329 GLU A N 1
ATOM 2693 C CA . GLU A 1 329 ? 32.986 14.312 -15.731 1.00 87.00 329 GLU A CA 1
ATOM 2694 C C . GLU A 1 329 ? 31.453 14.250 -15.784 1.00 87.00 329 GLU A C 1
ATOM 2696 O O . GLU A 1 329 ? 30.804 14.027 -14.759 1.00 87.00 329 GLU A O 1
ATOM 2701 N N . ARG A 1 330 ? 30.864 14.353 -16.983 1.00 91.50 330 ARG A N 1
ATOM 2702 C CA . ARG A 1 330 ? 29.418 14.212 -17.210 1.00 91.50 330 ARG A CA 1
ATOM 2703 C C . ARG A 1 330 ? 28.904 12.838 -16.771 1.00 91.50 330 ARG A C 1
ATOM 2705 O O . ARG A 1 330 ? 27.861 12.755 -16.123 1.00 91.50 330 ARG A O 1
ATOM 2712 N N . GLN A 1 331 ? 29.631 11.766 -17.088 1.00 90.06 331 GLN A N 1
ATOM 2713 C CA . GLN A 1 331 ? 29.296 10.404 -16.657 1.00 90.06 331 GLN A CA 1
ATOM 2714 C C . GLN A 1 331 ? 29.386 10.249 -15.130 1.00 90.06 331 GLN A C 1
ATOM 2716 O O . GLN A 1 331 ? 28.464 9.703 -14.524 1.00 90.06 331 GLN A O 1
ATOM 2721 N N . LYS A 1 332 ? 30.429 10.799 -14.489 1.00 90.25 332 LYS A N 1
ATOM 2722 C CA . LYS A 1 332 ? 30.581 10.813 -13.022 1.00 90.25 332 LYS A CA 1
ATOM 2723 C C . LYS A 1 332 ? 29.423 11.541 -12.334 1.00 90.25 332 LYS A C 1
ATOM 2725 O O . LYS A 1 332 ? 28.795 10.978 -11.441 1.00 90.25 332 LYS A O 1
ATOM 2730 N N . LEU A 1 333 ? 29.088 12.751 -12.787 1.00 85.06 333 LEU A N 1
ATOM 2731 C CA . LEU A 1 333 ? 27.959 13.525 -12.258 1.00 85.06 333 LEU A CA 1
ATOM 2732 C C . LEU A 1 333 ? 26.616 12.809 -12.474 1.00 85.06 333 LEU A C 1
ATOM 2734 O O . LEU A 1 333 ? 25.755 12.840 -11.597 1.00 85.06 333 LEU A O 1
ATOM 2738 N N . SER A 1 334 ? 26.445 12.112 -13.602 1.00 85.81 334 SER A N 1
ATOM 2739 C CA . SER A 1 334 ? 25.255 11.295 -13.867 1.00 85.81 334 SER A CA 1
ATOM 2740 C C . SER A 1 334 ? 25.135 10.094 -12.920 1.00 85.81 334 SER A C 1
ATOM 2742 O O . SER A 1 334 ? 24.018 9.739 -12.542 1.00 85.81 334 SER A O 1
ATOM 2744 N N . ALA A 1 335 ? 26.252 9.477 -12.522 1.00 90.25 335 ALA A N 1
ATOM 2745 C CA . ALA A 1 335 ? 26.266 8.395 -11.539 1.00 90.25 335 ALA A CA 1
ATOM 2746 C C . ALA A 1 335 ? 25.945 8.915 -10.127 1.00 90.25 335 ALA A C 1
ATOM 2748 O O . ALA A 1 335 ? 25.043 8.393 -9.473 1.00 90.25 335 ALA A O 1
ATOM 2749 N N . GLU A 1 336 ? 26.593 10.004 -9.695 1.00 88.69 336 GLU A N 1
ATOM 2750 C CA . GLU A 1 336 ? 26.314 10.651 -8.404 1.00 88.69 336 GLU A CA 1
ATOM 2751 C C . GLU A 1 336 ? 24.846 11.105 -8.290 1.00 88.69 336 GLU A C 1
ATOM 2753 O O . GLU A 1 336 ? 24.224 10.936 -7.238 1.00 88.69 336 GLU A O 1
ATOM 2758 N N . LEU A 1 337 ? 24.262 11.631 -9.375 1.00 86.44 337 LEU A N 1
ATOM 2759 C CA . LEU A 1 337 ? 22.837 11.966 -9.451 1.00 86.44 337 LEU A CA 1
ATOM 2760 C C . LEU A 1 337 ? 21.950 10.719 -9.311 1.00 86.44 337 LEU A C 1
ATOM 2762 O O . LEU A 1 337 ? 20.973 10.754 -8.563 1.00 86.44 337 LEU A O 1
ATOM 2766 N N . GLY A 1 338 ? 22.302 9.613 -9.975 1.00 88.19 338 GLY A N 1
ATOM 2767 C CA . GLY A 1 338 ? 21.613 8.326 -9.840 1.00 88.19 338 GLY A CA 1
ATOM 2768 C C . GLY A 1 338 ? 21.613 7.800 -8.401 1.00 88.19 338 GLY A C 1
ATOM 2769 O O . GLY A 1 338 ? 20.573 7.362 -7.904 1.00 88.19 338 GLY A O 1
ATOM 2770 N N . GLU A 1 339 ? 22.733 7.925 -7.684 1.00 89.56 339 GLU A N 1
ATOM 2771 C CA . GLU A 1 339 ? 22.812 7.609 -6.252 1.00 89.56 339 GLU A CA 1
ATOM 2772 C C . GLU A 1 339 ? 21.920 8.525 -5.403 1.00 89.56 339 GLU A C 1
ATOM 2774 O O . GLU A 1 339 ? 21.213 8.039 -4.515 1.00 89.56 339 GLU A O 1
ATOM 2779 N N . LYS A 1 340 ? 21.913 9.846 -5.657 1.00 84.94 340 LYS A N 1
ATOM 2780 C CA . LYS A 1 340 ? 21.055 10.777 -4.897 1.00 84.94 340 LYS A CA 1
ATOM 2781 C C . LYS A 1 340 ? 19.577 10.474 -5.132 1.00 84.94 340 LYS A C 1
ATOM 2783 O O . LYS A 1 340 ? 18.821 10.424 -4.166 1.00 84.94 340 LYS A O 1
ATOM 2788 N N . LEU A 1 341 ? 19.177 10.224 -6.380 1.00 85.62 341 LEU A N 1
ATOM 2789 C CA . LEU A 1 341 ? 17.809 9.837 -6.735 1.00 85.62 341 LEU A CA 1
ATOM 2790 C C . LEU A 1 341 ? 17.411 8.515 -6.071 1.00 85.62 341 LEU A C 1
ATOM 2792 O O . LEU A 1 341 ? 16.343 8.449 -5.468 1.00 85.62 341 LEU A O 1
ATOM 2796 N N . SER A 1 342 ? 18.290 7.509 -6.085 1.00 88.12 342 SER A N 1
ATOM 2797 C CA . SER A 1 342 ? 18.058 6.224 -5.408 1.00 88.12 342 SER A CA 1
ATOM 2798 C C . SER A 1 342 ? 17.906 6.394 -3.892 1.00 88.12 342 SER A C 1
ATOM 2800 O O . SER A 1 342 ? 17.018 5.801 -3.285 1.00 88.12 342 SER A O 1
ATOM 2802 N N . LYS A 1 343 ? 18.717 7.258 -3.265 1.00 88.50 343 LYS A N 1
ATOM 2803 C CA . LYS A 1 343 ? 18.603 7.558 -1.830 1.00 88.50 343 LYS A CA 1
ATOM 2804 C C . LYS A 1 343 ? 17.333 8.349 -1.490 1.00 88.50 343 LYS A C 1
ATOM 2806 O O . LYS A 1 343 ? 16.749 8.115 -0.436 1.00 88.50 343 LYS A O 1
ATOM 2811 N N . ILE A 1 344 ? 16.886 9.247 -2.371 1.00 85.88 344 ILE A N 1
ATOM 2812 C CA . ILE A 1 344 ? 15.599 9.949 -2.239 1.00 85.88 344 ILE A CA 1
ATOM 2813 C C . ILE A 1 344 ? 14.433 8.963 -2.377 1.00 85.88 344 ILE A C 1
ATOM 2815 O O . ILE A 1 344 ? 13.510 9.020 -1.574 1.00 85.88 344 ILE A O 1
ATOM 2819 N N . ASP A 1 345 ? 14.476 8.047 -3.344 1.00 87.38 345 ASP A N 1
ATOM 2820 C CA . ASP A 1 345 ? 13.458 7.009 -3.547 1.00 87.38 345 ASP A CA 1
ATOM 2821 C C . ASP A 1 345 ? 13.375 6.040 -2.354 1.00 87.38 345 ASP A C 1
ATOM 2823 O O . ASP A 1 345 ? 12.286 5.802 -1.833 1.00 87.38 345 ASP A O 1
ATOM 2827 N N . MET A 1 346 ? 14.515 5.577 -1.826 1.00 87.56 346 MET A N 1
ATOM 2828 C CA . MET A 1 346 ? 14.546 4.825 -0.565 1.00 87.56 346 MET A CA 1
ATOM 2829 C C . MET A 1 346 ? 13.951 5.626 0.597 1.00 87.56 346 MET A C 1
ATOM 2831 O O . MET A 1 346 ? 13.152 5.089 1.355 1.00 87.56 346 MET A O 1
ATOM 2835 N N . MET A 1 347 ? 14.303 6.907 0.745 1.00 81.00 347 MET A N 1
ATOM 2836 C CA . MET A 1 347 ? 13.804 7.726 1.854 1.00 81.00 347 MET A CA 1
ATOM 2837 C C . MET A 1 347 ? 12.305 8.040 1.726 1.00 81.00 347 MET A C 1
ATOM 2839 O O . MET A 1 347 ? 11.614 8.069 2.741 1.00 81.00 347 MET A O 1
ATOM 2843 N N . LYS A 1 348 ? 11.786 8.182 0.498 1.00 80.88 348 LYS A N 1
ATOM 2844 C CA . LYS A 1 348 ? 10.344 8.244 0.212 1.00 80.88 348 LYS A CA 1
ATOM 2845 C C . LYS A 1 348 ? 9.641 6.947 0.596 1.00 80.88 348 LYS A C 1
ATOM 2847 O O . LYS A 1 348 ? 8.665 7.014 1.325 1.00 80.88 348 LYS A O 1
ATOM 2852 N N . LYS A 1 349 ? 10.162 5.787 0.187 1.00 86.12 349 LYS A N 1
ATOM 2853 C CA . LYS A 1 349 ? 9.591 4.472 0.533 1.00 86.12 349 LYS A CA 1
ATOM 2854 C C . LYS A 1 349 ? 9.625 4.203 2.035 1.00 86.12 349 LYS A C 1
ATOM 2856 O O . LYS A 1 349 ? 8.655 3.697 2.582 1.00 86.12 349 LYS A O 1
ATOM 2861 N N . CYS A 1 350 ? 10.698 4.590 2.726 1.00 77.75 350 CYS A N 1
ATOM 2862 C CA . CYS A 1 350 ? 10.746 4.540 4.186 1.00 77.75 350 CYS A CA 1
ATOM 2863 C C . CYS A 1 350 ? 9.694 5.460 4.819 1.00 77.75 350 CYS A C 1
ATOM 2865 O O . CYS A 1 350 ? 9.023 5.034 5.751 1.00 77.75 350 CYS A O 1
ATOM 2867 N N . PHE A 1 351 ? 9.520 6.687 4.316 1.00 76.19 351 PHE A N 1
ATOM 2868 C CA . PHE A 1 351 ? 8.471 7.592 4.793 1.00 76.19 351 PHE A CA 1
ATOM 2869 C C . PHE A 1 351 ? 7.068 7.028 4.527 1.00 76.19 351 PHE A C 1
ATOM 2871 O O . PHE A 1 351 ? 6.253 7.015 5.432 1.00 76.19 351 PHE A O 1
ATOM 2878 N N . GLU A 1 352 ? 6.810 6.486 3.338 1.00 78.44 352 GLU A N 1
ATOM 2879 C CA . GLU A 1 352 ? 5.541 5.865 2.938 1.00 78.44 352 GLU A CA 1
ATOM 2880 C C . GLU A 1 352 ? 5.202 4.635 3.799 1.00 78.44 352 GLU A C 1
ATOM 2882 O O . GLU A 1 352 ? 4.089 4.530 4.301 1.00 78.44 352 GLU A O 1
ATOM 2887 N N . ILE A 1 353 ? 6.173 3.755 4.076 1.00 77.12 353 ILE A N 1
ATOM 2888 C CA . ILE A 1 353 ? 6.013 2.625 5.011 1.00 77.12 353 ILE A CA 1
ATOM 2889 C C . ILE A 1 353 ? 5.762 3.118 6.447 1.00 77.12 353 ILE A C 1
ATOM 2891 O O . ILE A 1 353 ? 4.942 2.545 7.165 1.00 77.12 353 ILE A O 1
ATOM 2895 N N . VAL A 1 354 ? 6.444 4.180 6.887 1.00 74.69 354 VAL A N 1
ATOM 2896 C CA . VAL A 1 354 ? 6.224 4.785 8.212 1.00 74.69 354 VAL A CA 1
ATOM 2897 C C . VAL A 1 354 ? 4.829 5.414 8.293 1.00 74.69 354 VAL A C 1
ATOM 2899 O O . VAL A 1 354 ? 4.103 5.135 9.237 1.00 74.69 354 VAL A O 1
ATOM 2902 N N . SER A 1 355 ? 4.395 6.171 7.286 1.00 72.38 355 SER A N 1
ATOM 2903 C CA . SER A 1 355 ? 3.039 6.721 7.195 1.00 72.38 355 SER A CA 1
ATOM 2904 C C . SER A 1 355 ? 1.970 5.629 7.169 1.00 72.38 355 SER A C 1
ATOM 2906 O O . SER A 1 355 ? 1.001 5.743 7.903 1.00 72.38 355 SER A O 1
ATOM 2908 N N . LEU A 1 356 ? 2.160 4.542 6.413 1.00 72.19 356 LEU A N 1
ATOM 2909 C CA . LEU A 1 356 ? 1.231 3.404 6.379 1.00 72.19 356 LEU A CA 1
ATOM 2910 C C . LEU A 1 356 ? 1.206 2.595 7.688 1.00 72.19 356 LEU A C 1
ATOM 2912 O O . LEU A 1 356 ? 0.199 1.968 7.986 1.00 72.19 356 LEU A O 1
ATOM 2916 N N . SER A 1 357 ? 2.287 2.603 8.476 1.00 63.69 357 SER A N 1
ATOM 2917 C CA . SER A 1 357 ? 2.337 1.947 9.797 1.00 63.69 357 SER A CA 1
ATOM 2918 C C . SER A 1 357 ? 1.919 2.849 10.964 1.00 63.69 357 SER A C 1
ATOM 2920 O O . SER A 1 357 ? 1.653 2.339 12.050 1.00 63.69 357 SER A O 1
ATOM 2922 N N . LEU A 1 358 ? 1.833 4.167 10.746 1.00 63.06 358 LEU A N 1
ATOM 2923 C CA . LEU A 1 358 ? 1.187 5.128 11.649 1.00 63.06 358 LEU A CA 1
ATOM 2924 C C . LEU A 1 358 ? -0.246 5.488 11.213 1.00 63.06 358 LEU A C 1
ATOM 2926 O O . LEU A 1 358 ? -0.931 6.203 11.944 1.00 63.06 358 LEU A O 1
ATOM 2930 N N . ALA A 1 359 ? -0.706 5.008 10.055 1.00 56.53 359 ALA A N 1
ATOM 2931 C CA . ALA A 1 359 ? -2.092 5.137 9.631 1.00 56.53 359 ALA A CA 1
ATOM 2932 C C . ALA A 1 359 ? -2.997 4.370 10.617 1.00 56.53 359 ALA A C 1
ATOM 2934 O O . ALA A 1 359 ? -2.708 3.206 10.918 1.00 56.53 359 ALA A O 1
ATOM 2935 N N . PRO A 1 360 ? -4.070 4.987 11.144 1.00 58.16 360 PRO A N 1
ATOM 2936 C CA . PRO A 1 360 ? -5.025 4.281 11.989 1.00 58.16 360 PRO A CA 1
ATOM 2937 C C . PRO A 1 360 ? -5.683 3.098 11.263 1.00 58.16 360 PRO A C 1
ATOM 2939 O O . PRO A 1 360 ? -5.791 3.120 10.034 1.00 58.16 360 PRO A O 1
ATOM 2942 N N . PRO A 1 361 ? -6.208 2.099 12.000 1.00 52.47 361 PRO A N 1
ATOM 2943 C CA . PRO A 1 361 ? -7.261 1.252 11.450 1.00 52.47 361 PRO A CA 1
ATOM 2944 C C . PRO A 1 361 ? -8.424 2.132 10.959 1.00 52.47 361 PRO A C 1
ATOM 2946 O O . PRO A 1 361 ? -8.731 3.161 11.563 1.00 52.47 361 PRO A O 1
ATOM 2949 N N . GLU A 1 362 ? -9.026 1.735 9.841 1.00 41.41 362 GLU A N 1
ATOM 2950 C CA . GLU A 1 362 ? -9.907 2.569 9.014 1.00 41.41 362 GLU A CA 1
ATOM 2951 C C . GLU A 1 362 ? -11.066 3.201 9.816 1.00 41.41 362 GLU A C 1
ATOM 2953 O O . GLU A 1 362 ? -11.859 2.493 10.435 1.00 41.41 362 GLU A O 1
ATOM 2958 N N . GLY A 1 363 ? -11.175 4.540 9.795 1.00 52.28 363 GLY A N 1
ATOM 2959 C CA . GLY A 1 363 ? -12.316 5.269 10.372 1.00 52.28 363 GLY A CA 1
ATOM 2960 C C . GLY A 1 363 ? -12.026 6.677 10.915 1.00 52.28 363 GLY A C 1
ATOM 2961 O O . GLY A 1 363 ? -12.915 7.524 10.891 1.00 52.28 363 GLY A O 1
ATOM 2962 N N . GLU A 1 364 ? -10.804 6.970 11.376 1.00 46.59 364 GLU A N 1
ATOM 2963 C CA . GLU A 1 364 ? -10.403 8.332 11.780 1.00 46.59 364 GLU A CA 1
ATOM 2964 C C . GLU A 1 364 ? -9.645 9.055 10.641 1.00 46.59 364 GLU A C 1
ATOM 2966 O O . GLU A 1 364 ? -8.842 8.439 9.944 1.00 46.59 364 GLU A O 1
ATOM 2971 N N . GLU A 1 365 ? -9.883 10.364 10.459 1.00 54.03 365 GLU A N 1
ATOM 2972 C CA . GLU A 1 365 ? -9.176 11.225 9.483 1.00 54.03 365 GLU A CA 1
ATOM 2973 C C . GLU A 1 365 ? -7.638 11.248 9.677 1.00 54.03 365 GLU A C 1
ATOM 2975 O O . GLU A 1 365 ? -7.123 10.799 10.703 1.00 54.03 365 GLU A O 1
ATOM 2980 N N . GLU A 1 366 ? -6.894 11.861 8.739 1.00 47.56 366 GLU A N 1
ATOM 2981 C CA . GLU A 1 366 ? -5.440 12.119 8.833 1.00 47.56 366 GLU A CA 1
ATOM 2982 C C . GLU A 1 366 ? -5.075 13.121 9.954 1.00 47.56 366 GLU A C 1
ATOM 2984 O O . GLU A 1 366 ? -4.595 14.237 9.735 1.00 47.56 366 GLU A O 1
ATOM 2989 N N . LYS A 1 367 ? -5.305 12.732 11.207 1.00 54.28 367 LYS A N 1
ATOM 2990 C CA . LYS A 1 367 ? -5.036 13.562 12.378 1.00 54.28 367 LYS A CA 1
ATOM 2991 C C . LYS A 1 367 ? -3.526 13.661 12.598 1.00 54.28 367 LYS A C 1
ATOM 2993 O O . LYS A 1 367 ? -2.841 12.657 12.778 1.00 54.28 367 LYS A O 1
ATOM 2998 N N . SER A 1 368 ? -3.010 14.891 12.593 1.00 66.62 368 SER A N 1
ATOM 2999 C CA . SER A 1 368 ? -1.590 15.219 12.800 1.00 66.62 368 SER A CA 1
ATOM 3000 C C . SER A 1 368 ? -0.959 14.467 13.977 1.00 66.62 368 SER A C 1
ATOM 3002 O O . SER A 1 368 ? -1.607 14.280 15.000 1.00 66.62 368 SER A O 1
ATOM 3004 N N . GLN A 1 369 ? 0.343 14.158 13.915 1.00 63.97 369 GLN A N 1
ATOM 3005 C CA . GLN A 1 369 ? 1.071 13.427 14.972 1.00 63.97 369 GLN A CA 1
ATOM 3006 C C . GLN A 1 369 ? 0.888 14.008 16.394 1.00 63.97 369 GLN A C 1
ATOM 3008 O O . GLN A 1 369 ? 0.888 13.263 17.374 1.00 63.97 369 GLN A O 1
ATOM 3013 N N . ALA A 1 370 ? 0.672 15.323 16.510 1.00 63.28 370 ALA A N 1
ATOM 3014 C CA . ALA A 1 370 ? 0.314 15.983 17.765 1.00 63.28 370 ALA A CA 1
ATOM 3015 C C . ALA A 1 370 ? -0.980 15.430 18.401 1.00 63.28 370 ALA A C 1
ATOM 3017 O O . ALA A 1 370 ? -1.020 15.266 19.614 1.00 63.28 370 ALA A O 1
ATOM 3018 N N . TYR A 1 371 ? -1.999 15.080 17.606 1.00 77.19 371 TYR A N 1
ATOM 3019 C CA . TYR A 1 371 ? -3.254 14.493 18.086 1.00 77.19 371 TYR A CA 1
ATOM 3020 C C . TYR A 1 371 ? -3.025 13.162 18.803 1.00 77.19 371 TYR A C 1
ATOM 3022 O O . TYR A 1 371 ? -3.529 12.994 19.905 1.00 77.19 371 TYR A O 1
ATOM 3030 N N . TYR A 1 372 ? -2.223 12.246 18.248 1.00 78.31 372 TYR A N 1
ATOM 3031 C CA . TYR A 1 372 ? -1.932 10.970 18.920 1.00 78.31 372 TYR A CA 1
ATOM 3032 C C . TYR A 1 372 ? -1.141 11.165 20.215 1.00 78.31 372 TYR A C 1
ATOM 3034 O O . TYR A 1 372 ? -1.398 10.474 21.197 1.00 78.31 372 TYR A O 1
ATOM 3042 N N . ILE A 1 373 ? -0.234 12.148 20.256 1.00 77.56 373 ILE A N 1
ATOM 3043 C CA . ILE A 1 373 ? 0.477 12.527 21.485 1.00 77.56 373 ILE A CA 1
ATOM 3044 C C . ILE A 1 373 ? -0.509 13.086 22.526 1.00 77.56 373 ILE A C 1
ATOM 3046 O O . ILE A 1 373 ? -0.431 12.714 23.695 1.00 77.56 373 ILE A O 1
ATOM 3050 N N . THR A 1 374 ? -1.465 13.929 22.121 1.00 78.88 374 THR A N 1
ATOM 3051 C CA . THR A 1 374 ? -2.510 14.465 23.006 1.00 78.88 374 THR A CA 1
ATOM 3052 C C . THR A 1 374 ? -3.482 13.380 23.479 1.00 78.88 374 THR A C 1
ATOM 3054 O O . THR A 1 374 ? -3.718 13.294 24.680 1.00 78.88 374 THR A O 1
ATOM 3057 N N . LYS A 1 375 ? -3.979 12.513 22.586 1.00 84.25 375 LYS A N 1
ATOM 3058 C CA . LYS A 1 375 ? -4.899 11.405 22.896 1.00 84.25 375 LYS A CA 1
ATOM 3059 C C . LYS A 1 375 ? -4.249 10.411 23.863 1.00 84.25 375 LYS A C 1
ATOM 3061 O O . LYS A 1 375 ? -4.802 10.153 24.925 1.00 84.25 375 LYS A O 1
ATOM 3066 N N . ALA A 1 376 ? -3.014 9.978 23.596 1.00 81.75 376 ALA A N 1
ATOM 3067 C CA . ALA A 1 376 ? -2.263 9.110 24.507 1.00 81.75 376 ALA A CA 1
ATOM 3068 C C . ALA A 1 376 ? -1.933 9.784 25.857 1.00 81.75 376 ALA A C 1
ATOM 3070 O O . ALA A 1 376 ? -1.876 9.112 26.888 1.00 81.75 376 ALA A O 1
ATOM 3071 N N . ALA A 1 377 ? -1.727 11.107 25.890 1.00 86.88 377 ALA A N 1
ATOM 3072 C CA . ALA A 1 377 ? -1.554 11.848 27.142 1.00 86.88 377 ALA A CA 1
ATOM 3073 C C . ALA A 1 377 ? -2.867 11.971 27.940 1.00 86.88 377 ALA A C 1
ATOM 3075 O O . ALA A 1 377 ? -2.837 11.867 29.166 1.00 86.88 377 ALA A O 1
ATOM 3076 N N . GLN A 1 378 ? -4.006 12.148 27.262 1.00 87.69 378 GLN A N 1
ATOM 3077 C CA . GLN A 1 378 ? -5.343 12.172 27.863 1.00 87.69 378 GLN A CA 1
ATOM 3078 C C . GLN A 1 378 ? -5.726 10.797 28.420 1.00 87.69 378 GLN A C 1
ATOM 3080 O O . GLN A 1 378 ? -6.037 10.698 29.603 1.00 87.69 378 GLN A O 1
ATOM 3085 N N . GLU A 1 379 ? -5.601 9.730 27.627 1.00 88.62 379 GLU A N 1
ATOM 3086 C CA . GLU A 1 379 ? -5.845 8.345 28.056 1.00 88.62 379 GLU A CA 1
ATOM 3087 C C . GLU A 1 379 ? -4.965 7.963 29.259 1.00 88.62 379 GLU A C 1
ATOM 3089 O O . GLU A 1 379 ? -5.445 7.367 30.224 1.00 88.62 379 GLU A O 1
ATOM 3094 N N . LYS A 1 380 ? -3.687 8.371 29.262 1.00 91.62 380 LYS A N 1
ATOM 3095 C CA . LYS A 1 380 ? -2.781 8.163 30.400 1.00 91.62 380 LYS A CA 1
ATOM 3096 C C . LYS A 1 380 ? -3.222 8.916 31.659 1.00 91.62 380 LYS A C 1
ATOM 3098 O O . LYS A 1 380 ? -3.095 8.374 32.754 1.00 91.62 380 LYS A O 1
ATOM 3103 N N . GLU A 1 381 ? -3.715 10.146 31.530 1.00 92.00 381 GLU A N 1
ATOM 3104 C CA . GLU A 1 381 ? -4.212 10.935 32.663 1.00 92.00 381 GLU A CA 1
ATOM 3105 C C . GLU A 1 381 ? -5.556 10.402 33.185 1.00 92.00 381 GLU A C 1
ATOM 3107 O O . GLU A 1 381 ? -5.768 10.355 34.394 1.00 92.00 381 GLU A O 1
ATOM 3112 N N . GLU A 1 382 ? -6.438 9.916 32.310 1.00 91.81 382 GLU A N 1
ATOM 3113 C CA . GLU A 1 382 ? -7.651 9.202 32.715 1.00 91.81 382 GLU A CA 1
ATOM 3114 C C . GLU A 1 382 ? -7.343 7.903 33.459 1.00 91.81 382 GLU A C 1
ATOM 3116 O O . GLU A 1 382 ? -7.950 7.634 34.493 1.00 91.81 382 GLU A O 1
ATOM 3121 N N . LEU A 1 383 ? -6.405 7.097 32.953 1.00 93.06 383 LEU A N 1
ATOM 3122 C CA . LEU A 1 383 ? -5.945 5.888 33.636 1.00 93.06 383 LEU A CA 1
ATOM 3123 C C . LEU A 1 383 ? -5.296 6.223 34.982 1.00 93.06 383 LEU A C 1
ATOM 3125 O O . LEU A 1 383 ? -5.491 5.480 35.941 1.00 93.06 383 LEU A O 1
ATOM 3129 N N . ARG A 1 384 ? -4.591 7.359 35.086 1.00 92.25 384 ARG A N 1
ATOM 3130 C CA . ARG A 1 384 ? -4.053 7.849 36.360 1.00 92.25 384 ARG A CA 1
ATOM 3131 C C . ARG A 1 384 ? -5.167 8.205 37.341 1.00 92.25 384 ARG A C 1
ATOM 3133 O O . ARG A 1 384 ? -5.138 7.687 38.446 1.00 92.25 384 ARG A O 1
ATOM 3140 N N . ARG A 1 385 ? -6.188 8.971 36.932 1.00 95.12 385 ARG A N 1
ATOM 3141 C CA . ARG A 1 385 ? -7.352 9.264 37.794 1.00 95.12 385 ARG A CA 1
ATOM 3142 C C . ARG A 1 385 ? -8.104 8.005 38.218 1.00 95.12 385 ARG A C 1
ATOM 3144 O O . ARG A 1 385 ? -8.468 7.899 39.378 1.00 95.12 385 ARG A O 1
ATOM 3151 N N . LYS A 1 386 ? -8.312 7.051 37.303 1.00 94.50 386 LYS A N 1
ATOM 3152 C CA . LYS A 1 386 ? -8.941 5.751 37.606 1.00 94.50 386 LYS A CA 1
ATOM 3153 C C . LYS A 1 386 ? -8.093 4.952 38.611 1.00 94.50 386 LYS A C 1
ATOM 3155 O O . LYS A 1 386 ? -8.653 4.270 39.458 1.00 94.50 386 LYS A O 1
ATOM 3160 N N . GLY A 1 387 ? -6.764 5.079 38.559 1.00 95.06 387 GLY A N 1
ATOM 3161 C CA . GLY A 1 387 ? -5.844 4.582 39.588 1.00 95.06 387 GLY A CA 1
ATOM 3162 C C . GLY A 1 387 ? -6.010 5.300 40.931 1.00 95.06 387 GLY A C 1
ATOM 3163 O O . GLY A 1 387 ? -6.307 4.644 41.921 1.00 95.06 387 GLY A O 1
ATOM 3164 N N . ASP A 1 388 ? -5.903 6.633 40.948 1.00 95.00 388 ASP A N 1
ATOM 3165 C CA . ASP A 1 388 ? -6.049 7.475 42.148 1.00 95.00 388 ASP A CA 1
ATOM 3166 C C . ASP A 1 388 ? -7.414 7.238 42.854 1.00 95.00 388 ASP A C 1
ATOM 3168 O O . ASP A 1 388 ? -7.505 7.216 44.083 1.00 95.00 388 ASP A O 1
ATOM 3172 N N . GLU A 1 389 ? -8.483 7.024 42.079 1.00 96.62 389 GLU A N 1
ATOM 3173 C CA . GLU A 1 389 ? -9.839 6.716 42.554 1.00 96.62 389 GLU A CA 1
ATOM 3174 C C . GLU A 1 389 ? -9.959 5.281 43.094 1.00 96.62 389 GLU A C 1
ATOM 3176 O O . GLU A 1 389 ? -10.531 5.073 44.167 1.00 96.62 389 GLU A O 1
ATOM 3181 N N . LEU A 1 390 ? -9.366 4.288 42.418 1.00 96.25 390 LEU A N 1
ATOM 3182 C CA . LEU A 1 390 ? -9.287 2.919 42.934 1.00 96.25 390 LEU A CA 1
ATOM 3183 C C . LEU A 1 390 ? -8.480 2.856 44.237 1.00 96.25 390 LEU A C 1
ATOM 3185 O O . LEU A 1 390 ? -8.963 2.260 45.199 1.00 96.25 390 LEU A O 1
ATOM 3189 N N . ASP A 1 391 ? -7.329 3.525 44.318 1.00 95.88 391 ASP A N 1
ATOM 3190 C CA . ASP A 1 391 ? -6.526 3.625 45.542 1.00 95.88 391 ASP A CA 1
ATOM 3191 C C . ASP A 1 391 ? -7.327 4.275 46.684 1.00 95.88 391 ASP A C 1
ATOM 3193 O O . ASP A 1 391 ? -7.295 3.789 47.816 1.00 95.88 391 ASP A O 1
ATOM 3197 N N . ALA A 1 392 ? -8.143 5.298 46.400 1.00 96.81 392 ALA A N 1
ATOM 3198 C CA . ALA A 1 392 ? -9.061 5.869 47.388 1.00 96.81 392 ALA A CA 1
ATOM 3199 C C . ALA A 1 392 ? -10.135 4.863 47.862 1.00 96.81 392 ALA A C 1
ATOM 3201 O O . ALA A 1 392 ? -10.442 4.813 49.060 1.00 96.81 392 ALA A O 1
ATOM 3202 N N . THR A 1 393 ? -10.682 4.020 46.973 1.00 97.25 393 THR A N 1
ATOM 3203 C CA . THR A 1 393 ? -11.611 2.946 47.387 1.00 97.25 393 THR A CA 1
ATOM 3204 C C . THR A 1 393 ? -10.919 1.854 48.203 1.00 97.25 393 THR A C 1
ATOM 3206 O O . THR A 1 393 ? -11.476 1.419 49.213 1.00 97.25 393 THR A O 1
ATOM 3209 N N . ILE A 1 394 ? -9.692 1.463 47.840 1.00 96.00 394 ILE A N 1
ATOM 3210 C CA . ILE A 1 394 ? -8.870 0.508 48.596 1.00 96.00 394 ILE A CA 1
ATOM 3211 C C . ILE A 1 394 ? -8.630 1.052 50.003 1.00 96.00 394 ILE A C 1
ATOM 3213 O O . ILE A 1 394 ? -8.928 0.370 50.981 1.00 96.00 394 ILE A O 1
ATOM 3217 N N . HIS A 1 395 ? -8.196 2.307 50.125 1.00 97.06 395 HIS A N 1
ATOM 3218 C CA . HIS A 1 395 ? -7.881 2.908 51.418 1.00 97.06 395 HIS A CA 1
ATOM 3219 C C . HIS A 1 395 ? -9.124 3.052 52.322 1.00 97.06 395 HIS A C 1
ATOM 3221 O O . HIS A 1 395 ? -9.039 2.894 53.542 1.00 97.06 395 HIS A O 1
ATOM 3227 N N . LYS A 1 396 ? -10.318 3.250 51.738 1.00 96.38 396 LYS A N 1
ATOM 3228 C CA . LYS A 1 396 ? -11.601 3.164 52.461 1.00 96.38 396 LYS A CA 1
ATOM 3229 C C . LYS A 1 396 ? -11.895 1.738 52.946 1.00 96.38 396 LYS A C 1
ATOM 3231 O O . LYS A 1 396 ? -12.249 1.559 54.111 1.00 96.38 396 LYS A O 1
ATOM 3236 N N . VAL A 1 397 ? -11.715 0.727 52.095 1.00 95.44 397 VAL A N 1
ATOM 3237 C CA . VAL A 1 397 ? -11.921 -0.692 52.448 1.00 95.44 397 VAL A CA 1
ATOM 3238 C C . VAL A 1 397 ? -10.911 -1.173 53.500 1.00 95.44 397 VAL A C 1
ATOM 3240 O O . VAL A 1 397 ? -11.262 -1.970 54.366 1.00 95.44 397 VAL A O 1
ATOM 3243 N N . GLU A 1 398 ? -9.680 -0.660 53.510 1.00 95.56 398 GLU A N 1
ATOM 3244 C CA . GLU A 1 398 ? -8.708 -0.902 54.587 1.00 95.56 398 GLU A CA 1
ATOM 3245 C C . GLU A 1 398 ? -9.184 -0.351 55.938 1.00 95.56 398 GLU A C 1
ATOM 3247 O O . GLU A 1 398 ? -9.072 -1.034 56.960 1.00 95.56 398 GLU A O 1
ATOM 3252 N N . LEU A 1 399 ? -9.747 0.863 55.961 1.00 96.44 399 LEU A N 1
ATOM 3253 C CA . LEU A 1 399 ? -10.319 1.458 57.173 1.00 96.44 399 LEU A CA 1
ATOM 3254 C C . LEU A 1 399 ? -11.551 0.679 57.663 1.00 96.44 399 LEU A C 1
ATOM 3256 O O . LEU A 1 399 ? -11.692 0.458 58.867 1.00 96.44 399 LEU A O 1
ATOM 3260 N N . GLU A 1 400 ? -12.401 0.208 56.748 1.00 95.75 400 GLU A N 1
ATOM 3261 C CA . GLU A 1 400 ? -13.546 -0.658 57.062 1.00 95.75 400 GLU A CA 1
ATOM 3262 C C . GLU A 1 400 ? -13.094 -2.020 57.614 1.00 95.75 400 GLU A C 1
ATOM 3264 O O . GLU A 1 400 ? -13.559 -2.429 58.678 1.00 95.75 400 GLU A O 1
ATOM 3269 N N . ASN A 1 401 ? -12.115 -2.678 56.984 1.00 93.50 401 ASN A N 1
ATOM 3270 C CA . ASN A 1 401 ? -11.507 -3.913 57.492 1.00 93.50 401 ASN A CA 1
ATOM 3271 C C . ASN A 1 401 ? -10.906 -3.724 58.892 1.00 93.50 401 ASN A C 1
ATOM 3273 O O . ASN A 1 401 ? -11.113 -4.558 59.770 1.00 93.50 401 ASN A O 1
ATOM 3277 N N . LYS A 1 402 ? -10.223 -2.602 59.142 1.00 96.31 402 LYS A N 1
ATOM 3278 C CA . LYS A 1 402 ? -9.647 -2.277 60.455 1.00 96.31 402 LYS A CA 1
ATOM 3279 C C . LYS A 1 402 ? -10.721 -2.024 61.521 1.00 96.31 402 LYS A C 1
ATOM 3281 O O . LYS A 1 402 ? -10.538 -2.384 62.684 1.00 96.31 402 LYS A O 1
ATOM 3286 N N . ALA A 1 403 ? -11.867 -1.453 61.143 1.00 94.81 403 ALA A N 1
ATOM 3287 C CA . ALA A 1 403 ? -13.027 -1.319 62.025 1.00 94.81 403 ALA A CA 1
ATOM 3288 C C . ALA A 1 403 ? -13.700 -2.676 62.317 1.00 94.81 403 ALA A C 1
ATOM 3290 O O . ALA A 1 403 ? -14.085 -2.942 63.461 1.00 94.81 403 ALA A O 1
ATOM 3291 N N . LEU A 1 404 ? -13.789 -3.564 61.321 1.00 95.31 404 LEU A N 1
ATOM 3292 C CA . LEU A 1 404 ? -14.269 -4.939 61.493 1.00 95.31 404 LEU A CA 1
ATOM 3293 C C . LEU A 1 404 ? -13.327 -5.761 62.385 1.00 95.31 404 LEU A C 1
ATOM 3295 O O . LEU A 1 404 ? -13.800 -6.443 63.292 1.00 95.31 404 LEU A O 1
ATOM 3299 N N . GLU A 1 405 ? -12.009 -5.645 62.214 1.00 94.81 405 GLU A N 1
ATOM 3300 C CA . GLU A 1 405 ? -11.018 -6.314 63.063 1.00 94.81 405 GLU A CA 1
ATOM 3301 C C . GLU A 1 405 ? -11.117 -5.845 64.524 1.00 94.81 405 GLU A C 1
ATOM 3303 O O . GLU A 1 405 ? -11.207 -6.675 65.430 1.00 94.81 405 GLU A O 1
ATOM 3308 N N . ASN A 1 406 ? -11.220 -4.532 64.765 1.00 94.94 406 ASN A N 1
ATOM 3309 C CA . ASN A 1 406 ? -11.499 -3.985 66.100 1.00 94.94 406 ASN A CA 1
ATOM 3310 C C . ASN A 1 406 ? -12.809 -4.544 66.692 1.00 94.94 406 ASN A C 1
ATOM 3312 O O . ASN A 1 406 ? -12.873 -4.868 67.879 1.00 94.94 406 ASN A O 1
ATOM 3316 N N . THR A 1 407 ? -13.850 -4.707 65.870 1.00 94.06 407 THR A N 1
ATOM 3317 C CA . THR A 1 407 ? -15.141 -5.278 66.291 1.00 94.06 407 THR A CA 1
ATOM 3318 C C . THR A 1 407 ? -15.009 -6.761 66.659 1.00 94.06 407 THR A C 1
ATOM 3320 O O . THR A 1 407 ? -15.536 -7.192 67.686 1.00 94.06 407 THR A O 1
ATOM 3323 N N . ILE A 1 408 ? -14.238 -7.535 65.889 1.00 93.06 408 ILE A N 1
ATOM 3324 C CA . ILE A 1 408 ? -13.906 -8.936 66.189 1.00 93.06 408 ILE A CA 1
ATOM 3325 C C . ILE A 1 408 ? -13.093 -9.033 67.487 1.00 93.06 408 ILE A C 1
ATOM 3327 O O . ILE A 1 408 ? -13.374 -9.903 68.312 1.00 93.06 408 ILE A O 1
ATOM 3331 N N . GLN A 1 409 ? -12.138 -8.129 67.728 1.00 93.50 409 GLN A N 1
ATOM 3332 C CA . GLN A 1 409 ? -11.393 -8.076 68.992 1.00 93.50 409 GLN A CA 1
ATOM 3333 C C . GLN A 1 409 ? -12.316 -7.781 70.187 1.00 93.50 409 GLN A C 1
ATOM 3335 O O . GLN A 1 409 ? -12.244 -8.484 71.194 1.00 93.50 409 GLN A O 1
ATOM 3340 N N . LEU A 1 410 ? -13.240 -6.818 70.079 1.00 93.38 410 LEU A N 1
ATOM 3341 C CA . LEU A 1 410 ? -14.239 -6.534 71.123 1.00 93.38 410 LEU A CA 1
ATOM 3342 C C . LEU A 1 410 ? -15.167 -7.733 71.394 1.00 93.38 410 LEU A C 1
ATOM 3344 O O . LEU A 1 410 ? -15.446 -8.056 72.555 1.00 93.38 410 LEU A O 1
ATOM 3348 N N . PHE A 1 411 ? -15.609 -8.427 70.342 1.00 91.44 411 PHE A N 1
ATOM 3349 C CA . PHE A 1 411 ? -16.457 -9.616 70.457 1.00 91.44 411 PHE A CA 1
ATOM 3350 C C . PHE A 1 411 ? -15.705 -10.803 71.079 1.00 91.44 411 PHE A C 1
ATOM 3352 O O . PHE A 1 411 ? -16.230 -11.477 71.966 1.00 91.44 411 PHE A O 1
ATOM 3359 N N . ASN A 1 412 ? -14.443 -11.017 70.697 1.00 91.06 412 ASN A N 1
ATOM 3360 C CA . ASN A 1 412 ? -13.572 -12.033 71.291 1.00 91.06 412 ASN A CA 1
ATOM 3361 C C . ASN A 1 412 ? -13.240 -11.728 72.757 1.00 91.06 412 ASN A C 1
ATOM 3363 O O . ASN A 1 412 ? -13.264 -12.641 73.582 1.00 91.06 412 ASN A O 1
ATOM 3367 N N . ASN A 1 413 ? -13.010 -10.462 73.113 1.00 91.50 413 ASN A N 1
ATOM 3368 C CA . ASN A 1 413 ? -12.804 -10.043 74.500 1.00 91.50 413 ASN A CA 1
ATOM 3369 C C . ASN A 1 413 ? -14.065 -10.274 75.351 1.00 91.50 413 ASN A C 1
ATOM 3371 O O . ASN A 1 413 ? -13.964 -10.805 76.457 1.00 91.50 413 ASN A O 1
ATOM 3375 N N . SER A 1 414 ? -15.256 -9.986 74.811 1.00 88.44 414 SER A N 1
ATOM 3376 C CA . SER A 1 414 ? -16.530 -10.323 75.468 1.00 88.44 414 SER A CA 1
ATOM 3377 C C . SER A 1 414 ? -16.708 -11.835 75.629 1.00 88.44 414 SER A C 1
ATOM 3379 O O . SER A 1 414 ? -16.973 -12.306 76.731 1.00 88.44 414 SER A O 1
ATOM 3381 N N . ASN A 1 415 ? -16.497 -12.626 74.572 1.00 86.06 415 ASN A N 1
ATOM 3382 C CA . ASN A 1 415 ? -16.593 -14.090 74.632 1.00 86.06 415 ASN A CA 1
ATOM 3383 C C . ASN A 1 415 ? -15.561 -14.717 75.581 1.00 86.06 415 ASN A C 1
ATOM 3385 O O . ASN A 1 415 ? -15.861 -15.715 76.235 1.00 86.06 415 ASN A O 1
ATOM 3389 N N . SER A 1 416 ? -14.366 -14.134 75.690 1.00 86.69 416 SER A N 1
ATOM 3390 C CA . SER A 1 416 ? -13.356 -14.513 76.680 1.00 86.69 416 SER A CA 1
ATOM 3391 C C . SER A 1 416 ? -13.866 -14.256 78.101 1.00 86.69 416 SER A C 1
ATOM 3393 O O . SER A 1 416 ? -13.854 -15.167 78.926 1.00 86.69 416 SER A O 1
ATOM 3395 N N . ALA A 1 417 ? -14.423 -13.069 78.368 1.00 83.62 417 ALA A N 1
ATOM 3396 C CA . ALA A 1 417 ? -15.018 -12.735 79.662 1.00 83.62 417 ALA A CA 1
ATOM 3397 C C . ALA A 1 417 ? -16.221 -13.634 80.018 1.00 83.62 417 ALA A C 1
ATOM 3399 O O . ALA A 1 417 ? -16.311 -14.098 81.153 1.00 83.62 417 ALA A O 1
ATOM 3400 N N . PHE A 1 418 ? -17.098 -13.954 79.057 1.00 79.62 418 PHE A N 1
ATOM 3401 C CA . PHE A 1 418 ? -18.201 -14.908 79.249 1.00 79.62 418 PHE A CA 1
ATOM 3402 C C . PHE A 1 418 ? -17.705 -16.335 79.526 1.00 79.62 418 PHE A C 1
ATOM 3404 O O . PHE A 1 418 ? -18.22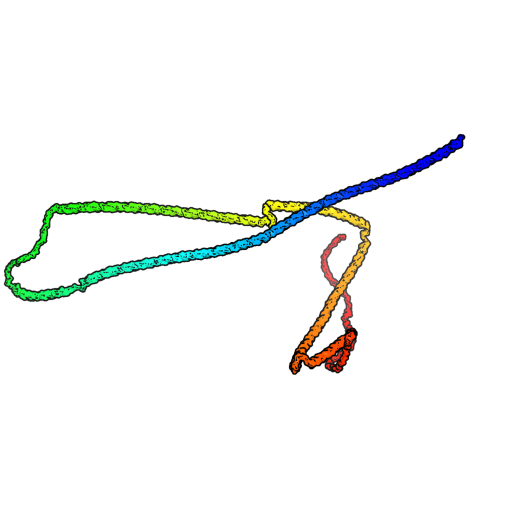5 -17.008 80.412 1.00 79.62 418 PHE A O 1
ATOM 3411 N N . ARG A 1 419 ? -16.666 -16.807 78.825 1.00 82.19 419 ARG A N 1
ATOM 3412 C CA . ARG A 1 419 ? -16.055 -18.119 79.108 1.00 82.19 419 ARG A CA 1
ATOM 3413 C C . ARG A 1 419 ? -15.369 -18.142 80.475 1.00 82.19 419 ARG A C 1
ATOM 3415 O O . ARG A 1 419 ? -15.477 -19.134 81.184 1.00 82.19 419 ARG A O 1
ATOM 3422 N N . GLN A 1 420 ? -14.714 -17.057 80.887 1.00 73.56 420 GLN A N 1
ATOM 3423 C CA . GLN A 1 420 ? -14.095 -16.950 82.213 1.00 73.56 420 GLN A CA 1
ATOM 3424 C C . GLN A 1 420 ? -15.115 -16.815 83.356 1.00 73.56 420 GLN A C 1
ATOM 3426 O O . GLN A 1 420 ? -14.828 -17.266 84.465 1.00 73.56 420 GLN A O 1
ATOM 3431 N N . SER A 1 421 ? -16.296 -16.231 83.119 1.00 71.62 421 SER A N 1
ATOM 3432 C CA . SER A 1 421 ? -17.366 -16.193 84.124 1.00 71.62 421 SER A CA 1
ATOM 3433 C C . SER A 1 421 ? -18.077 -17.543 84.260 1.00 71.62 421 SER A C 1
ATOM 3435 O O . SER A 1 421 ? -18.326 -17.970 85.386 1.00 71.62 421 SER A O 1
ATOM 3437 N N . LEU A 1 422 ? -18.310 -18.256 83.150 1.00 58.94 422 LEU A N 1
ATOM 3438 C CA . LEU A 1 422 ? -18.845 -19.625 83.143 1.00 58.94 422 LEU A CA 1
ATOM 3439 C C . LEU A 1 422 ? -17.881 -20.630 83.797 1.00 58.94 422 LEU A C 1
ATOM 3441 O O . LEU A 1 422 ? -18.273 -21.348 84.715 1.00 58.94 422 LEU A O 1
ATOM 3445 N N . ASN A 1 423 ? -16.598 -20.618 83.420 1.00 56.25 423 ASN A N 1
ATOM 3446 C CA . ASN A 1 423 ? -15.577 -21.529 83.963 1.00 56.25 423 ASN A CA 1
ATOM 3447 C C . ASN A 1 423 ? -15.257 -21.299 85.455 1.00 56.25 423 ASN A C 1
ATOM 3449 O O . ASN A 1 423 ? -14.405 -21.987 86.017 1.00 56.25 423 ASN A O 1
ATOM 3453 N N . LYS A 1 424 ? -15.914 -20.343 86.123 1.00 51.88 424 LYS A N 1
ATOM 3454 C CA . LYS A 1 424 ? -15.728 -20.081 87.555 1.00 51.88 424 LYS A CA 1
ATOM 3455 C C . LYS A 1 424 ? -16.499 -21.052 88.462 1.00 51.88 424 LYS A C 1
ATOM 3457 O O . LYS A 1 424 ? -16.359 -20.956 89.680 1.00 51.88 424 LYS A O 1
ATOM 3462 N N . VAL A 1 425 ? -17.275 -21.987 87.896 1.00 46.47 425 VAL A N 1
ATOM 3463 C CA . VAL A 1 425 ? -18.014 -23.024 88.640 1.00 46.47 425 VAL A CA 1
ATOM 3464 C C . VAL A 1 425 ? -17.776 -24.436 88.070 1.00 46.47 425 VAL A C 1
ATOM 3466 O O . VAL A 1 425 ? -18.557 -24.951 87.282 1.00 46.47 425 VAL A O 1
ATOM 3469 N N . ASN A 1 426 ? -16.746 -25.094 88.612 1.00 50.12 426 ASN A N 1
ATOM 3470 C CA . ASN A 1 426 ? -16.720 -26.538 88.900 1.00 50.12 426 ASN A CA 1
ATOM 3471 C C . ASN A 1 426 ? -16.709 -27.564 87.733 1.00 50.12 426 ASN A C 1
ATOM 3473 O O . ASN A 1 426 ? -17.578 -28.432 87.652 1.00 50.12 426 ASN A O 1
ATOM 3477 N N . GLU A 1 427 ? -15.620 -27.586 86.961 1.00 43.69 427 GLU A N 1
ATOM 3478 C CA . GLU A 1 427 ? -15.106 -28.780 86.258 1.00 43.69 427 GLU A CA 1
ATOM 3479 C C . GLU A 1 427 ? -13.599 -28.919 86.594 1.00 43.69 427 GLU A C 1
ATOM 3481 O O . GLU A 1 427 ? -12.935 -27.912 86.823 1.00 43.69 427 GLU A O 1
ATOM 3486 N N . SER A 1 428 ? -12.979 -30.099 86.714 1.00 46.91 428 SER A N 1
ATOM 3487 C CA . SER A 1 428 ? -13.386 -31.449 86.302 1.00 46.91 428 SER A CA 1
ATOM 3488 C C . SER A 1 428 ? -12.995 -32.522 87.342 1.00 46.91 428 SER A C 1
ATOM 3490 O O . SER A 1 428 ? -12.019 -32.368 88.074 1.00 46.91 428 SER A O 1
ATOM 3492 N N . SER A 1 429 ? -13.780 -33.606 87.424 1.00 56.56 429 SER A N 1
ATOM 3493 C CA . SER A 1 429 ? -13.493 -34.832 88.209 1.00 56.56 429 SER A CA 1
ATOM 3494 C C . SER A 1 429 ? -14.541 -35.926 87.944 1.00 56.56 429 SER A C 1
ATOM 3496 O O . SER A 1 429 ? -14.221 -37.109 87.806 1.00 56.56 429 SER A O 1
ATOM 3498 N N . MET A 1 430 ? -15.815 -35.524 87.827 1.00 44.81 430 MET A N 1
ATOM 3499 C CA . MET A 1 430 ? -16.925 -36.429 87.502 1.00 44.81 430 MET A CA 1
ATOM 3500 C C . MET A 1 430 ? -17.122 -36.574 85.986 1.00 44.81 430 MET A C 1
ATOM 3502 O O . MET A 1 430 ? -17.216 -37.696 85.492 1.00 44.81 430 MET A O 1
ATOM 3506 N N . TYR A 1 431 ? -17.102 -35.457 85.249 1.00 53.84 431 TYR A N 1
ATOM 3507 C CA . TYR A 1 431 ? -17.391 -35.411 83.810 1.00 53.84 431 TYR A CA 1
ATOM 3508 C C . TYR A 1 431 ? -16.396 -36.232 82.969 1.00 53.84 431 TYR A C 1
ATOM 3510 O O . TYR A 1 431 ? -16.806 -37.022 82.123 1.00 53.84 431 TYR A O 1
ATOM 3518 N N . GLU A 1 432 ? -15.093 -36.162 83.268 1.00 57.72 432 GLU A N 1
ATOM 3519 C CA . GLU A 1 432 ? -14.066 -37.019 82.643 1.00 57.72 432 GLU A CA 1
ATOM 3520 C C . GLU A 1 432 ? -14.336 -38.522 82.815 1.00 57.72 432 GLU A C 1
ATOM 3522 O O . GLU A 1 432 ? -14.128 -39.303 81.887 1.00 57.72 432 GLU A O 1
ATOM 3527 N N . ARG A 1 433 ? -14.841 -38.943 83.981 1.00 60.09 433 ARG A N 1
ATOM 3528 C CA . ARG A 1 433 ? -15.128 -40.358 84.265 1.00 60.09 433 ARG A CA 1
ATOM 3529 C C . ARG A 1 433 ? -16.345 -40.872 83.497 1.00 60.09 433 ARG A C 1
ATOM 3531 O O . ARG A 1 433 ? -16.431 -42.066 83.216 1.00 60.09 433 ARG A O 1
ATOM 3538 N N . GLU A 1 434 ? -17.284 -39.990 83.177 1.00 69.25 434 GLU A N 1
ATOM 3539 C CA . GLU A 1 434 ? -18.449 -40.299 82.350 1.00 69.25 434 GLU A CA 1
ATOM 3540 C C . GLU A 1 434 ? -18.095 -40.267 80.859 1.00 69.25 434 GLU A C 1
ATOM 3542 O O . GLU A 1 434 ? -18.404 -41.217 80.140 1.00 69.25 434 GLU A O 1
ATOM 3547 N N . LYS A 1 435 ? -17.313 -39.270 80.425 1.00 71.25 435 LYS A N 1
ATOM 3548 C CA . LYS A 1 435 ? -16.738 -39.195 79.078 1.00 71.25 435 LYS A CA 1
ATOM 3549 C C . LYS A 1 435 ? -15.996 -40.485 78.700 1.00 71.25 435 LYS A C 1
ATOM 3551 O O . LYS A 1 435 ? -16.328 -41.082 77.683 1.00 71.25 435 LYS A O 1
ATOM 3556 N N . VAL A 1 436 ? -15.079 -40.973 79.541 1.00 73.56 436 VAL A N 1
ATOM 3557 C CA . VAL A 1 436 ? -14.314 -42.210 79.268 1.00 73.56 436 VAL A CA 1
ATOM 3558 C C . VAL A 1 436 ? -15.217 -43.452 79.161 1.00 73.56 436 VAL A C 1
ATOM 3560 O O . VAL A 1 436 ? -14.924 -44.363 78.386 1.00 73.56 436 VAL A O 1
ATOM 3563 N N . LYS A 1 437 ? -16.349 -43.502 79.881 1.00 78.12 437 LYS A N 1
ATOM 3564 C CA . LYS A 1 437 ? -17.341 -44.581 79.710 1.00 78.12 437 LYS A CA 1
ATOM 3565 C C . LYS A 1 437 ? -18.059 -44.492 78.364 1.00 78.12 437 LYS A C 1
ATOM 3567 O O . LYS A 1 437 ? -18.254 -45.523 77.725 1.00 78.12 437 LYS A O 1
ATOM 3572 N N . LEU A 1 438 ? -18.447 -43.287 77.946 1.00 79.25 438 LEU A N 1
ATOM 3573 C CA . LEU A 1 438 ? -19.129 -43.051 76.672 1.00 79.25 438 LEU A CA 1
ATOM 3574 C C . LEU A 1 438 ? -18.193 -43.300 75.480 1.00 79.25 438 LEU A C 1
ATOM 3576 O O . LEU A 1 438 ? -18.602 -43.948 74.523 1.00 79.25 438 LEU A O 1
ATOM 3580 N N . GLU A 1 439 ? -16.923 -42.893 75.566 1.00 78.06 439 GLU A N 1
ATOM 3581 C CA . GLU A 1 439 ? -15.887 -43.214 74.572 1.00 78.06 439 GLU A CA 1
ATOM 3582 C C . GLU A 1 439 ? -15.650 -44.733 74.475 1.00 78.06 439 GLU A C 1
ATOM 3584 O O . GLU A 1 439 ? -15.579 -45.278 73.373 1.00 78.06 439 GLU A O 1
ATOM 3589 N N . GLY A 1 440 ? -15.628 -45.449 75.607 1.00 80.38 440 GLY A N 1
ATOM 3590 C CA . GLY A 1 440 ? -15.554 -46.914 75.623 1.00 80.38 440 GLY A CA 1
ATOM 3591 C C . GLY A 1 440 ? -16.771 -47.600 74.985 1.00 80.38 440 GLY A C 1
ATOM 3592 O O . GLY A 1 440 ? -16.612 -48.553 74.222 1.00 80.38 440 GLY A O 1
ATOM 3593 N N . GLN A 1 441 ? -17.986 -47.105 75.247 1.00 82.12 441 GLN A N 1
ATOM 3594 C CA . GLN A 1 441 ? -19.210 -47.601 74.600 1.00 82.12 441 GLN A CA 1
ATOM 3595 C C . GLN A 1 441 ? -19.224 -47.309 73.093 1.00 82.12 441 GLN A C 1
ATOM 3597 O O . GLN A 1 441 ? -19.614 -48.175 72.310 1.00 82.12 441 GLN A O 1
ATOM 3602 N N . LEU A 1 442 ? -18.758 -46.125 72.683 1.00 81.25 442 LEU A N 1
ATOM 3603 C CA . LEU A 1 442 ? -18.654 -45.726 71.282 1.00 81.25 442 LEU A CA 1
ATOM 3604 C C . LEU A 1 442 ? -17.666 -46.621 70.525 1.00 81.25 442 LEU A C 1
ATOM 3606 O O . LEU A 1 442 ? -18.030 -47.143 69.477 1.00 81.25 442 LEU A O 1
ATOM 3610 N N . ASN A 1 443 ? -16.477 -46.887 71.076 1.00 85.81 443 ASN A N 1
ATOM 3611 C CA . ASN A 1 443 ? -15.488 -47.762 70.437 1.00 85.81 443 ASN A CA 1
ATOM 3612 C C . ASN A 1 443 ? -16.013 -49.203 70.252 1.00 85.81 443 ASN A C 1
ATOM 3614 O O . ASN A 1 443 ? -15.851 -49.785 69.183 1.00 85.81 443 ASN A O 1
ATOM 3618 N N . VAL A 1 444 ? -16.726 -49.765 71.238 1.00 87.19 444 VAL A N 1
ATOM 3619 C CA . VAL A 1 444 ? -17.404 -51.074 71.087 1.00 87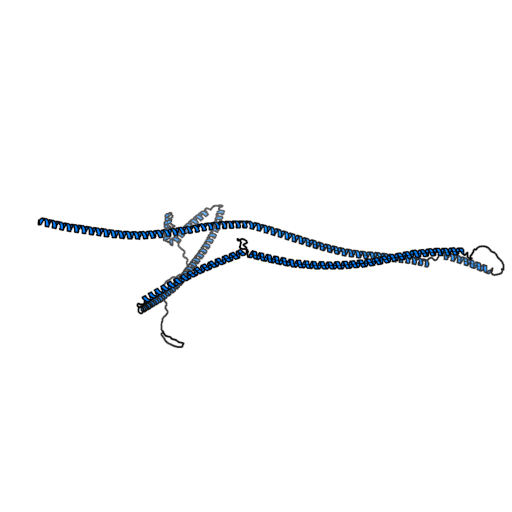.19 444 VAL A CA 1
ATOM 3620 C C . VAL A 1 444 ? -18.519 -51.015 70.025 1.00 87.19 444 VAL A C 1
ATOM 3622 O O . VAL A 1 444 ? -18.722 -51.970 69.266 1.00 87.19 444 VAL A O 1
ATOM 3625 N N . GLY A 1 445 ? -19.218 -49.882 69.916 1.00 83.00 445 GLY A N 1
ATOM 3626 C CA . GLY A 1 445 ? -20.154 -49.600 68.826 1.00 83.00 445 GLY A CA 1
ATOM 3627 C C . GLY A 1 445 ? -19.479 -49.579 67.449 1.00 83.00 445 GLY A C 1
ATOM 3628 O O . GLY A 1 445 ? -19.991 -50.175 66.505 1.00 83.00 445 GLY A O 1
ATOM 3629 N N . GLU A 1 446 ? -18.303 -48.963 67.324 1.00 82.12 446 GLU A N 1
ATOM 3630 C CA . GLU A 1 446 ? -17.540 -48.922 66.072 1.00 82.12 446 GLU A CA 1
ATOM 3631 C C . GLU A 1 446 ? -16.938 -50.283 65.697 1.00 82.12 446 GLU A C 1
ATOM 3633 O O . GLU A 1 446 ? -16.989 -50.672 64.529 1.00 82.12 446 GLU A O 1
ATOM 3638 N N . GLU A 1 447 ? -16.429 -51.052 66.661 1.00 88.00 447 GLU A N 1
ATOM 3639 C CA . GLU A 1 447 ? -15.943 -52.419 66.436 1.00 88.00 447 GLU A CA 1
ATOM 3640 C C . GLU A 1 447 ? -17.066 -53.341 65.938 1.00 88.00 447 GLU A C 1
ATOM 3642 O O . GLU A 1 447 ? -16.901 -54.040 64.932 1.00 88.00 447 GLU A O 1
ATOM 3647 N N . THR A 1 448 ? -18.242 -53.294 66.573 1.00 85.94 448 THR A N 1
ATOM 3648 C CA . THR A 1 448 ? -19.411 -54.080 66.142 1.00 85.94 448 THR A CA 1
ATOM 3649 C C . THR A 1 448 ? -19.982 -53.598 64.804 1.00 85.94 448 THR A C 1
ATOM 3651 O O . THR A 1 448 ? -20.329 -54.429 63.959 1.00 85.94 448 THR A O 1
ATOM 3654 N N . LEU A 1 449 ? -19.994 -52.286 64.541 1.00 85.00 449 LEU A N 1
ATOM 3655 C CA . LEU A 1 449 ? -20.340 -51.713 63.236 1.00 85.00 449 LEU A CA 1
ATOM 3656 C C . LEU A 1 449 ? -19.375 -52.190 62.140 1.00 85.00 449 LEU A C 1
ATOM 3658 O O . LEU A 1 449 ? -19.814 -52.583 61.061 1.00 85.00 449 LEU A O 1
ATOM 3662 N N . ASN A 1 450 ? -18.067 -52.181 62.396 1.00 88.38 450 ASN A N 1
ATOM 3663 C CA . ASN A 1 450 ? -17.054 -52.589 61.424 1.00 88.38 450 ASN A CA 1
ATOM 3664 C C . ASN A 1 450 ? -17.058 -54.110 61.187 1.00 88.38 450 ASN A C 1
ATOM 3666 O O . ASN A 1 450 ? -16.877 -54.547 60.049 1.00 88.38 450 ASN A O 1
ATOM 3670 N N . TYR A 1 451 ? -17.374 -54.916 62.206 1.00 87.25 451 TYR A N 1
ATOM 3671 C CA . TYR A 1 451 ? -17.686 -56.337 62.032 1.00 87.25 451 TYR A CA 1
ATOM 3672 C C . TYR A 1 451 ? -18.924 -56.543 61.140 1.00 87.25 451 TYR A C 1
ATOM 3674 O O . TYR A 1 451 ? -18.889 -57.347 60.209 1.00 87.25 451 TYR A O 1
ATOM 3682 N N . LYS A 1 452 ? -19.998 -55.766 61.346 1.00 89.44 452 LYS A N 1
ATOM 3683 C CA . LYS A 1 452 ? -21.207 -55.833 60.507 1.00 89.44 452 LYS A CA 1
ATOM 3684 C C . LYS A 1 452 ? -20.973 -55.362 59.070 1.00 89.44 452 LYS A C 1
ATOM 3686 O O . LYS A 1 452 ? -21.475 -56.005 58.154 1.00 89.44 452 LYS A O 1
ATOM 3691 N N . LYS A 1 453 ? -20.158 -54.324 58.844 1.00 83.75 453 LYS A N 1
ATOM 3692 C CA . LYS A 1 453 ? -19.707 -53.924 57.495 1.00 83.75 453 LYS A CA 1
ATOM 3693 C C . LYS A 1 453 ? -18.976 -55.068 56.785 1.00 83.75 453 LYS A C 1
ATOM 3695 O O . LYS A 1 453 ? -19.225 -55.286 55.605 1.00 83.75 453 LYS A O 1
ATOM 3700 N N . ARG A 1 454 ? -18.128 -55.825 57.496 1.00 87.75 454 ARG A N 1
ATOM 3701 C CA . ARG A 1 454 ? -17.425 -56.987 56.928 1.00 87.75 454 ARG A CA 1
ATOM 3702 C C . ARG A 1 454 ? -18.390 -58.115 56.544 1.00 87.75 454 ARG A C 1
ATOM 3704 O O . ARG A 1 454 ? -18.329 -58.565 55.408 1.00 87.75 454 ARG A O 1
ATOM 3711 N N . GLN A 1 455 ? -19.350 -58.462 57.410 1.00 87.56 455 GLN A N 1
ATOM 3712 C CA . GLN A 1 455 ? -20.414 -59.424 57.066 1.00 87.56 455 GLN A CA 1
ATOM 3713 C C . GLN A 1 455 ? -21.239 -58.983 55.842 1.00 87.56 455 GLN A C 1
ATOM 3715 O O . GLN A 1 455 ? -21.591 -59.805 55.002 1.00 87.56 455 GLN A O 1
ATOM 3720 N N . ILE A 1 456 ? -21.538 -57.686 55.710 1.00 84.81 456 ILE A N 1
ATOM 3721 C CA . ILE A 1 456 ? -22.232 -57.144 54.530 1.00 84.81 456 ILE A CA 1
ATOM 3722 C C . ILE A 1 456 ? -21.363 -57.280 53.271 1.00 84.81 456 ILE A C 1
ATOM 3724 O O . ILE A 1 456 ? -21.885 -57.628 52.216 1.00 84.81 456 ILE A O 1
ATOM 3728 N N . GLN A 1 457 ? -20.053 -57.043 53.371 1.00 85.50 457 GLN A N 1
ATOM 3729 C CA . GLN A 1 457 ? -19.123 -57.164 52.246 1.00 85.50 457 GLN A CA 1
ATOM 3730 C C . GLN A 1 457 ? -18.934 -58.623 51.792 1.00 85.50 457 GLN A C 1
ATOM 3732 O O . GLN A 1 457 ? -18.870 -58.877 50.592 1.00 85.50 457 GLN A O 1
ATOM 3737 N N . GLU A 1 458 ? -18.902 -59.573 52.730 1.00 87.31 458 GLU A N 1
ATOM 3738 C CA . GLU A 1 458 ? -18.906 -61.020 52.462 1.00 87.31 458 GLU A CA 1
ATOM 3739 C C . GLU A 1 458 ? -20.197 -61.426 51.723 1.00 87.31 458 GLU A C 1
ATOM 3741 O O . GLU A 1 458 ? -20.139 -61.946 50.610 1.00 87.31 458 GLU A O 1
ATOM 3746 N N . LEU A 1 459 ? -21.369 -61.054 52.254 1.00 88.62 459 LEU A N 1
ATOM 3747 C CA . LEU A 1 459 ? -22.665 -61.326 51.613 1.00 88.62 459 LEU A CA 1
ATOM 3748 C C . LEU A 1 459 ? -22.819 -60.651 50.237 1.00 88.62 459 LEU A C 1
ATOM 3750 O O . LEU A 1 459 ? -23.482 -61.193 49.355 1.00 88.62 459 LEU A O 1
ATOM 3754 N N . GLN A 1 460 ? -22.211 -59.481 50.018 1.00 84.88 460 GLN A N 1
ATOM 3755 C CA . GLN A 1 460 ? -22.181 -58.830 48.702 1.00 84.88 460 GLN A CA 1
ATOM 3756 C C . GLN A 1 460 ? -21.340 -59.613 47.684 1.00 84.88 460 GLN A C 1
ATOM 3758 O O . GLN A 1 460 ? -21.735 -59.691 46.519 1.00 84.88 460 GLN A O 1
ATOM 3763 N N . GLN A 1 461 ? -20.226 -60.219 48.106 1.00 86.00 461 GLN A N 1
ATOM 3764 C CA . GLN A 1 461 ? -19.424 -61.099 47.250 1.00 86.00 461 GLN A CA 1
ATOM 3765 C C . GLN A 1 461 ? -20.194 -62.382 46.913 1.00 86.00 461 GLN A C 1
ATOM 3767 O O . GLN A 1 461 ? -20.271 -62.740 45.737 1.00 86.00 461 GLN A O 1
ATOM 3772 N N . ASP A 1 462 ? -20.857 -63.006 47.892 1.00 86.62 462 ASP A N 1
ATOM 3773 C CA . ASP A 1 462 ? -21.719 -64.174 47.658 1.00 86.62 462 ASP A CA 1
ATOM 3774 C C . ASP A 1 462 ? -22.838 -63.861 46.652 1.00 86.62 462 ASP A C 1
ATOM 3776 O O . ASP A 1 462 ? -23.022 -64.591 45.676 1.00 86.62 462 ASP A O 1
ATOM 3780 N N . ILE A 1 463 ? -23.551 -62.740 46.824 1.00 86.31 463 ILE A N 1
ATOM 3781 C CA . ILE A 1 463 ? -24.597 -62.289 45.889 1.00 86.31 463 ILE A CA 1
ATOM 3782 C C . ILE A 1 463 ? -24.029 -62.085 44.475 1.00 86.31 463 ILE A C 1
ATOM 3784 O O . ILE A 1 463 ? -24.677 -62.463 43.496 1.00 86.31 463 ILE A O 1
ATOM 3788 N N . GLN A 1 464 ? -22.819 -61.533 44.346 1.00 85.75 464 GLN A N 1
ATOM 3789 C CA . GLN A 1 464 ? -22.165 -61.331 43.052 1.00 85.75 464 GLN A CA 1
ATOM 3790 C C . GLN A 1 464 ? -21.776 -62.663 42.384 1.00 85.75 464 GLN A C 1
ATOM 3792 O O . GLN A 1 464 ? -22.004 -62.836 41.185 1.00 85.75 464 GLN A O 1
ATOM 3797 N N . VAL A 1 465 ? -21.274 -63.637 43.150 1.00 88.38 465 VAL A N 1
ATOM 3798 C CA . VAL A 1 465 ? -20.982 -64.998 42.662 1.00 88.38 465 VAL A CA 1
ATOM 3799 C C . VAL A 1 465 ? -22.266 -65.722 42.238 1.00 88.38 465 VAL A C 1
ATOM 3801 O O . VAL A 1 465 ? -22.316 -66.296 41.146 1.00 88.38 465 VAL A O 1
ATOM 3804 N N . PHE A 1 466 ? -23.338 -65.638 43.033 1.00 84.12 466 PHE A N 1
ATOM 3805 C CA . PHE A 1 466 ? -24.648 -66.200 42.683 1.00 84.12 466 PHE A CA 1
ATOM 3806 C C . PHE A 1 466 ? -25.259 -65.552 41.433 1.00 84.12 466 PHE A C 1
ATOM 3808 O O . PHE A 1 466 ? -25.878 -66.253 40.628 1.00 84.12 466 PHE A O 1
ATOM 3815 N N . ALA A 1 467 ? -25.067 -64.245 41.225 1.00 81.88 467 ALA A N 1
ATOM 3816 C CA . ALA A 1 467 ? -25.508 -63.558 40.012 1.00 81.88 467 ALA A CA 1
ATOM 3817 C C . ALA A 1 467 ? -24.787 -64.094 38.762 1.00 81.88 467 ALA A C 1
ATOM 3819 O O . ALA A 1 467 ? -25.451 -64.457 37.791 1.00 81.88 467 ALA A O 1
ATOM 3820 N N . ILE A 1 468 ? -23.456 -64.235 38.814 1.00 86.94 468 ILE A N 1
ATOM 3821 C CA . ILE A 1 468 ? -22.641 -64.797 37.720 1.00 86.94 468 ILE A CA 1
ATOM 3822 C C . ILE A 1 468 ? -23.042 -66.251 37.420 1.00 86.94 468 ILE A C 1
ATOM 3824 O O . ILE A 1 468 ? -23.168 -66.637 36.255 1.00 86.94 468 ILE A O 1
ATOM 3828 N N . TYR A 1 469 ? -23.287 -67.061 38.456 1.00 82.75 469 TYR A N 1
ATOM 3829 C CA . TYR A 1 469 ? -23.759 -68.439 38.291 1.00 82.75 469 TYR A CA 1
ATOM 3830 C C . TYR A 1 469 ? -25.139 -68.497 37.617 1.00 82.75 469 TYR A C 1
ATOM 3832 O O . TYR A 1 469 ? -25.330 -69.245 36.656 1.00 82.75 469 TYR A O 1
ATOM 3840 N N . LYS A 1 470 ? -26.090 -67.667 38.067 1.00 80.06 470 LYS A N 1
ATOM 3841 C CA . LYS A 1 470 ? -27.434 -67.581 37.480 1.00 80.06 470 LYS A CA 1
ATOM 3842 C C . LYS A 1 470 ? -27.391 -67.129 36.018 1.00 80.06 470 LYS A C 1
ATOM 3844 O O . LYS A 1 470 ? -28.099 -67.701 35.193 1.00 80.06 470 LYS A O 1
ATOM 3849 N N . GLU A 1 471 ? -26.563 -66.139 35.688 1.00 83.00 471 GLU A N 1
ATOM 3850 C CA . GLU A 1 471 ? -26.426 -65.644 34.315 1.00 83.00 471 GLU A CA 1
ATOM 3851 C C . GLU A 1 471 ? -25.882 -66.730 33.374 1.00 83.00 471 GLU A C 1
ATOM 3853 O O . GLU A 1 471 ? -26.423 -66.918 32.285 1.00 83.00 471 GLU A O 1
ATOM 3858 N N . ARG A 1 472 ? -24.879 -67.508 33.814 1.00 84.44 472 ARG A N 1
ATOM 3859 C CA . ARG A 1 472 ? -24.388 -68.681 33.072 1.00 84.44 472 ARG A CA 1
ATOM 3860 C C . ARG A 1 472 ? -25.515 -69.685 32.813 1.00 84.44 472 ARG A C 1
ATOM 3862 O O . ARG A 1 472 ? -25.733 -70.053 31.668 1.00 84.44 472 ARG A O 1
ATOM 3869 N N . VAL A 1 473 ? -26.276 -70.065 33.842 1.00 86.12 473 VAL A N 1
ATOM 3870 C CA . VAL A 1 473 ? -27.372 -71.044 33.705 1.00 86.12 473 VAL A CA 1
ATOM 3871 C C . VAL A 1 473 ? -28.474 -70.567 32.746 1.00 86.12 473 VAL A C 1
ATOM 3873 O O . VAL A 1 473 ? -29.021 -71.379 31.999 1.00 86.12 473 VAL A O 1
ATOM 3876 N N . GLU A 1 474 ? -28.810 -69.273 32.714 1.00 80.75 474 GLU A N 1
ATOM 3877 C CA . GLU A 1 474 ? -29.753 -68.750 31.709 1.00 80.75 474 GLU A CA 1
ATOM 3878 C C . GLU A 1 474 ? -29.143 -68.685 30.300 1.00 80.75 474 GLU A C 1
ATOM 3880 O O . GLU A 1 474 ? -29.838 -68.979 29.326 1.00 80.75 474 GLU A O 1
ATOM 3885 N N . ARG A 1 475 ? -27.845 -68.384 30.171 1.00 83.00 475 ARG A N 1
ATOM 3886 C CA . ARG A 1 475 ? -27.128 -68.416 28.887 1.00 83.00 475 ARG A CA 1
ATOM 3887 C C . ARG A 1 475 ? -27.121 -69.823 28.285 1.00 83.00 475 ARG A C 1
ATOM 3889 O O . ARG A 1 475 ? -27.524 -69.988 27.136 1.00 83.00 475 ARG A O 1
ATOM 3896 N N . ASP A 1 476 ? -26.796 -70.832 29.091 1.00 85.62 476 ASP A N 1
ATOM 3897 C CA . ASP A 1 476 ? -26.796 -72.241 28.690 1.00 85.62 476 ASP A CA 1
ATOM 3898 C C . ASP A 1 476 ? -28.212 -72.689 28.247 1.00 85.62 476 ASP A C 1
ATOM 3900 O O . ASP A 1 476 ? -28.372 -73.416 27.262 1.00 85.62 476 ASP A O 1
ATOM 3904 N N . LYS A 1 477 ? -29.281 -72.213 28.910 1.00 85.62 477 LYS A N 1
ATOM 3905 C CA . LYS A 1 477 ? -30.678 -72.452 28.481 1.00 85.62 477 LYS A CA 1
ATOM 3906 C C . LYS A 1 477 ? -31.021 -71.775 27.151 1.00 85.62 477 LYS A C 1
ATOM 3908 O O . LYS A 1 477 ? -31.776 -72.350 26.365 1.00 85.62 477 LYS A O 1
ATOM 3913 N N . ILE A 1 478 ? -30.530 -70.558 26.909 1.00 82.88 478 ILE A N 1
ATOM 3914 C CA . ILE A 1 478 ? -30.749 -69.826 25.651 1.00 82.88 478 ILE A CA 1
ATOM 3915 C C . ILE A 1 478 ? -30.053 -70.552 24.497 1.00 82.88 478 ILE A C 1
ATOM 3917 O O . ILE A 1 478 ? -30.681 -70.773 23.463 1.00 82.88 478 ILE A O 1
ATOM 3921 N N . GLU A 1 479 ? -28.810 -70.993 24.688 1.00 86.06 479 GLU A N 1
ATOM 3922 C CA . GLU A 1 479 ? -28.039 -71.723 23.676 1.00 86.06 479 GLU A CA 1
ATOM 3923 C C . GLU A 1 479 ? -28.698 -73.065 23.312 1.00 86.06 479 GLU A C 1
ATOM 3925 O O . GLU A 1 479 ? -28.924 -73.344 22.133 1.00 86.06 479 GLU A O 1
ATOM 3930 N N . ASN A 1 480 ? -29.147 -73.841 24.307 1.00 86.38 480 ASN A N 1
ATOM 3931 C CA . ASN A 1 480 ? -29.911 -75.075 24.073 1.00 86.38 480 ASN A CA 1
ATOM 3932 C C . ASN A 1 480 ? -31.232 -74.829 23.313 1.00 86.38 480 ASN A C 1
ATOM 3934 O O . ASN A 1 480 ? -31.585 -75.596 22.414 1.00 86.38 480 ASN A O 1
ATOM 3938 N N . LYS A 1 481 ? -31.961 -73.747 23.627 1.00 85.00 481 LYS A N 1
ATOM 3939 C CA . LYS A 1 481 ? -33.169 -73.354 22.875 1.00 85.00 481 LYS A CA 1
ATOM 3940 C C . LYS A 1 481 ? -32.837 -72.942 21.441 1.00 85.00 481 LYS A C 1
ATOM 3942 O O . LYS A 1 481 ? -33.559 -73.328 20.526 1.00 85.00 481 LYS A O 1
ATOM 3947 N N . HIS A 1 482 ? -31.752 -72.197 21.231 1.00 84.38 482 HIS A N 1
ATOM 3948 C CA . HIS A 1 482 ? -31.322 -71.776 19.900 1.00 84.38 482 HIS A CA 1
ATOM 3949 C C . HIS A 1 482 ? -30.913 -72.977 19.037 1.00 84.38 482 HIS A C 1
ATOM 3951 O O . HIS A 1 482 ? -31.307 -73.049 17.877 1.00 84.38 482 HIS A O 1
ATOM 3957 N N . ALA A 1 483 ? -30.189 -73.951 19.596 1.00 87.25 483 ALA A N 1
ATOM 3958 C CA . ALA A 1 483 ? -29.835 -75.187 18.896 1.00 87.25 483 ALA A CA 1
ATOM 3959 C C . ALA A 1 483 ? -31.080 -75.983 18.455 1.00 87.25 483 ALA A C 1
ATOM 3961 O O . ALA A 1 483 ? -31.134 -76.480 17.327 1.00 87.25 483 ALA A O 1
ATOM 3962 N N . LEU A 1 484 ? -32.115 -76.048 19.304 1.00 88.88 484 LEU A N 1
ATOM 3963 C CA . LEU A 1 484 ? -33.396 -76.660 18.944 1.00 88.88 484 LEU A CA 1
ATOM 3964 C C . LEU A 1 484 ? -34.106 -75.888 17.817 1.00 88.88 484 LEU A C 1
ATOM 3966 O O . LEU A 1 484 ? -34.578 -76.511 16.869 1.00 88.88 484 LEU A O 1
ATOM 3970 N N . VAL A 1 485 ? -34.145 -74.552 17.877 1.00 84.81 485 VAL A N 1
ATOM 3971 C CA . VAL A 1 485 ? -34.743 -73.709 16.821 1.00 84.81 485 VAL A CA 1
ATOM 3972 C C . VAL A 1 485 ? -34.008 -73.866 15.486 1.00 84.81 485 VAL A C 1
ATOM 3974 O O . VAL A 1 485 ? -34.667 -74.030 14.460 1.00 84.81 485 VAL A O 1
ATOM 3977 N N . SER A 1 486 ? -32.669 -73.896 15.479 1.00 87.94 486 SER A N 1
ATOM 3978 C CA . SER A 1 486 ? -31.882 -74.167 14.266 1.00 87.94 486 SER A CA 1
ATOM 3979 C C . SER A 1 486 ? -32.276 -75.503 13.631 1.00 87.94 486 SER A C 1
ATOM 3981 O O . SER A 1 486 ? -32.604 -75.543 12.446 1.00 87.94 486 SER A O 1
ATOM 3983 N N . LYS A 1 487 ? -32.352 -76.577 14.430 1.00 89.75 487 LYS A N 1
ATOM 3984 C CA . LYS A 1 487 ? -32.753 -77.905 13.945 1.00 89.75 487 LYS A CA 1
ATOM 3985 C C . LYS A 1 487 ? -34.187 -77.930 13.396 1.00 89.75 487 LYS A C 1
ATOM 3987 O O . LYS A 1 487 ? -34.438 -78.559 12.371 1.00 89.75 487 LYS A O 1
ATOM 3992 N N . MET A 1 488 ? -35.127 -77.238 14.044 1.00 86.12 488 MET A N 1
ATOM 3993 C CA . MET A 1 488 ? -36.502 -77.127 13.539 1.00 86.12 488 MET A CA 1
ATOM 3994 C C . MET A 1 488 ? -36.558 -76.363 12.205 1.00 86.12 488 MET A C 1
ATOM 3996 O O . MET A 1 488 ? -37.308 -76.756 11.316 1.00 86.12 488 MET A O 1
ATOM 4000 N N . ASN A 1 489 ? -35.736 -75.324 12.019 1.00 86.25 489 ASN A N 1
ATOM 4001 C CA . ASN A 1 489 ? -35.641 -74.592 10.749 1.00 86.25 489 ASN A CA 1
ATOM 4002 C C . ASN A 1 489 ? -35.019 -75.440 9.618 1.00 86.25 489 ASN A C 1
ATOM 4004 O O . ASN A 1 489 ? -35.486 -75.387 8.477 1.00 86.25 489 ASN A O 1
ATOM 4008 N N . GLU A 1 490 ? -34.003 -76.254 9.918 1.00 90.50 490 GLU A N 1
ATOM 4009 C CA . GLU A 1 490 ? -33.438 -77.238 8.978 1.00 90.50 490 GLU A CA 1
ATOM 4010 C C . GLU A 1 490 ? -34.483 -78.281 8.548 1.00 90.50 490 GLU A C 1
ATOM 4012 O O . GLU A 1 490 ? -34.581 -78.626 7.368 1.00 90.50 490 GLU A O 1
ATOM 4017 N N . GLU A 1 491 ? -35.331 -78.744 9.472 1.00 89.69 491 GLU A N 1
ATOM 4018 C CA . GLU A 1 491 ? -36.432 -79.634 9.109 1.00 89.69 491 GLU A CA 1
ATOM 4019 C C . GLU A 1 491 ? -37.500 -78.910 8.271 1.00 89.69 491 GLU A C 1
ATOM 4021 O O . GLU A 1 491 ? -37.877 -79.418 7.216 1.00 89.69 491 GLU A O 1
ATOM 4026 N N . VAL A 1 492 ? -37.934 -77.704 8.657 1.00 86.00 492 VAL A N 1
ATOM 4027 C CA . VAL A 1 492 ? -38.917 -76.904 7.897 1.00 86.00 492 VAL A CA 1
ATOM 4028 C C . VAL A 1 492 ? -38.455 -76.649 6.459 1.00 86.00 492 VAL A C 1
ATOM 4030 O O . VAL A 1 492 ? -39.230 -76.863 5.527 1.00 86.00 492 VAL A O 1
ATOM 4033 N N . THR A 1 493 ? -37.193 -76.267 6.246 1.00 85.88 493 THR A N 1
ATOM 4034 C CA . THR A 1 493 ? -36.640 -76.090 4.889 1.00 85.88 493 THR A CA 1
ATOM 4035 C C . THR A 1 493 ? -36.600 -77.411 4.112 1.00 85.88 493 THR A C 1
ATOM 4037 O O . THR A 1 493 ? -37.046 -77.453 2.963 1.00 85.88 493 THR A O 1
ATOM 4040 N N . SER A 1 494 ? -36.193 -78.518 4.745 1.00 89.56 494 SER A N 1
ATOM 4041 C CA . SER A 1 494 ? -36.236 -79.857 4.138 1.00 89.56 494 SER A CA 1
ATOM 4042 C C . SER A 1 494 ? -37.653 -80.285 3.727 1.00 89.56 494 SER A C 1
ATOM 4044 O O . SER A 1 494 ? -37.834 -80.873 2.655 1.00 89.56 494 SER A O 1
ATOM 4046 N N . GLN A 1 495 ? -38.676 -79.996 4.541 1.00 89.69 495 GLN A N 1
ATOM 4047 C CA . GLN A 1 495 ? -40.073 -80.273 4.188 1.00 89.69 495 GLN A CA 1
ATOM 4048 C C . GLN A 1 495 ? -40.561 -79.345 3.061 1.00 89.69 495 GLN A C 1
ATOM 4050 O O . GLN A 1 495 ? -41.175 -79.835 2.111 1.00 89.69 495 GLN A O 1
ATOM 4055 N N . GLN A 1 496 ? -40.230 -78.047 3.089 1.00 84.12 496 GLN A N 1
ATOM 4056 C CA . GLN A 1 496 ? -40.599 -77.105 2.025 1.00 84.12 496 GLN A CA 1
ATOM 4057 C C . GLN A 1 496 ? -40.028 -77.531 0.667 1.00 84.12 496 GLN A C 1
ATOM 4059 O O . GLN A 1 496 ? -40.759 -77.569 -0.318 1.00 84.12 496 GLN A O 1
ATOM 4064 N N . GLU A 1 497 ? -38.764 -77.960 0.595 1.00 88.56 497 GLU A N 1
ATOM 4065 C CA . GLU A 1 497 ? -38.214 -78.482 -0.659 1.00 88.56 497 GLU A CA 1
ATOM 4066 C C . GLU A 1 497 ? -38.962 -79.729 -1.177 1.00 88.56 497 GLU A C 1
ATOM 4068 O O . GLU A 1 497 ? -39.067 -79.939 -2.389 1.00 88.56 497 GLU A O 1
ATOM 4073 N N . LYS A 1 498 ? -39.453 -80.606 -0.287 1.00 91.06 498 LYS A N 1
ATOM 4074 C CA . LYS A 1 498 ? -40.256 -81.780 -0.684 1.00 91.06 498 LYS A CA 1
ATOM 4075 C C . LYS A 1 498 ? -41.609 -81.337 -1.244 1.00 91.06 498 LYS A C 1
ATOM 4077 O O . LYS A 1 498 ? -42.014 -81.863 -2.280 1.00 91.06 498 LYS A O 1
ATOM 4082 N N . ILE A 1 499 ? -42.251 -80.347 -0.619 1.00 85.31 499 ILE A N 1
ATOM 4083 C CA . ILE A 1 499 ? -43.496 -79.724 -1.097 1.00 85.31 499 ILE A CA 1
ATOM 4084 C C . ILE A 1 499 ? -43.276 -79.080 -2.472 1.00 85.31 499 ILE A C 1
ATOM 4086 O O . ILE A 1 499 ? -44.053 -79.331 -3.392 1.00 85.31 499 ILE A O 1
ATOM 4090 N N . ASP A 1 500 ? -42.187 -78.337 -2.664 1.00 86.12 500 ASP A N 1
ATOM 4091 C CA . ASP A 1 500 ? -41.804 -77.733 -3.944 1.00 86.12 500 ASP A CA 1
ATOM 4092 C C . ASP A 1 500 ? -41.576 -78.780 -5.044 1.00 86.12 500 ASP A C 1
ATOM 4094 O O . ASP A 1 500 ? -42.053 -78.625 -6.173 1.00 86.12 500 ASP A O 1
ATOM 4098 N N . ARG A 1 501 ? -40.845 -79.860 -4.729 1.00 89.25 501 ARG A N 1
ATOM 4099 C CA . ARG A 1 501 ? -40.597 -80.979 -5.654 1.00 89.25 501 ARG A CA 1
ATOM 4100 C C . ARG A 1 501 ? -41.903 -81.679 -6.038 1.00 89.25 501 ARG A C 1
ATOM 4102 O O . ARG A 1 501 ? -42.131 -81.901 -7.227 1.00 89.25 501 ARG A O 1
ATOM 4109 N N . ALA A 1 502 ? -42.772 -81.970 -5.070 1.00 85.81 502 ALA A N 1
ATOM 4110 C CA . ALA A 1 502 ? -44.081 -82.572 -5.315 1.00 85.81 502 ALA A CA 1
ATOM 4111 C C . ALA A 1 502 ? -44.981 -81.651 -6.157 1.00 85.81 502 ALA A C 1
ATOM 4113 O O . ALA A 1 502 ? -45.500 -82.073 -7.187 1.00 85.81 502 ALA A O 1
ATOM 4114 N N . SER A 1 503 ? -45.087 -80.370 -5.793 1.00 83.81 503 SER A N 1
ATOM 4115 C CA . SER A 1 503 ? -45.901 -79.364 -6.494 1.00 83.81 503 SER A CA 1
ATOM 4116 C C . SER A 1 503 ? -45.478 -79.188 -7.954 1.00 83.81 503 SER A C 1
ATOM 4118 O O . SER A 1 503 ? -46.324 -79.097 -8.846 1.00 83.81 503 SER A O 1
ATOM 4120 N N . LYS A 1 504 ? -44.167 -79.223 -8.237 1.00 88.06 504 LYS A N 1
ATOM 4121 C CA . LYS A 1 504 ? -43.640 -79.215 -9.612 1.00 88.06 504 LYS A CA 1
ATOM 4122 C C . LYS A 1 504 ? -44.106 -80.448 -10.399 1.00 88.06 504 LYS A C 1
ATOM 4124 O O . LYS A 1 504 ? -44.578 -80.277 -11.525 1.00 88.06 504 LYS A O 1
ATOM 4129 N N . GLN A 1 505 ? -44.074 -81.647 -9.809 1.00 86.38 505 GLN A N 1
ATOM 4130 C CA . GLN A 1 505 ? -44.578 -82.872 -10.452 1.00 86.38 505 GLN A CA 1
ATOM 4131 C C . GLN A 1 505 ? -46.105 -82.855 -10.646 1.00 86.38 505 GLN A C 1
ATOM 4133 O O . GLN A 1 505 ? -46.570 -83.131 -11.751 1.00 86.38 505 GLN A O 1
ATOM 4138 N N . PHE A 1 506 ? -46.889 -82.435 -9.647 1.00 81.62 506 PHE A N 1
ATOM 4139 C CA . PHE A 1 506 ? -48.339 -82.239 -9.796 1.00 81.62 506 PHE A CA 1
ATOM 4140 C C . PHE A 1 506 ? -48.666 -81.251 -10.926 1.00 81.62 506 PHE A C 1
ATOM 4142 O O . PHE A 1 506 ? -49.537 -81.528 -11.751 1.00 81.62 506 PHE A O 1
ATOM 4149 N N . SER A 1 507 ? -47.917 -80.147 -11.047 1.00 82.75 507 SER A N 1
ATOM 4150 C CA . SER A 1 507 ? -48.101 -79.174 -12.134 1.00 82.75 507 SER A CA 1
ATOM 4151 C C . SER A 1 507 ? -47.786 -79.744 -13.526 1.00 82.75 507 SER A C 1
ATOM 4153 O O . SER A 1 507 ? -48.333 -79.267 -14.521 1.00 82.75 507 SER A O 1
ATOM 4155 N N . LYS A 1 508 ? -46.913 -80.759 -13.608 1.00 86.38 508 LYS A N 1
ATOM 4156 C CA . LYS A 1 508 ? -46.557 -81.469 -14.845 1.00 86.38 508 LYS A CA 1
ATOM 4157 C C . LYS A 1 508 ? -47.644 -82.479 -15.217 1.00 86.38 508 LYS A C 1
ATOM 4159 O O . LYS A 1 508 ? -48.192 -82.386 -16.311 1.00 86.38 508 LYS A O 1
ATOM 4164 N N . LEU A 1 509 ? -48.035 -83.342 -14.279 1.00 83.50 509 LEU A N 1
ATOM 4165 C CA . LEU A 1 509 ? -49.116 -84.318 -14.464 1.00 83.50 509 LEU A CA 1
ATOM 4166 C C . LEU A 1 509 ? -50.450 -83.636 -14.811 1.00 83.50 509 LEU A C 1
ATOM 4168 O O . LEU A 1 509 ? -51.142 -84.065 -15.726 1.00 83.50 509 LEU A O 1
ATOM 4172 N N . THR A 1 510 ? -50.774 -82.511 -14.167 1.00 80.56 510 THR A N 1
ATOM 4173 C CA . THR A 1 510 ? -51.975 -81.716 -14.486 1.00 80.56 510 THR A CA 1
ATOM 4174 C C . THR A 1 510 ? -51.965 -81.201 -15.931 1.00 80.56 510 THR A C 1
ATOM 4176 O O . THR A 1 510 ? -52.996 -81.213 -16.601 1.00 80.56 510 THR A O 1
ATOM 4179 N N . LYS A 1 511 ? -50.803 -80.785 -16.459 1.00 82.19 511 LYS A N 1
ATOM 4180 C CA . LYS A 1 511 ? -50.673 -80.375 -17.871 1.00 82.19 511 LYS A CA 1
ATOM 4181 C C . LYS A 1 511 ? -50.837 -81.559 -18.825 1.00 82.19 511 LYS A C 1
ATOM 4183 O O . LYS A 1 511 ? -51.458 -81.392 -19.869 1.00 82.19 511 LYS A O 1
ATOM 4188 N N . GLU A 1 512 ? -50.319 -82.731 -18.460 1.00 82.81 512 GLU A N 1
ATOM 4189 C CA . GLU A 1 512 ? -50.419 -83.972 -19.243 1.00 82.81 512 GLU A CA 1
ATOM 4190 C C . GLU A 1 512 ? -51.857 -84.523 -19.279 1.00 82.81 512 GLU A C 1
ATOM 4192 O O . GLU A 1 512 ? -52.341 -84.906 -20.341 1.00 82.81 512 GLU A O 1
ATOM 4197 N N . VAL A 1 513 ? -52.592 -84.469 -18.163 1.00 80.06 513 VAL A N 1
ATOM 4198 C CA . VAL A 1 513 ? -54.022 -84.831 -18.108 1.00 80.06 513 VAL A CA 1
ATOM 4199 C C . VAL A 1 513 ? -54.873 -83.873 -18.951 1.00 80.06 513 VAL A C 1
ATOM 4201 O O . VAL A 1 513 ? -55.708 -84.317 -19.743 1.00 80.06 513 VAL A O 1
ATOM 4204 N N . ARG A 1 514 ? -54.643 -82.556 -18.837 1.00 82.62 514 ARG A N 1
ATOM 4205 C CA . ARG A 1 514 ? -55.374 -81.545 -19.621 1.00 82.62 514 ARG A CA 1
ATOM 4206 C C . ARG A 1 514 ? -55.074 -81.623 -21.121 1.00 82.62 514 ARG A C 1
ATOM 4208 O O . ARG A 1 514 ? -55.996 -81.456 -21.920 1.00 82.62 514 ARG A O 1
ATOM 4215 N N . SER A 1 515 ? -53.830 -81.906 -21.521 1.00 80.25 515 SER A N 1
ATOM 4216 C CA . SER A 1 515 ? -53.479 -82.075 -22.938 1.00 80.25 515 SER A CA 1
ATOM 4217 C C . SER A 1 515 ? -54.060 -83.363 -23.524 1.00 80.25 515 SER A C 1
ATOM 4219 O O . SER A 1 515 ? -54.646 -83.307 -24.603 1.00 80.25 515 SER A O 1
ATOM 4221 N N . ALA A 1 516 ? -54.009 -84.484 -22.794 1.00 79.81 516 ALA A N 1
ATOM 4222 C CA . ALA A 1 516 ? -54.609 -85.753 -23.214 1.00 79.81 516 ALA A CA 1
ATOM 4223 C C . ALA A 1 516 ? -56.136 -85.668 -23.407 1.00 79.81 516 ALA A C 1
ATOM 4225 O O . ALA A 1 516 ? -56.684 -86.352 -24.269 1.00 79.81 516 ALA A O 1
ATOM 4226 N N . LYS A 1 517 ? -56.826 -84.806 -22.644 1.00 77.88 517 LYS A N 1
ATOM 4227 C CA . LYS A 1 517 ? -58.267 -84.533 -22.805 1.00 77.88 517 LYS A CA 1
ATOM 4228 C C . LYS A 1 517 ? -58.606 -83.367 -23.745 1.00 77.88 517 LYS A C 1
ATOM 4230 O O . LYS A 1 517 ? -59.783 -83.107 -23.975 1.00 77.88 517 LYS A O 1
ATOM 4235 N N . GLY A 1 518 ? -57.615 -82.654 -24.286 1.00 75.81 518 GLY A N 1
ATOM 4236 C CA . GLY A 1 518 ? -57.826 -81.513 -25.189 1.00 75.81 518 GLY A CA 1
ATOM 4237 C C . GLY A 1 518 ? -58.462 -80.269 -24.543 1.00 75.81 518 GLY A C 1
ATOM 4238 O O . GLY A 1 518 ? -58.893 -79.361 -25.254 1.00 75.81 518 GLY A O 1
ATOM 4239 N N . THR A 1 519 ? -58.534 -80.193 -23.211 1.00 73.12 519 THR A N 1
ATOM 4240 C CA . THR A 1 519 ? -59.256 -79.141 -22.474 1.00 73.12 519 THR A CA 1
ATOM 4241 C C . THR A 1 519 ? -58.313 -78.141 -21.810 1.00 73.12 519 THR A C 1
ATOM 4243 O O . THR A 1 519 ? -57.435 -78.525 -21.044 1.00 73.12 519 THR A O 1
ATOM 4246 N N . LYS A 1 520 ? -58.533 -76.833 -22.015 1.00 70.56 520 LYS A N 1
ATOM 4247 C CA . LYS A 1 520 ? -57.766 -75.774 -21.319 1.00 70.56 520 LYS A CA 1
ATOM 4248 C C . LYS A 1 520 ? -58.188 -75.560 -19.854 1.00 70.56 520 LYS A C 1
ATOM 4250 O O . LYS A 1 520 ? -57.375 -75.105 -19.050 1.00 70.56 520 LYS A O 1
ATOM 4255 N N . GLY A 1 521 ? -59.446 -75.858 -19.521 1.00 71.25 521 GLY A N 1
ATOM 4256 C CA . GLY A 1 521 ? -59.987 -75.780 -18.158 1.00 71.25 521 GLY A CA 1
ATOM 4257 C C . GLY A 1 521 ? -59.672 -77.017 -17.311 1.00 71.25 521 GLY A C 1
ATOM 4258 O O . GLY A 1 521 ? -59.102 -77.985 -17.805 1.00 71.25 521 GLY A O 1
ATOM 4259 N N . GLU A 1 522 ? -60.063 -76.980 -16.036 1.00 75.62 522 GLU A N 1
ATOM 4260 C CA . GLU A 1 522 ? -59.882 -78.111 -15.113 1.00 75.62 522 GLU A CA 1
ATOM 4261 C C . GLU A 1 522 ? -60.819 -79.270 -15.459 1.00 75.62 522 GLU A C 1
ATOM 4263 O O . GLU A 1 522 ? -62.037 -79.085 -15.584 1.00 75.62 522 GLU A O 1
ATOM 4268 N N . THR A 1 523 ? -60.242 -80.463 -15.581 1.00 78.06 523 THR A N 1
ATOM 4269 C CA . THR A 1 523 ? -60.964 -81.713 -15.838 1.00 78.06 523 THR A CA 1
ATOM 4270 C C . THR A 1 523 ? -61.814 -82.139 -14.634 1.00 78.06 523 THR A C 1
ATOM 4272 O O . THR A 1 523 ? -61.697 -81.599 -13.532 1.00 78.06 523 THR A O 1
ATOM 4275 N N . PHE A 1 524 ? -62.719 -83.102 -14.833 1.00 80.00 524 PHE A N 1
ATOM 4276 C CA . PHE A 1 524 ? -63.562 -83.615 -13.748 1.00 80.00 524 PHE A CA 1
ATOM 4277 C C . PHE A 1 524 ? -62.728 -84.342 -12.680 1.00 80.00 524 PHE A C 1
ATOM 4279 O O . PHE A 1 524 ? -62.971 -84.188 -11.487 1.00 80.00 524 PHE A O 1
ATOM 4286 N N . GLU A 1 525 ? -61.695 -85.065 -13.106 1.00 79.94 525 GLU A N 1
ATOM 4287 C CA . GLU A 1 525 ? -60.772 -85.794 -12.240 1.00 79.94 525 GLU A CA 1
ATOM 4288 C C . GLU A 1 525 ? -59.943 -84.852 -11.363 1.00 79.94 525 GLU A C 1
ATOM 4290 O O . GLU A 1 525 ? -59.798 -85.108 -10.174 1.00 79.94 525 GLU A O 1
ATOM 4295 N N . GLU A 1 526 ? -59.478 -83.716 -11.896 1.00 78.88 526 GLU A N 1
ATOM 4296 C CA . GLU A 1 526 ? -58.842 -82.669 -11.080 1.00 78.88 526 GLU A CA 1
ATOM 4297 C C . GLU A 1 526 ? -59.784 -82.127 -9.996 1.00 78.88 526 GLU A C 1
ATOM 4299 O O . GLU A 1 526 ? -59.337 -81.786 -8.903 1.00 78.88 526 GLU A O 1
ATOM 4304 N N . LYS A 1 527 ? -61.094 -82.067 -10.269 1.00 81.25 527 LYS A N 1
ATOM 4305 C CA . LYS A 1 527 ? -62.094 -81.615 -9.292 1.00 81.25 527 LYS A CA 1
ATOM 4306 C C . LYS A 1 527 ? -62.398 -82.677 -8.233 1.00 81.25 527 LYS A C 1
ATOM 4308 O O . LYS A 1 527 ? -62.547 -82.300 -7.075 1.00 81.25 527 LYS A O 1
ATOM 4313 N N . ASP A 1 528 ? -62.435 -83.969 -8.575 1.00 84.12 528 ASP A N 1
ATOM 4314 C CA . ASP A 1 528 ? -62.537 -85.039 -7.565 1.00 84.12 528 ASP A CA 1
ATOM 4315 C C . ASP A 1 528 ? -61.268 -85.140 -6.709 1.00 84.12 528 ASP A C 1
ATOM 4317 O O . ASP A 1 528 ? -61.364 -85.254 -5.488 1.00 84.12 528 ASP A O 1
ATOM 4321 N N . ILE A 1 529 ? -60.082 -85.016 -7.318 1.00 82.69 529 ILE A N 1
ATOM 4322 C CA . ILE A 1 529 ? -58.804 -84.981 -6.594 1.00 82.69 529 ILE A CA 1
ATOM 4323 C C . ILE A 1 529 ? -58.802 -83.809 -5.609 1.00 82.69 529 ILE A C 1
ATOM 4325 O O . ILE A 1 529 ? -58.633 -84.049 -4.418 1.00 82.69 529 ILE A O 1
ATOM 4329 N N . LYS A 1 530 ? -59.125 -82.583 -6.043 1.00 82.50 530 LYS A N 1
ATOM 4330 C CA . LYS A 1 530 ? -59.257 -81.426 -5.137 1.00 82.50 530 LYS A CA 1
ATOM 4331 C C . LYS A 1 530 ? -60.323 -81.616 -4.056 1.00 82.50 530 LYS A C 1
ATOM 4333 O O . LYS A 1 530 ? -60.118 -81.203 -2.920 1.00 82.50 530 LYS A O 1
ATOM 4338 N N . LEU A 1 531 ? -61.465 -82.232 -4.374 1.00 84.62 531 LEU A N 1
ATOM 4339 C CA . LEU A 1 531 ? -62.513 -82.529 -3.388 1.00 84.62 531 LEU A CA 1
ATOM 4340 C C . LEU A 1 531 ? -62.017 -83.530 -2.331 1.00 84.62 531 LEU A C 1
ATOM 4342 O O . LEU A 1 531 ? -62.373 -83.425 -1.158 1.00 84.62 531 LEU A O 1
ATOM 4346 N N . ARG A 1 532 ? -61.198 -84.500 -2.744 1.00 86.44 532 ARG A N 1
ATOM 4347 C CA . ARG A 1 532 ? -60.576 -85.508 -1.882 1.00 86.44 532 ARG A CA 1
ATOM 4348 C C . ARG A 1 532 ? -59.457 -84.907 -1.036 1.00 86.44 532 ARG A C 1
ATOM 4350 O O . ARG A 1 532 ? -59.455 -85.128 0.167 1.00 86.44 532 ARG A O 1
ATOM 4357 N N . GLU A 1 533 ? -58.585 -84.098 -1.631 1.00 83.25 533 GLU A N 1
ATOM 4358 C CA . GLU A 1 533 ? -57.560 -83.307 -0.941 1.00 83.25 533 GLU A CA 1
ATOM 4359 C C . GLU A 1 533 ? -58.187 -82.380 0.102 1.00 83.25 533 GLU A C 1
ATOM 4361 O O . GLU A 1 533 ? -57.728 -82.360 1.237 1.00 83.25 533 GLU A O 1
ATOM 4366 N N . LEU A 1 534 ? -59.280 -81.682 -0.227 1.00 83.88 534 LEU A N 1
ATOM 4367 C CA . LEU A 1 534 ? -59.990 -80.813 0.714 1.00 83.88 534 LEU A CA 1
ATOM 4368 C C . LEU A 1 534 ? -60.630 -81.607 1.865 1.00 83.88 534 LEU A C 1
ATOM 4370 O O . LEU A 1 534 ? -60.538 -81.190 3.016 1.00 83.88 534 LEU A O 1
ATOM 4374 N N . LYS A 1 535 ? -61.232 -82.772 1.586 1.00 85.31 535 LYS A N 1
ATOM 4375 C CA . LYS A 1 535 ? -61.760 -83.673 2.628 1.00 85.31 535 LYS A CA 1
ATOM 4376 C C . LYS A 1 535 ? -60.654 -84.222 3.532 1.00 85.31 535 LYS A C 1
ATOM 4378 O O . LYS A 1 535 ? -60.851 -84.301 4.741 1.00 85.31 535 LYS A O 1
ATOM 4383 N N . GLU A 1 536 ? -59.501 -84.585 2.976 1.00 85.69 536 GLU A N 1
ATOM 4384 C CA . GLU A 1 536 ? -58.365 -85.085 3.756 1.00 85.69 536 GLU A CA 1
ATOM 4385 C C . GLU A 1 536 ? -57.652 -83.957 4.517 1.00 85.69 536 GLU A C 1
ATOM 4387 O O . GLU A 1 536 ? -57.177 -84.170 5.628 1.00 85.69 536 GLU A O 1
ATOM 4392 N N . PHE A 1 537 ? -57.627 -82.739 3.972 1.00 83.94 537 PHE A N 1
ATOM 4393 C CA . PHE A 1 537 ? -57.170 -81.537 4.667 1.00 83.94 537 PHE A CA 1
ATOM 4394 C C . PHE A 1 537 ? -58.057 -81.232 5.876 1.00 83.94 537 PHE A C 1
ATOM 4396 O O . PHE A 1 537 ? -57.525 -81.063 6.968 1.00 83.94 537 PHE A O 1
ATOM 4403 N N . ILE A 1 538 ? -59.388 -81.259 5.714 1.00 82.94 538 ILE A N 1
ATOM 4404 C CA . ILE A 1 538 ? -60.343 -81.090 6.822 1.00 82.94 538 ILE A CA 1
ATOM 4405 C C . ILE A 1 538 ? -60.086 -82.141 7.911 1.00 82.94 538 ILE A C 1
ATOM 4407 O O . ILE A 1 538 ? -59.794 -81.757 9.035 1.00 82.94 538 ILE A O 1
ATOM 4411 N N . LYS A 1 539 ? -60.021 -83.441 7.578 1.00 85.25 539 LYS A N 1
ATOM 4412 C CA . LYS A 1 539 ? -59.668 -84.492 8.560 1.00 85.25 539 LYS A CA 1
ATOM 4413 C C . LYS A 1 539 ? -58.324 -84.258 9.264 1.00 85.25 539 LYS A C 1
ATOM 4415 O O . LYS A 1 539 ? -58.175 -84.605 10.432 1.00 85.25 539 LYS A O 1
ATOM 4420 N N . ASN A 1 540 ? -57.314 -83.749 8.556 1.00 83.31 540 ASN A N 1
ATOM 4421 C CA . ASN A 1 540 ? -56.004 -83.477 9.152 1.00 83.31 540 ASN A CA 1
ATOM 4422 C C . ASN A 1 540 ? -56.050 -82.263 10.089 1.00 83.31 540 ASN A C 1
ATOM 4424 O O . ASN A 1 540 ? -55.436 -82.312 11.150 1.00 83.31 540 ASN A O 1
ATOM 4428 N N . VAL A 1 541 ? -56.813 -81.224 9.745 1.00 80.19 541 VAL A N 1
ATOM 4429 C CA . VAL A 1 541 ? -57.097 -80.082 10.626 1.00 80.19 541 VAL A CA 1
ATOM 4430 C C . VAL A 1 541 ? -57.890 -80.536 11.855 1.00 80.19 541 VAL A C 1
ATOM 4432 O O . VAL A 1 541 ? -57.483 -80.237 12.974 1.00 80.19 541 VAL A O 1
ATOM 4435 N N . ASP A 1 542 ? -58.942 -81.336 11.672 1.00 81.50 542 ASP A N 1
ATOM 4436 C CA . ASP A 1 542 ? -59.745 -81.939 12.744 1.00 81.50 542 ASP A CA 1
ATOM 4437 C C . ASP A 1 542 ? -58.885 -82.780 13.700 1.00 81.50 542 ASP A C 1
ATOM 4439 O O . ASP A 1 542 ? -59.043 -82.714 14.921 1.00 81.50 542 ASP A O 1
ATOM 4443 N N . ARG A 1 543 ? -57.937 -83.551 13.154 1.00 83.44 543 ARG A N 1
ATOM 4444 C CA . ARG A 1 543 ? -56.965 -84.324 13.933 1.00 83.44 543 ARG A CA 1
ATOM 4445 C C . ARG A 1 543 ? -55.997 -83.423 14.699 1.00 83.44 543 ARG A C 1
ATOM 4447 O O . ARG A 1 543 ? -55.837 -83.625 15.896 1.00 83.44 543 ARG A O 1
ATOM 4454 N N . MET A 1 544 ? -55.405 -82.414 14.059 1.00 79.62 544 MET A N 1
ATOM 4455 C CA . MET A 1 544 ? -54.495 -81.469 14.724 1.00 79.62 544 MET A CA 1
ATOM 4456 C C . MET A 1 544 ? -55.191 -80.648 15.821 1.00 79.62 544 MET A C 1
ATOM 4458 O O . MET A 1 544 ? -54.580 -80.364 16.848 1.00 79.62 544 MET A O 1
ATOM 4462 N N . LEU A 1 545 ? -56.467 -80.293 15.635 1.00 77.12 545 LEU A N 1
ATOM 4463 C CA . LEU A 1 545 ? -57.288 -79.646 16.663 1.00 77.12 545 LEU A CA 1
ATOM 4464 C C . LEU A 1 545 ? -57.510 -80.581 17.858 1.00 77.12 545 LEU A C 1
ATOM 4466 O O . LEU A 1 545 ? -57.270 -80.172 18.990 1.00 77.12 545 LEU A O 1
ATOM 4470 N N . ASN A 1 546 ? -57.879 -81.844 17.619 1.00 77.81 546 ASN A N 1
ATOM 4471 C CA . ASN A 1 546 ? -58.011 -82.835 18.690 1.00 77.81 546 ASN A CA 1
ATOM 4472 C C . ASN A 1 546 ? -56.675 -83.080 19.425 1.00 77.81 546 ASN A C 1
ATOM 4474 O O . ASN A 1 546 ? -56.653 -82.994 20.650 1.00 77.81 546 ASN A O 1
ATOM 4478 N N . GLU A 1 547 ? -55.560 -83.281 18.710 1.00 80.12 547 GLU A N 1
ATOM 4479 C CA . GLU A 1 547 ? -54.213 -83.441 19.293 1.00 80.12 547 GLU A CA 1
ATOM 4480 C C . GLU A 1 547 ? -53.811 -82.217 20.157 1.00 80.12 547 GLU A C 1
ATOM 4482 O O . GLU A 1 547 ? -53.263 -82.371 21.251 1.00 80.12 547 GLU A O 1
ATOM 4487 N N . ALA A 1 548 ? -54.134 -80.990 19.726 1.00 72.31 548 ALA A N 1
ATOM 4488 C CA . ALA A 1 548 ? -53.867 -79.766 20.493 1.00 72.31 548 ALA A CA 1
ATOM 4489 C C . ALA A 1 548 ? -54.777 -79.592 21.729 1.00 72.31 548 ALA A C 1
ATOM 4491 O O . ALA A 1 548 ? -54.360 -78.995 22.731 1.00 72.31 548 ALA A O 1
ATOM 4492 N N . TRP A 1 549 ? -56.012 -80.100 21.669 1.00 73.81 549 TRP A N 1
ATOM 4493 C CA . TRP A 1 549 ? -57.002 -80.032 22.748 1.00 73.81 549 TRP A CA 1
ATOM 4494 C C . TRP A 1 549 ? -56.840 -81.135 23.800 1.00 73.81 549 TRP A C 1
ATOM 4496 O O . TRP A 1 549 ? -57.115 -80.874 24.970 1.00 73.81 549 TRP A O 1
ATOM 4506 N N . GLU A 1 550 ? -56.348 -82.326 23.440 1.00 71.25 550 GLU A N 1
ATOM 4507 C CA . GLU A 1 550 ? -56.012 -83.385 24.411 1.00 71.25 550 GLU A CA 1
ATOM 4508 C C . GLU A 1 550 ? -54.960 -82.918 25.431 1.00 71.25 550 GLU A C 1
ATOM 4510 O O . GLU A 1 550 ? -55.037 -83.272 26.606 1.00 71.25 550 GLU A O 1
ATOM 4515 N N . GLY A 1 551 ? -54.016 -82.069 25.011 1.00 67.44 551 GLY A N 1
ATOM 4516 C CA . GLY A 1 551 ? -53.016 -81.477 25.902 1.00 67.44 551 GLY A CA 1
ATOM 4517 C C . GLY A 1 551 ? -53.498 -80.288 26.747 1.00 67.44 551 GLY A C 1
ATOM 4518 O O . GLY A 1 551 ? -52.770 -79.876 27.647 1.00 67.44 551 GLY A O 1
ATOM 4519 N N . ASN A 1 552 ? -54.674 -79.703 26.467 1.00 70.94 552 ASN A N 1
ATOM 4520 C CA . ASN A 1 552 ? -55.099 -78.408 27.025 1.00 70.94 552 ASN A CA 1
ATOM 4521 C C . ASN A 1 552 ? -56.629 -78.353 27.287 1.00 70.94 552 ASN A C 1
ATOM 4523 O O . ASN A 1 552 ? -57.372 -77.805 26.462 1.00 70.94 552 ASN A O 1
ATOM 4527 N N . PRO A 1 553 ? -57.130 -78.865 28.430 1.00 73.38 553 PRO A N 1
ATOM 4528 C CA . PRO A 1 553 ? -58.573 -78.960 28.701 1.00 73.38 553 PRO A CA 1
ATOM 4529 C C . PRO A 1 553 ? -59.296 -77.601 28.780 1.00 73.38 553 PRO A C 1
ATOM 4531 O O . PRO A 1 553 ? -60.445 -77.483 28.345 1.00 73.38 553 PRO A O 1
ATOM 4534 N N . ASP A 1 554 ? -58.625 -76.549 29.256 1.00 73.94 554 ASP A N 1
ATOM 4535 C CA . ASP A 1 554 ? -59.199 -75.196 29.307 1.00 73.94 554 ASP A CA 1
ATOM 4536 C C . ASP A 1 554 ? -59.428 -74.633 27.892 1.00 73.94 554 ASP A C 1
ATOM 4538 O O . ASP A 1 554 ? -60.480 -74.063 27.595 1.00 73.94 554 ASP A O 1
ATOM 4542 N N . LEU A 1 555 ? -58.473 -74.857 26.979 1.00 75.00 555 LEU A N 1
ATOM 4543 C CA . LEU A 1 555 ? -58.566 -74.424 25.581 1.00 75.00 555 LEU A CA 1
ATOM 4544 C C . LEU A 1 555 ? -59.692 -75.155 24.841 1.00 75.00 555 LEU A C 1
ATOM 4546 O O . LEU A 1 555 ? -60.426 -74.530 24.073 1.00 75.00 555 LEU A O 1
ATOM 4550 N N . ARG A 1 556 ? -59.858 -76.456 25.106 1.00 76.38 556 ARG A N 1
ATOM 4551 C CA . ARG A 1 556 ? -60.976 -77.255 24.592 1.00 76.38 556 ARG A CA 1
ATOM 4552 C C . ARG A 1 556 ? -62.320 -76.635 24.986 1.00 76.38 556 ARG A C 1
ATOM 4554 O O . ARG A 1 556 ? -63.153 -76.381 24.122 1.00 76.38 556 ARG A O 1
ATOM 4561 N N . SER A 1 557 ? -62.479 -76.313 26.269 1.00 74.38 557 SER A N 1
ATOM 4562 C CA . SER A 1 557 ? -63.699 -75.713 26.830 1.00 74.38 557 SER A CA 1
ATOM 4563 C C . SER A 1 557 ? -64.038 -74.356 26.193 1.00 74.38 557 SER A C 1
ATOM 4565 O O . SER A 1 557 ? -65.204 -74.044 25.951 1.00 74.38 557 SER A O 1
ATOM 4567 N N . VAL A 1 558 ? -63.025 -73.545 25.871 1.00 78.44 558 VAL A N 1
ATOM 4568 C CA . VAL A 1 558 ? -63.205 -72.271 25.152 1.00 78.44 558 VAL A CA 1
ATOM 4569 C C . VAL A 1 558 ? -63.619 -72.500 23.693 1.00 78.44 558 VAL A C 1
ATOM 4571 O O . VAL A 1 558 ? -64.526 -71.830 23.202 1.00 78.44 558 VAL A O 1
ATOM 4574 N N . MET A 1 559 ? -63.001 -73.458 22.997 1.00 71.06 559 MET A N 1
ATOM 4575 C CA . MET A 1 559 ? -63.311 -73.738 21.589 1.00 71.06 559 MET A CA 1
ATOM 4576 C C . MET A 1 559 ? -64.691 -74.376 21.398 1.00 71.06 559 MET A C 1
ATOM 4578 O O . MET A 1 559 ? -65.406 -73.990 20.474 1.00 71.06 559 MET A O 1
ATOM 4582 N N . GLU A 1 560 ? -65.117 -75.275 22.288 1.00 73.38 560 GLU A N 1
ATOM 4583 C CA . GLU A 1 560 ? -66.460 -75.874 22.248 1.00 73.38 560 GLU A CA 1
ATOM 4584 C C . GLU A 1 560 ? -67.564 -74.795 22.326 1.00 73.38 560 GLU A C 1
ATOM 4586 O O . GLU A 1 560 ? -68.539 -74.859 21.576 1.00 73.38 560 GLU A O 1
ATOM 4591 N N . ASN A 1 561 ? -67.365 -73.729 23.116 1.00 76.50 561 ASN A N 1
ATOM 4592 C CA . ASN A 1 561 ? -68.272 -72.572 23.149 1.00 76.50 561 ASN A CA 1
ATOM 4593 C C . ASN A 1 561 ? -68.320 -71.793 21.818 1.00 76.50 561 ASN A C 1
ATOM 4595 O O . ASN A 1 561 ? -69.403 -71.392 21.386 1.00 76.50 561 ASN A O 1
ATOM 4599 N N . TYR A 1 562 ? -67.186 -71.593 21.138 1.00 76.19 562 TYR A N 1
ATOM 4600 C CA . TYR A 1 562 ? -67.166 -70.903 19.839 1.00 76.19 562 TYR A CA 1
ATOM 4601 C C . TYR A 1 562 ? -67.798 -71.735 18.712 1.00 76.19 562 TYR A C 1
ATOM 4603 O O . TYR A 1 562 ? -68.537 -71.187 17.896 1.00 76.19 562 TYR A O 1
ATOM 4611 N N . PHE A 1 563 ? -67.587 -73.055 18.681 1.00 75.81 563 PHE A N 1
ATOM 4612 C CA . PHE A 1 563 ? -68.252 -73.932 17.704 1.00 75.81 563 PHE A CA 1
ATOM 4613 C C . PHE A 1 563 ? -69.781 -73.937 17.886 1.00 75.81 563 PHE A C 1
ATOM 4615 O O . PHE A 1 563 ? -70.518 -73.857 16.898 1.00 75.81 563 PHE A O 1
ATOM 4622 N N . LEU A 1 564 ? -70.262 -73.920 19.138 1.00 77.12 564 LEU A N 1
ATOM 4623 C CA . LEU A 1 564 ? -71.688 -73.778 19.459 1.00 77.12 564 LEU A CA 1
ATOM 4624 C C . LEU A 1 564 ? -72.285 -72.450 18.957 1.00 77.12 564 LEU A C 1
ATOM 4626 O O . LEU A 1 564 ? -73.390 -72.462 18.414 1.00 77.12 564 LEU A O 1
ATOM 4630 N N . GLN A 1 565 ? -71.564 -71.326 19.076 1.00 76.12 565 GLN A N 1
ATOM 4631 C CA . GLN A 1 565 ? -72.022 -70.015 18.581 1.00 76.12 565 GLN A CA 1
ATOM 4632 C C . GLN A 1 565 ? -72.186 -69.948 17.054 1.00 76.12 565 GLN A C 1
ATOM 4634 O O . GLN A 1 565 ? -73.019 -69.188 16.567 1.00 76.12 565 GLN A O 1
ATOM 4639 N N . VAL A 1 566 ? -71.407 -70.726 16.295 1.00 75.12 566 VAL A N 1
ATOM 4640 C CA . VAL A 1 566 ? -71.406 -70.708 14.816 1.00 75.12 566 VAL A CA 1
ATOM 4641 C C . VAL A 1 566 ? -72.265 -71.845 14.225 1.00 75.12 566 VAL A C 1
ATOM 4643 O O . VAL A 1 566 ? -72.328 -72.019 13.011 1.00 75.12 566 VAL A O 1
ATOM 4646 N N . HIS A 1 567 ? -72.961 -72.620 15.069 1.00 66.69 567 HIS A N 1
ATOM 4647 C CA . HIS A 1 567 ? -73.752 -73.800 14.679 1.00 66.69 567 HIS A CA 1
ATOM 4648 C C . HIS A 1 567 ? -72.963 -74.850 13.866 1.00 66.69 567 HIS A C 1
ATOM 4650 O O . HIS A 1 567 ? -73.529 -75.572 13.043 1.00 66.69 567 HIS A O 1
ATOM 4656 N N . LEU A 1 568 ? -71.656 -74.971 14.120 1.00 71.44 568 LEU A N 1
ATOM 4657 C CA . LEU A 1 568 ? -70.802 -76.001 13.530 1.00 71.44 568 LEU A CA 1
ATOM 4658 C C . LEU A 1 568 ? -70.637 -77.166 14.510 1.00 71.44 568 LEU A C 1
ATOM 4660 O O . LEU A 1 568 ? -70.291 -76.976 15.674 1.00 71.44 568 LEU A O 1
ATOM 4664 N N . SER A 1 569 ? -70.861 -78.391 14.033 1.00 64.75 569 SER A N 1
ATOM 4665 C CA . SER A 1 569 ? -70.619 -79.603 14.818 1.00 64.75 569 SER A CA 1
ATOM 4666 C C . SER A 1 569 ? -69.125 -79.770 15.102 1.00 64.75 569 SER A C 1
ATOM 4668 O O . SER A 1 569 ? -68.327 -79.785 14.164 1.00 64.75 569 SER A O 1
ATOM 4670 N N . LEU A 1 570 ? -68.763 -79.941 16.377 1.00 65.56 570 LEU A N 1
ATOM 4671 C CA . LEU A 1 570 ? -67.388 -80.218 16.798 1.00 65.56 570 LEU A CA 1
ATOM 4672 C C . LEU A 1 570 ? -66.842 -81.473 16.078 1.00 65.56 570 LEU A C 1
ATOM 4674 O O . LEU A 1 570 ? -67.574 -82.466 15.994 1.00 65.56 570 LEU A O 1
ATOM 4678 N N . PRO A 1 571 ? -65.586 -81.478 15.590 1.00 64.81 571 PRO A N 1
ATOM 4679 C CA . PRO A 1 571 ? -65.025 -82.642 14.911 1.00 64.81 571 PRO A CA 1
ATOM 4680 C C . PRO A 1 571 ? -64.994 -83.887 15.803 1.00 64.81 571 PRO A C 1
ATOM 4682 O O . PRO A 1 571 ? -64.277 -83.940 16.804 1.00 64.81 571 PRO A O 1
ATOM 4685 N N . SER A 1 572 ? -65.764 -84.911 15.431 1.00 58.72 572 SER A N 1
ATOM 4686 C CA . SER A 1 572 ? -65.773 -86.197 16.133 1.00 58.72 572 SER A CA 1
ATOM 4687 C C . SER A 1 572 ? -64.397 -86.869 16.035 1.00 58.72 572 SER A C 1
ATOM 4689 O O . SER A 1 572 ? -63.876 -86.954 14.918 1.00 58.72 572 SER A O 1
ATOM 4691 N N . PRO A 1 573 ? -63.830 -87.410 17.130 1.00 59.34 573 PRO A N 1
ATOM 4692 C CA . PRO A 1 573 ? -62.549 -88.106 17.078 1.00 59.34 573 PRO A CA 1
ATOM 4693 C C . PRO A 1 573 ? -62.649 -89.310 16.134 1.00 59.34 573 PRO A C 1
ATOM 4695 O O . PRO A 1 573 ? -63.387 -90.265 16.381 1.00 59.34 573 PRO A O 1
ATOM 4698 N N . SER A 1 574 ? -61.918 -89.250 15.021 1.00 49.00 574 SER A N 1
ATOM 4699 C CA . SER A 1 574 ? -61.857 -90.341 14.051 1.00 49.00 574 SER A CA 1
ATOM 4700 C C . SER A 1 574 ? -61.208 -91.573 14.691 1.00 49.00 574 SER A C 1
ATOM 4702 O O . SER A 1 574 ? -60.149 -91.421 15.303 1.00 49.00 574 SER A O 1
ATOM 4704 N N . PRO A 1 575 ? -61.763 -92.789 14.535 1.00 43.75 575 PRO A N 1
ATOM 4705 C CA . PRO A 1 575 ? -61.179 -93.989 15.123 1.00 43.75 575 PRO A CA 1
ATOM 4706 C C . PRO A 1 575 ? -59.842 -94.328 14.448 1.00 43.75 575 PRO A C 1
ATOM 4708 O O . PRO A 1 575 ? -59.804 -94.899 13.357 1.00 43.75 575 PRO A O 1
ATOM 4711 N N . THR A 1 576 ? -58.737 -93.967 15.100 1.00 40.91 576 THR A N 1
ATOM 4712 C CA . THR A 1 576 ? -57.380 -94.293 14.648 1.00 40.91 576 THR A CA 1
ATOM 4713 C C . THR A 1 576 ? -57.189 -95.817 14.613 1.00 40.91 576 THR A C 1
ATOM 4715 O O . THR A 1 576 ? -57.498 -96.481 15.606 1.00 40.91 576 THR A O 1
ATOM 4718 N N . PRO A 1 577 ? -56.685 -96.405 13.508 1.00 40.91 577 PRO A N 1
ATOM 4719 C CA . PRO A 1 577 ? -56.463 -97.846 13.420 1.00 40.91 577 PRO A CA 1
ATOM 4720 C C . PRO A 1 577 ? -55.511 -98.375 14.499 1.00 40.91 577 PRO A C 1
ATOM 4722 O O . PRO A 1 577 ? -54.506 -97.747 14.828 1.00 40.91 577 PRO A O 1
ATOM 4725 N N . ALA A 1 578 ? -55.808 -99.566 15.018 1.00 29.81 578 ALA A N 1
ATOM 4726 C CA . ALA A 1 578 ? -54.932 -100.262 15.951 1.00 29.81 578 ALA A CA 1
ATOM 4727 C C . ALA A 1 578 ? -53.746 -100.930 15.229 1.00 29.81 578 ALA A C 1
ATOM 4729 O O . ALA A 1 578 ? -53.916 -101.503 14.153 1.00 29.81 578 ALA A O 1
ATOM 4730 N N . SER A 1 579 ? -52.591 -100.982 15.907 1.00 32.12 579 SER A N 1
ATOM 4731 C CA . SER A 1 579 ? -51.338 -101.614 15.444 1.00 32.12 579 SER A CA 1
ATOM 4732 C C . SER A 1 579 ? -50.614 -100.843 14.313 1.00 32.12 579 SER A C 1
ATOM 4734 O O . SER A 1 579 ? -51.240 -100.202 13.482 1.00 32.12 579 SER A O 1
ATOM 4736 N N . GLN A 1 580 ? -49.278 -100.841 14.223 1.00 33.88 580 GLN A N 1
ATOM 4737 C CA . GLN A 1 580 ? -48.323 -101.798 14.795 1.00 33.88 580 GLN A CA 1
ATOM 4738 C C . GLN A 1 580 ? -47.241 -101.177 15.689 1.00 33.88 580 GLN A C 1
ATOM 4740 O O . GLN A 1 580 ? -46.610 -100.179 15.350 1.00 33.88 580 GLN A O 1
ATOM 4745 N N . GLN A 1 581 ? -46.954 -101.865 16.796 1.00 29.58 581 GLN A N 1
ATOM 4746 C CA . GLN A 1 581 ? -45.666 -101.780 17.481 1.00 29.58 581 GLN A CA 1
ATOM 4747 C C . GLN A 1 581 ? -44.667 -102.736 16.809 1.00 29.58 581 GLN A C 1
ATOM 4749 O O . GLN A 1 581 ? -44.927 -103.935 16.743 1.00 29.58 581 GLN A O 1
ATOM 4754 N N . SER A 1 582 ? -43.492 -102.241 16.416 1.00 30.91 582 SER A N 1
ATOM 4755 C CA . SER A 1 582 ? -42.287 -103.069 16.240 1.00 30.91 582 SER A CA 1
ATOM 4756 C C . SER A 1 582 ? -41.026 -102.193 16.381 1.00 30.91 582 SER A C 1
ATOM 4758 O O . SER A 1 582 ? -40.629 -101.517 15.438 1.00 30.91 582 SER A O 1
ATOM 4760 N N . SER A 1 583 ? -40.494 -101.942 17.580 1.00 31.45 583 SER A N 1
ATOM 4761 C CA . SER A 1 583 ? -39.781 -102.860 18.494 1.00 31.45 583 SER A CA 1
ATOM 4762 C C . SER A 1 583 ? -38.264 -102.954 18.246 1.00 31.45 583 SER A C 1
ATOM 4764 O O . SER A 1 583 ? -37.777 -103.844 17.550 1.00 31.45 583 SER A O 1
ATOM 4766 N N . LYS A 1 584 ? -37.513 -102.095 18.943 1.00 29.78 584 LYS A N 1
ATOM 4767 C CA . LYS A 1 584 ? -36.247 -102.452 19.610 1.00 29.78 584 LYS A CA 1
ATOM 4768 C C . LYS A 1 584 ? -36.353 -101.867 21.026 1.00 29.78 584 LYS A C 1
ATOM 4770 O O . LYS A 1 584 ? -36.598 -100.675 21.151 1.00 29.78 584 LYS A O 1
ATOM 4775 N N . THR A 1 585 ? -36.489 -102.643 22.104 1.00 29.44 585 THR A N 1
ATOM 4776 C CA . THR A 1 585 ? -35.459 -103.479 22.764 1.00 29.44 585 THR A CA 1
ATOM 4777 C C . THR A 1 585 ? -34.162 -102.690 23.011 1.00 29.44 585 THR A C 1
ATOM 4779 O O . THR A 1 585 ? -33.533 -102.286 22.041 1.00 29.44 585 THR A O 1
ATOM 4782 N N . SER A 1 586 ? -33.698 -102.455 24.243 1.00 28.50 586 SER A N 1
ATOM 4783 C CA . SER A 1 586 ? -33.991 -103.140 25.517 1.00 28.50 586 SER A CA 1
ATOM 4784 C C . SER A 1 586 ? -34.241 -102.198 26.707 1.00 28.50 586 SER A C 1
ATOM 4786 O O . SER A 1 586 ? -33.649 -101.131 26.822 1.00 28.50 586 SER A O 1
ATOM 4788 N N . SER A 1 587 ? -35.095 -102.658 27.624 1.00 29.27 587 SER A N 1
ATOM 4789 C CA . SER A 1 587 ? -35.229 -102.176 29.014 1.00 29.27 587 SER A CA 1
ATOM 4790 C C . SER A 1 587 ? -34.130 -102.827 29.910 1.00 29.27 587 SER A C 1
ATOM 4792 O O . SER A 1 587 ? -33.375 -103.627 29.349 1.00 29.27 587 SER A O 1
ATOM 4794 N N . PRO A 1 588 ? -33.983 -102.557 31.237 1.00 40.09 588 PRO A N 1
ATOM 4795 C CA . PRO A 1 588 ? -35.047 -102.204 32.187 1.00 40.09 588 PRO A CA 1
ATOM 4796 C C . PRO A 1 588 ? -34.795 -101.030 33.153 1.00 40.09 588 PRO A C 1
ATOM 4798 O O . PRO A 1 588 ? -33.673 -100.645 33.470 1.00 40.09 588 PRO A O 1
ATOM 4801 N N . ARG A 1 589 ? -35.904 -100.537 33.718 1.00 33.00 589 ARG A N 1
ATOM 4802 C CA . ARG A 1 589 ? -35.931 -99.876 35.032 1.00 33.00 589 ARG A CA 1
ATOM 4803 C C . ARG A 1 589 ? -35.701 -100.924 36.131 1.00 33.00 589 ARG A C 1
ATOM 4805 O O . ARG A 1 589 ? -36.305 -101.989 36.045 1.00 33.00 589 ARG A O 1
ATOM 4812 N N . CYS A 1 590 ? -35.054 -100.557 37.236 1.00 26.30 590 CYS A N 1
ATOM 4813 C CA . CYS A 1 590 ? -35.785 -100.529 38.508 1.00 26.30 590 CYS A CA 1
ATOM 4814 C C . CYS A 1 590 ? -35.124 -99.627 39.559 1.00 26.30 590 CYS A C 1
ATOM 4816 O O . CYS A 1 590 ? -33.947 -99.292 39.483 1.00 26.30 590 CYS A O 1
ATOM 4818 N N . SER A 1 591 ? -35.941 -99.219 40.521 1.00 34.38 591 SER A N 1
ATOM 4819 C CA . SER A 1 591 ? -35.628 -98.354 41.654 1.00 34.38 591 SER A CA 1
ATOM 4820 C C . SER A 1 591 ? -34.855 -99.055 42.773 1.00 34.38 591 SER A C 1
ATOM 4822 O O . SER A 1 591 ? -35.256 -100.141 43.180 1.00 34.38 591 SER A O 1
ATOM 4824 N N . THR A 1 592 ? -33.940 -98.326 43.416 1.00 26.62 592 THR A N 1
ATOM 4825 C CA . THR A 1 592 ? -33.875 -98.274 44.891 1.00 26.62 592 THR A CA 1
ATOM 4826 C C . THR A 1 592 ? -33.286 -96.944 45.351 1.00 26.62 592 THR A C 1
ATOM 4828 O O . THR A 1 592 ? -32.360 -96.422 44.736 1.00 26.62 592 THR A O 1
ATOM 4831 N N . SER A 1 593 ? -33.820 -96.408 46.444 1.00 38.59 593 SER A N 1
ATOM 4832 C CA . SER A 1 593 ? -33.221 -95.319 47.218 1.00 38.59 593 SER A CA 1
ATOM 4833 C C . SER A 1 593 ? -32.067 -95.836 48.076 1.00 38.59 593 SER A C 1
ATOM 4835 O O . SER A 1 593 ? -32.226 -96.881 48.706 1.00 38.59 593 SER A O 1
ATOM 4837 N N . LEU A 1 594 ? -30.983 -95.072 48.210 1.00 30.09 594 LEU A N 1
ATOM 4838 C CA . LEU A 1 594 ? -30.055 -95.205 49.336 1.00 30.09 594 LEU A CA 1
ATOM 4839 C C . LEU A 1 594 ? -29.329 -93.880 49.597 1.00 30.09 594 LEU A C 1
ATOM 4841 O O . LEU A 1 594 ? -28.733 -93.305 48.688 1.00 30.09 594 LEU A O 1
ATOM 4845 N N . SER A 1 595 ? -29.382 -93.420 50.845 1.00 32.00 595 SER A N 1
ATOM 4846 C CA . SER A 1 595 ? -28.518 -92.361 51.375 1.00 32.00 595 SER A CA 1
ATOM 4847 C C . SER A 1 595 ? -27.246 -92.985 51.950 1.00 32.00 595 SER A C 1
ATOM 4849 O O . SER A 1 595 ? -27.337 -94.056 52.540 1.00 32.00 595 SER A O 1
ATOM 4851 N N . LEU A 1 596 ? -26.110 -92.299 51.809 1.00 31.38 596 LEU A N 1
ATOM 4852 C CA . LEU A 1 596 ? -24.879 -92.343 52.627 1.00 31.38 596 LEU A CA 1
ATOM 4853 C C . LEU A 1 596 ? -23.961 -91.278 51.987 1.00 31.38 596 LEU A C 1
ATOM 4855 O O . LEU A 1 596 ? -23.664 -91.372 50.800 1.00 31.38 596 LEU A O 1
ATOM 4859 N N . ASP A 1 597 ? -23.665 -90.133 52.602 1.00 32.03 597 ASP A N 1
ATOM 4860 C CA . ASP A 1 597 ? -22.850 -89.935 53.811 1.00 32.03 597 ASP A CA 1
ATOM 4861 C C . ASP A 1 597 ? -21.546 -90.745 53.820 1.00 32.03 597 ASP A C 1
ATOM 4863 O O . ASP A 1 597 ? -21.529 -91.938 54.113 1.00 32.03 597 ASP A O 1
ATOM 4867 N N . LEU A 1 598 ? -20.430 -90.049 53.572 1.00 33.53 598 LEU A N 1
ATOM 4868 C CA . LEU A 1 598 ? -19.089 -90.472 53.975 1.00 33.53 598 LEU A CA 1
ATOM 4869 C C . LEU A 1 598 ? -18.347 -89.294 54.615 1.00 33.53 598 LEU A C 1
ATOM 4871 O O . LEU A 1 598 ? -17.851 -88.391 53.944 1.00 33.53 598 LEU A O 1
ATOM 4875 N N . THR A 1 599 ? -18.286 -89.330 55.942 1.00 32.53 599 THR A N 1
ATOM 4876 C CA . THR A 1 599 ? -17.524 -88.419 56.797 1.00 32.53 599 THR A CA 1
ATOM 4877 C C . THR A 1 599 ? -16.087 -88.911 56.990 1.00 32.53 599 THR A C 1
ATOM 4879 O O . THR A 1 599 ? -15.857 -90.101 57.193 1.00 32.53 599 THR A O 1
ATOM 4882 N N . ALA A 1 600 ? -15.117 -87.991 56.987 1.00 29.80 600 ALA A N 1
ATOM 4883 C CA . ALA A 1 600 ? -13.743 -88.203 57.466 1.00 29.80 600 ALA A CA 1
ATOM 4884 C C . ALA A 1 600 ? -13.020 -86.843 57.604 1.00 29.80 600 ALA A C 1
ATOM 4886 O O . ALA A 1 600 ? -13.123 -86.033 56.689 1.00 29.80 600 ALA A O 1
ATOM 4887 N N . THR A 1 601 ? -12.265 -86.485 58.654 1.00 29.25 601 THR A N 1
ATOM 4888 C CA . THR A 1 601 ? -12.056 -87.047 60.012 1.00 29.25 601 THR A CA 1
ATOM 4889 C C . THR A 1 601 ? -11.573 -85.902 60.940 1.00 29.25 601 THR A C 1
ATOM 4891 O O . THR A 1 601 ? -11.080 -84.883 60.462 1.00 29.25 601 THR A O 1
ATOM 4894 N N . SER A 1 602 ? -11.699 -86.026 62.268 1.00 37.50 602 SER A N 1
ATOM 4895 C CA . SER A 1 602 ? -11.182 -85.079 63.292 1.00 37.50 602 SER A CA 1
ATOM 4896 C C . SER A 1 602 ? -10.919 -85.809 64.631 1.00 37.50 602 SER A C 1
ATOM 4898 O O . SER A 1 602 ? -11.396 -86.940 64.755 1.00 37.50 602 SER A O 1
ATOM 4900 N N . PRO A 1 603 ? -10.252 -85.218 65.662 1.00 57.50 603 PRO A N 1
ATOM 4901 C CA . PRO A 1 603 ? -9.530 -83.939 65.730 1.00 57.50 603 PRO A CA 1
ATOM 4902 C C . PRO A 1 603 ? -7.996 -84.149 65.571 1.00 57.50 603 PRO A C 1
ATOM 4904 O O . PRO A 1 603 ? -7.651 -84.361 64.409 1.00 57.50 603 PRO A O 1
ATOM 4907 N N . PRO A 1 604 ? -7.054 -84.172 66.566 1.00 48.44 604 PRO A N 1
ATOM 4908 C CA . PRO A 1 604 ? -7.087 -83.999 68.037 1.00 48.44 604 PRO A CA 1
ATOM 4909 C C . PRO A 1 604 ? -6.495 -82.628 68.503 1.00 48.44 604 PRO A C 1
ATOM 4911 O O . PRO A 1 604 ? -6.617 -81.636 67.793 1.00 48.44 604 PRO A O 1
ATOM 4914 N N . LEU A 1 605 ? -5.859 -82.554 69.691 1.00 42.03 605 LEU A N 1
ATOM 4915 C CA . LEU A 1 605 ? -5.053 -81.418 70.196 1.00 42.03 605 LEU A CA 1
ATOM 4916 C C . LEU A 1 605 ? -3.696 -81.902 70.751 1.00 42.03 605 LEU A C 1
ATOM 4918 O O . LEU A 1 605 ? -3.633 -83.002 71.296 1.00 42.03 605 LEU A O 1
ATOM 4922 N N . THR A 1 606 ? -2.672 -81.034 70.776 1.00 29.66 606 THR A N 1
ATOM 4923 C CA . THR A 1 606 ? -1.526 -81.121 71.718 1.00 29.66 606 THR A CA 1
ATOM 4924 C C . THR A 1 606 ? -0.998 -79.737 72.116 1.00 29.66 606 THR A C 1
ATOM 4926 O O . THR A 1 606 ? -0.997 -78.816 71.303 1.00 29.66 606 THR A O 1
ATOM 4929 N N . THR A 1 607 ? -0.498 -79.597 73.350 1.00 35.34 607 THR A N 1
ATOM 4930 C CA . THR A 1 607 ? -0.019 -78.332 73.944 1.00 35.34 607 THR A CA 1
ATOM 4931 C C . THR A 1 607 ? 1.467 -78.357 74.339 1.00 35.34 607 THR A C 1
ATOM 4933 O O . THR A 1 607 ? 1.838 -79.107 75.240 1.00 35.34 607 THR A O 1
ATOM 4936 N N . SER A 1 608 ? 2.284 -77.451 73.790 1.00 30.30 608 SER A N 1
ATOM 4937 C CA . SER A 1 608 ? 3.557 -76.963 74.378 1.00 30.30 608 SER A CA 1
ATOM 4938 C C . SER A 1 608 ? 4.069 -75.761 73.557 1.00 30.30 608 SER A C 1
ATOM 4940 O O . SER A 1 608 ? 3.920 -75.806 72.342 1.00 30.30 608 SER A O 1
ATOM 4942 N N . ARG A 1 609 ? 4.608 -74.629 74.047 1.00 31.52 609 ARG A N 1
ATOM 4943 C CA . ARG A 1 609 ? 5.269 -74.176 75.302 1.00 31.52 609 ARG A CA 1
ATOM 4944 C C . ARG A 1 609 ? 6.792 -74.000 75.124 1.00 31.52 609 ARG A C 1
ATOM 4946 O O . ARG A 1 609 ? 7.492 -74.996 75.017 1.00 31.52 609 ARG A O 1
ATOM 4953 N N . CYS A 1 610 ? 7.261 -72.748 75.276 1.00 29.91 610 CYS A N 1
ATOM 4954 C CA . CYS A 1 610 ? 8.669 -72.317 75.451 1.00 29.91 610 CYS A CA 1
ATOM 4955 C C . CYS A 1 610 ? 9.622 -72.477 74.233 1.00 29.91 610 CYS A C 1
ATOM 4957 O O . CYS A 1 610 ? 9.393 -73.324 73.385 1.00 29.91 610 CYS A O 1
ATOM 4959 N N . SER A 1 611 ? 10.714 -71.702 74.084 1.00 32.78 611 SER A N 1
ATOM 4960 C CA . SER A 1 611 ? 11.121 -70.415 74.711 1.00 32.78 611 SER A CA 1
ATOM 4961 C C . SER A 1 611 ? 12.412 -69.848 74.085 1.00 32.78 611 SER A C 1
ATOM 4963 O O . SER A 1 611 ? 13.261 -70.634 73.680 1.00 32.78 611 SER A O 1
ATOM 4965 N N . SER A 1 612 ? 12.638 -68.526 74.217 1.00 33.78 612 SER A N 1
ATOM 4966 C CA . SER A 1 612 ? 13.931 -67.804 74.033 1.00 33.78 612 SER A CA 1
ATOM 4967 C C . SER A 1 612 ? 14.552 -67.843 72.616 1.00 33.78 612 SER A C 1
ATOM 4969 O O . SER A 1 612 ? 14.169 -68.669 71.803 1.00 33.78 612 SER A O 1
ATOM 4971 N N . SER A 1 613 ? 15.461 -66.945 72.213 1.00 32.31 613 SER A N 1
ATOM 4972 C CA . SER A 1 613 ? 16.204 -65.863 72.903 1.00 32.31 613 SER A CA 1
ATOM 4973 C C . SER A 1 613 ? 16.153 -64.548 72.078 1.00 32.31 613 SER A C 1
ATOM 4975 O O . SER A 1 613 ? 15.885 -64.599 70.887 1.00 32.31 613 SER A O 1
ATOM 4977 N N . ALA A 1 614 ? 16.163 -63.348 72.680 1.00 33.31 614 ALA A N 1
ATOM 4978 C CA . ALA A 1 614 ? 17.333 -62.460 72.903 1.00 33.31 614 ALA A CA 1
ATOM 4979 C C . ALA A 1 614 ? 18.106 -62.046 71.613 1.00 33.31 614 ALA A C 1
ATOM 4981 O O . ALA A 1 614 ? 18.314 -62.883 70.747 1.00 33.31 614 ALA A O 1
ATOM 4982 N N . SER A 1 615 ? 18.589 -60.805 71.421 1.00 35.84 615 SER A N 1
ATOM 4983 C CA . SER A 1 615 ? 18.771 -59.665 72.350 1.00 35.84 615 SER A CA 1
ATOM 4984 C C . SER A 1 615 ? 19.016 -58.317 71.631 1.00 35.84 615 SER A C 1
ATOM 4986 O O . SER A 1 615 ? 19.589 -58.327 70.550 1.00 35.84 615 SER A O 1
ATOM 4988 N N . SER A 1 616 ? 18.772 -57.187 72.334 1.00 35.94 616 SER A N 1
ATOM 4989 C CA . SER A 1 616 ? 19.429 -55.847 72.200 1.00 35.94 616 SER A CA 1
ATOM 4990 C C . SER A 1 616 ? 19.361 -55.086 70.852 1.00 35.94 616 SER A C 1
ATOM 4992 O O . SER A 1 616 ? 19.544 -55.677 69.805 1.00 35.94 616 SER A O 1
ATOM 4994 N N . SER A 1 617 ? 19.247 -53.750 70.761 1.00 36.50 617 SER A N 1
ATOM 4995 C CA . SER A 1 617 ? 18.956 -52.616 71.684 1.00 36.50 617 SER A CA 1
ATOM 4996 C C . SER A 1 617 ? 18.627 -51.379 70.782 1.00 36.50 617 SER A C 1
ATOM 4998 O O . SER A 1 617 ? 18.216 -51.619 69.655 1.00 36.50 617 SER A O 1
ATOM 5000 N N . SER A 1 618 ? 18.734 -50.062 71.052 1.00 37.78 618 SER A N 1
ATOM 5001 C CA . SER A 1 618 ? 19.124 -49.137 72.149 1.00 37.78 618 SER A CA 1
ATOM 5002 C C . SER A 1 618 ? 18.680 -47.713 71.701 1.00 37.78 618 SER A C 1
ATOM 5004 O O . SER A 1 618 ? 18.670 -47.465 70.502 1.00 37.78 618 SER A O 1
ATOM 5006 N N . SER A 1 619 ? 18.415 -46.685 72.524 1.00 37.72 619 SER A N 1
ATOM 5007 C CA . SER A 1 619 ? 18.099 -46.549 73.959 1.00 37.72 619 SER A CA 1
ATOM 5008 C C . SER A 1 619 ? 17.780 -45.063 74.272 1.00 37.72 619 SER A C 1
ATOM 5010 O O . SER A 1 619 ? 18.236 -44.184 73.544 1.00 37.72 619 SER A O 1
ATOM 5012 N N . ARG A 1 620 ? 17.127 -44.779 75.420 1.00 39.84 620 ARG A N 1
ATOM 5013 C CA . ARG A 1 620 ? 16.997 -43.435 76.061 1.00 39.84 620 ARG A CA 1
ATOM 5014 C C . ARG A 1 620 ? 16.108 -42.423 75.278 1.00 39.84 620 ARG A C 1
ATOM 5016 O O . ARG A 1 620 ? 15.815 -42.631 74.115 1.00 39.84 620 ARG A O 1
ATOM 5023 N N . LYS A 1 621 ? 15.586 -41.334 75.869 1.00 37.38 621 LYS A N 1
ATOM 5024 C CA . LYS A 1 621 ? 15.830 -40.703 77.190 1.00 37.38 621 LYS A CA 1
ATOM 5025 C C . LYS A 1 621 ? 14.562 -39.983 77.701 1.00 37.38 621 LYS A C 1
ATOM 5027 O O . LYS A 1 621 ? 13.846 -39.390 76.906 1.00 37.38 621 LYS A O 1
ATOM 5032 N N . SER A 1 622 ? 14.324 -39.974 79.012 1.00 42.03 622 SER A N 1
ATOM 5033 C CA . SER A 1 622 ? 13.174 -39.304 79.651 1.00 42.03 622 SER A CA 1
ATOM 5034 C C . SER A 1 622 ? 13.379 -37.795 79.870 1.00 42.03 622 SER A C 1
ATOM 5036 O O . SER A 1 622 ? 14.511 -37.344 80.066 1.00 42.03 622 SER A O 1
ATOM 5038 N N . LYS A 1 623 ? 12.278 -37.033 79.977 1.00 41.72 623 LYS A N 1
ATOM 5039 C CA . LYS A 1 623 ? 12.217 -35.763 80.730 1.00 41.72 623 LYS A CA 1
ATOM 5040 C C . LYS A 1 623 ? 10.810 -35.511 81.307 1.00 41.72 623 LYS A C 1
ATOM 5042 O O . LYS A 1 623 ? 9.875 -36.212 80.951 1.00 41.72 623 LYS A O 1
ATOM 5047 N N . LYS A 1 624 ? 10.747 -34.601 82.287 1.00 51.81 624 LYS A N 1
ATOM 5048 C CA . LYS A 1 624 ? 9.628 -34.340 83.218 1.00 51.81 624 LYS A CA 1
ATOM 5049 C C . LYS A 1 624 ? 8.392 -33.678 82.584 1.00 51.81 624 LYS A C 1
ATOM 5051 O O . LYS A 1 624 ? 8.567 -32.947 81.614 1.00 51.81 624 LYS A O 1
ATOM 5056 N N . LEU A 1 625 ? 7.300 -33.765 83.365 1.00 46.59 625 LEU A N 1
ATOM 5057 C CA . LEU A 1 625 ? 5.990 -33.094 83.275 1.00 46.59 625 LEU A CA 1
ATOM 5058 C C . LEU A 1 625 ? 5.071 -33.684 82.202 1.00 46.59 625 LEU A C 1
ATOM 5060 O O . LEU A 1 625 ? 5.381 -33.521 81.008 1.00 46.59 625 LEU A O 1
#

Radius of gyration: 93.6 Å; chains: 1; bounding box: 201×146×271 Å

Secondary structure (DSSP, 8-state):
-HHHHHHHHHHHHHHHHHHHHHHHHHHHHHHHHHHHHHHHHHHHHHHHHHHHHHHHHHHHHHHHHHHHHHHHHHHHHHHHHHHHHHHHHHHHHHHHHHHHHHHHHHHHHHHHHHHHHHHHHHHHHHHHHHHHHHHHHHHHHHHHHHHHHHHHHHHHHHHHHHHHHHHHHHHHHHHHHHHHHHHHHHHHHHHHHHHTTTS---HHHHHHHHHHHHHHHHHHHHHHHHHTSSSS-----------------------HHHHHHHHHHHHHHHHHHHHHHHHHHHHHHHHHHHHHHHHHHHHHHHHHHHHHHHHHHHHHHHHHHHHHHHHHHHHHHHHHHHHHHHHHHHHHHHHHHHHHHHSPSTTS----HHHHHHHHHHHHHHHHHHHHHHHHHHHHHHHHHHHHHHHHHHHHHHHHHHHHHHTTS--SSSHHHHHHHHHHHHHHHHHHHHHHHHHHHHHHHHHHHHHHHHHHHHHHHHHHHHHHHHHHHHHHHHHHHHHHHHHHHHHHHHHHHHHHTT-SS--HHHHHHHHHHHHHHHHHHHHHHHHHHHT-HHHHHHHHHHHHHTTPPP-----PPP-----------------------------------------------

InterPro domains:
  IPR033290 Coiled-coil domain-containing protein 39 [PF24161] (6-177)
  IPR033290 Coiled-coil domain-containing protein 39 [PF24161] (266-549)
  IPR033290 Coiled-coil domain-containing protein 39 [PTHR18962] (267-622)

Sequence (625 aa):
MFFCSQALCKAKEREEEFEKHLTALSDRETGRQAQEAAKMEKELKSLAERKDMIENHIFKGKQKLDEFMEQMNWDKQTMDAFLEESAHKDEDTMAIIKYAQQDDCVHPLLTKKTLEAREKQKALVKQSTETLSAQIALDKTTENLQQAHLETQQLIHQWENTIKQMMQRDEDMQQCALVKFTSSCKMIFLKTKLAKLKGDVNQEEKKILNRKLAELTEELEEKKKKAKMLTDTLKEAEVGLMLRSAILHLYEIIPSHILHLFVSGRMIFHQILKIEVKRVRDLLYSKADNVLSLEKRLLQLQTTMKEREDEIKVYKEMLSQQLKISEQERQKLSAELGEKLSKIDMMKKCFEIVSLSLAPPEGEEEKSQAYYITKAAQEKEELRRKGDELDATIHKVELENKALENTIQLFNNSNSAFRQSLNKVNESSMYEREKVKLEGQLNVGEETLNYKKRQIQELQQDIQVFAIYKERVERDKIENKHALVSKMNEEVTSQQEKIDRASKQFSKLTKEVRSAKGTKGETFEEKDIKLRELKEFIKNVDRMLNEAWEGNPDLRSVMENYFLQVHLSLPSPSPTPASQQSSKTSSPRCSTSLSLDLTATSPPLTTSRCSSSASSSSSRKSKKL

pLDDT: mean 77.65, std 20.01, range [26.17, 97.25]

Organism: Oreochromis aureus (NCBI:txid47969)

Foldseek 3Di:
DVVVVVVVVVVVVVVVVVVVVVVVVVVVVVVVVVVVVVVVVVVVVVVVVVVVVVVVVVVVVVVVVVVVVVVVVVVVVVVVVVVVVVVVVVVVVVVVVVVVVVVVVVVVVVVVVVVVVVVVVVVVVVVVVVVVVVVVVVVVVVVVVVVVVVVVVVVVVVVVVVVVVVVVVVVVVVVVVVVVVVVVVVVVVVVVVVCVVPDDDDPVVVVVVVVVVVVVVVVVVVVVVVVVVPPDDDDDDDDDDDDDDDDDDDDDDDDPVVVVCVVVVVVVVVVVVVVVVVVVVVVVVVVVVVVVVVVVVVVVVVVVVVVVVVVVVVVVVVVVVVVVVVVVVVVVVVVVVVVVVVVVVVVVVVVVVVCVVPDDDPDDPPDDPVVVVVVVVVVVVVVVVVVVVVVVVVVVVVVVVVVVVVVVVVVVVVVVVVVVVVVPDDDDDPVVVVVVVVVVVVVVVVVVVVVVVVVVVVVVVVVVVVVVVVVVVVVVVVVVVVVVVVVVVVVVVVVVVVVVVVVVVVVVVQVVVCVVVVHPDGDPVNVVVVVVVVVVVVVVVLVVVVVVCVVPVVVVVVVVVVCVVVVHDRRDPDPDDDDDDDDDDDDDDDDDDDDDDDDDDDDDDDDDDDDDDDDDDDDDDDDDD